Protein 1JZN (pdb70)

CATH classification: 3.10.100.10

Radius of gyration: 30.42 Å; Cα contacts (8 Å, |Δi|>4): 1544; chains: 5; bounding box: 52×93×79 Å

Secondary structure (DSSP, 8-state):
--S-TTSEEETTEEEEEEEEEE-HHHHHHHHHHHSSSEEE----SHHHHHHHHHHHHHH--SS--EEEEEE-TTSSS--EETT--------BPTT----GGG---EEEE-GGGTT-SEEEE-TTS-EEEEEEE--/--S-TTSEEETTEEEEEEEEEE-HHHHHHHHHTTSTTEEE-----HHHHHHHHHHHHHH--SS--EEEEEE-TTSSS--EETT--------BPTT----GGG---EEEE-GGGTT-SEEEE-TTS-EEEEEEE--/--S-TTSEEETTEEEEEEEEEE-HHHHHHHHHHHSTT-EE----SHHHHHHHHHHHHHH-SSS--EEEEEEESSSSS-EEETT--------B-TT----GGG---EEEE-GGGTT-SEEEE-TTS-EEEEEEE--/--S-TTSEEETTEEEEEEEEEE-HHHHHHHHHHHSSSEEE----SHHHHHHHHHHHHHH--SS--EEEEEE-SSSSS--EETT--------B-TT----GGG-EEEEEE-GGGTT-SEEEEETTS-EEEEEEE--/--S-TTSEEETTEEEEEEEEEE-HHHHHHHHHHHSTTEEE-----HHHHHHHHHHHHHH--SS--EEEEEE-SSSSS--EETT--------BPTT----GGG-EEEEEE-GGGTS-SEEEEETTS-EEEEEEE--

Organism: Crotalus atrox (NCBI:txid8730)

Sequence (675 aa):
NNCPLDWLPMNGLCYKIFNQLKTWEDAEMFCRKYKPGCHLASFHRYGESLEIAEYISDYHKGQENVWIGLRDKKKDFSWEWTDRSCTDYLTWDKNQPDHYQNKEFCVELVSLTGYRLWNDQVCESKDAFLCQCKFNNCPLDWLPMNGLCYKIFNQLKTWEDAEMFCRKYKPGCHLASFHRYGESLEIAEYISDYHKGQENVWIGLRDKKKDFSWEWTDRSCTDYLTWDKNQPDHYQNKEFCVELVSLTGYRLWNDQVCESKDAFLCQCKFNNCPLDWLPMNGLCYKIFNQLKTWEDAEMFCRKYKPGCHLASFHRYGESLEIAEYISDYHKGQENVWIGLRDKKKDFSWEWTDRSCTDYLTWDKNQPDHYQNKEFCVELVSLTGYRLWNDQVCESKDAFLCQCKFNNCPLDWLPMNGLCYKIFNQLKTWEDAEMFCRKYKPGCHLASFHRYGESLEIAEYISDYHKGQENVWIGLRDKKKDFSWEWTDRSCTDYLTWDKNQPDHYQNKEFCVELVSLTGYRLWNDQVCESKDAFLCQCKFNNCPLDWLPMNGLCYKIFNQLKTWEDAEMFCRKYKPGCHLASFHRYGESLEIAEYISDYHKGQENVWIGLRDKKKDFSWEWTDRSCTDYLTWDKNQPDHYQNKEFCVELVSLTGYRLWNDQVCESKDAFLCQCKF

B-factor: mean 34.92, std 12.38, range [12.74, 77.59]

Foldseek 3Di:
DFDDPQWDDDPQKTKHWFFFWFFLVVQQVCQCVVDHFKGFADDADLVCLVVVLVVCVVVPDDQFWEFGFWWDPVLPPPIAGPSRDDPNDAFADPPPDDCVVVQFTTKIQGSVVSSRHIYGGRRGGIGTTMMMGGD/DQDDVQWPDDDQKTKHWFAFWFFLVVQQVCQCVVDHAKGFADDADLVVLVVVLVVCVVPPDDQFWAFGQWWDVVLPPDIDGPSRDDPNDAFADPPPDDCVVVQFTTKTQGSVVSSRHIYTGRRGGIGITMMMGRD/DFDDPQWDQDPQKTKHWFFDKFFLVVLQVVLCVVDPLKGFADDADLVCLVVVLVSCLVDYDDQWWAFGQWWADVLPPDIAGPSRDDCNDAFADPPPDDCVVVQFTTKTQHSVVSRRHIYTGHRRGITITMMMGGD/DFDDPQWDDDPQKTKHWFQFWFFLVVQQVCQCVVDPFKGFADDADLVCLVVVLQVCLVPPDDQFWAFGQWWDPVLDPPIAGPNRDDPNDFFADPPPDDCVVVQFTTWIQGSVVSSRHIYGGHRRGIGITMMMGGD/DQDDVQWDDDPQKTKHWFQDWFFLVVQQVVQCVPDPFKGFADDADLVCLVVVLVVCPVVPDDFFWAFGQWWDPVLPPPIAGPSRDDPNDAFADPPDDDCVVVQFTTKTQGSVVSSNHIYTGRRGGIGTTMMMGRD

Solvent-accessible surface area: 30776 Å² total; per-residue (Å²): 89,104,6,39,115,80,4,2,8,5,98,78,51,3,8,43,7,25,81,115,86,44,14,24,87,71,0,5,96,67,0,50,90,92,11,4,16,3,16,1,0,3,2,58,136,125,39,13,3,46,34,1,6,36,13,0,46,10,59,8,138,56,160,75,38,0,0,0,0,0,42,1,148,144,126,86,107,37,26,66,5,6,26,99,39,90,53,95,35,92,18,47,32,172,119,48,36,64,18,117,120,123,85,12,30,3,0,3,1,22,21,170,20,33,11,97,41,0,22,0,38,41,22,95,32,115,6,0,0,0,0,10,0,57,11,59,92,5,46,106,73,1,1,5,10,107,77,42,3,5,42,11,21,42,111,81,54,19,12,93,85,0,10,97,74,0,41,99,96,10,6,15,1,11,0,0,3,2,40,145,154,43,13,7,48,28,0,6,40,10,0,64,30,53,11,139,47,131,80,34,0,0,0,0,0,36,1,145,157,132,78,112,42,25,78,4,12,26,90,41,97,56,94,37,93,26,46,32,169,119,49,36,65,18,118,127,99,97,15,28,1,0,2,1,16,11,172,18,34,8,102,41,0,22,0,42,41,22,114,34,117,8,0,1,0,0,11,0,57,17,72,92,8,48,127,78,0,2,9,10,107,77,47,2,7,41,10,15,40,96,72,55,22,17,105,78,0,4,87,65,0,42,109,82,3,6,9,1,5,0,0,5,2,59,150,149,36,17,5,46,21,1,6,44,12,0,55,22,62,41,163,44,137,72,44,2,0,0,0,0,39,1,138,142,127,86,106,34,29,64,6,12,28,87,38,103,52,101,38,84,28,50,36,171,120,46,31,67,14,118,108,127,99,14,26,1,0,3,1,21,18,176,20,34,8,124,55,0,22,0,45,39,36,128,48,115,8,7,0,0,0,10,0,53,33,76,77,9,40,116,74,5,0,11,28,90,68,46,1,9,39,11,19,44,106,94,60,13,17,118,79,0,6,104,71,0,51,96,97,9,5,18,3,18,0,0,3,3,57,131,124,40,9,1,40,16,3,2,41,7,0,60,25,55,12,125,44,148,64,43,0,0,0,0,0,52,0,161,155,128,87,110,40,21,74,6,18,27,102,39,98,59,97,37,80,21,40,34,169,116,49,31,64,17,132,122,120,130,14,26,2,0,4,1,18,13,174,20,32,11,88,40,0,22,0,40,55,33,109,30,127,7,0,1,0,0,9,0,58,19,61,97,4,47,108,73,4,1,7,7,114,77,42,2,6,44,8,20,72,93,98,50,12,13,116,84,0,6,94,61,0,45,81,111,4,6,14,2,14,1,0,5,4,39,150,151,39,14,6,52,32,1,6,54,14,0,58,26,52,10,147,54,153,79,39,0,0,0,0,0,50,0,149,154,118,74,106,39,25,94,4,10,31,87,40,96,49,92,37,94,25,48,31,172,114,49,34,63,19,130,140,126,99,14,24,2,0,2,1,20,16,167,20,30,11,111,41,0,20,0,39,47,28,105,33,114,5,1,0,0,0,9,0,55,17

Nearest PDB structures (foldseek):
  1jzn-assembly2_A  TM=1.005E+00  e=1.976E-29  Crotalus atrox
  5f2q-assembly1_B  TM=9.933E-01  e=1.642E-26  Bothrops jararacussu
  4uxm-assembly1_A  TM=9.302E-01  e=4.800E-15  Struthio camelus
  1wmy-assembly1_A  TM=9.337E-01  e=5.204E-14  Pseudocnus echinatus
  4wqq-assembly2_D  TM=9.409E-01  e=9.588E-14  Pseudocnus echinatus

GO terms:
  GO:0005576 extracellular region (C, EXP)

InterPro domains:
  IPR001304 C-type lectin-like [PF00059] (21-132)
  IPR001304 C-type lectin-like [PS50041] (10-132)
  IPR001304 C-type lectin-like [SM00034] (3-132)
  IPR016186 C-type lectin-like/link domain superfamily [G3DSA:3.10.100.10] (1-135)
  IPR016187 C-type lectin fold [SSF56436] (2-133)
  IPR018378 C-type lectin, conserved site [PS00615] (106-131)
  IPR050111 C-type lectin and snaclec domain-containing protein [PTHR22803] (3-134)

Structure (mmCIF, N/CA/C/O backbone):
data_1JZN
#
_entry.id   1JZN
#
_cell.length_a   63.309
_cell.length_b   178.486
_cell.length_c   137.832
_cell.angle_alpha   90.00
_cell.angle_beta   90.00
_cell.angle_gamma   90.00
#
_symmetry.space_group_name_H-M   'C 2 2 21'
#
loop_
_entity.id
_entity.type
_entity.pdbx_description
1 polymer 'Galactose-specific lectin'
2 branched beta-D-galactopyranose-(1-4)-beta-D-glucopyranose
3 non-polymer 'CALCIUM ION'
4 non-polymer 'SODIUM ION'
5 non-polymer 'CHLORIDE ION'
6 water water
#
loop_
_atom_site.group_PDB
_atom_site.id
_atom_site.type_symbol
_atom_site.label_atom_id
_atom_site.label_alt_id
_atom_site.label_comp_id
_atom_site.label_asym_id
_atom_site.label_entity_id
_atom_site.label_seq_id
_atom_site.pdbx_PDB_ins_code
_atom_site.Cartn_x
_atom_site.Cartn_y
_atom_site.Cartn_z
_atom_site.occupancy
_atom_site.B_iso_or_equiv
_atom_site.auth_seq_id
_atom_site.auth_comp_id
_atom_site.auth_asym_id
_atom_site.auth_atom_id
_atom_site.pdbx_PDB_model_num
ATOM 1 N N . ASN A 1 1 ? 49.934 19.841 109.741 1.00 51.87 1 ASN A N 1
ATOM 2 C CA . ASN A 1 1 ? 49.856 18.350 109.709 1.00 52.56 1 ASN A CA 1
ATOM 3 C C . ASN A 1 1 ? 48.750 17.862 110.638 1.00 50.92 1 ASN A C 1
ATOM 4 O O . ASN A 1 1 ? 48.372 18.553 111.587 1.00 51.24 1 ASN A O 1
ATOM 9 N N . ASN A 1 2 ? 48.236 16.668 110.366 1.00 47.84 2 ASN A N 1
ATOM 10 C CA . ASN A 1 2 ? 47.154 16.114 111.163 1.00 45.19 2 ASN A CA 1
ATOM 11 C C . ASN A 1 2 ? 47.611 15.173 112.277 1.00 41.42 2 ASN A C 1
ATOM 12 O O . ASN A 1 2 ? 46.991 15.114 113.334 1.00 39.78 2 ASN A O 1
ATOM 17 N N . CYS A 1 3 ? 48.699 14.449 112.036 1.00 36.14 3 CYS A N 1
ATOM 18 C CA . CYS A 1 3 ? 49.221 13.478 112.999 1.00 31.38 3 CYS A CA 1
ATOM 19 C C . CYS A 1 3 ? 50.741 13.606 113.120 1.00 30.09 3 CYS A C 1
ATOM 20 O O . CYS A 1 3 ? 51.373 14.290 112.302 1.00 27.67 3 CYS A O 1
ATOM 23 N N . PRO A 1 4 ? 51.345 12.976 114.153 1.00 26.75 4 PRO A N 1
ATOM 24 C CA . PRO A 1 4 ? 52.809 13.057 114.281 1.00 25.40 4 PRO A CA 1
ATOM 25 C C . PRO A 1 4 ? 53.329 12.199 113.127 1.00 20.71 4 PRO A C 1
ATOM 26 O O . PRO A 1 4 ? 52.581 11.403 112.562 1.00 17.83 4 PRO A O 1
ATOM 30 N N . LEU A 1 5 ? 54.601 12.347 112.803 1.00 18.10 5 LEU A N 1
ATOM 31 C CA . LEU A 1 5 ? 55.239 11.610 111.718 1.00 19.99 5 LEU A CA 1
ATOM 32 C C . LEU A 1 5 ? 55.178 10.084 111.902 1.00 20.63 5 LEU A C 1
ATOM 33 O O . LEU A 1 5 ? 55.099 9.332 110.933 1.00 21.27 5 LEU A O 1
ATOM 38 N N . ASP A 1 6 ? 55.194 9.646 113.160 1.00 17.49 6 ASP A N 1
ATOM 39 C CA . ASP A 1 6 ? 55.193 8.221 113.510 1.00 19.39 6 ASP A CA 1
ATOM 40 C C . ASP A 1 6 ? 53.805 7.550 113.447 1.00 21.62 6 ASP A C 1
ATOM 41 O O . ASP A 1 6 ? 53.667 6.344 113.692 1.00 21.85 6 ASP A O 1
ATOM 46 N N . TRP A 1 7 ? 52.789 8.335 113.098 1.00 20.11 7 TRP A N 1
ATOM 47 C CA . TRP A 1 7 ? 51.418 7.834 113.027 1.00 21.18 7 TRP A CA 1
ATOM 48 C C . TRP A 1 7 ? 50.810 7.885 111.630 1.00 21.34 7 TRP A C 1
ATOM 49 O O . TRP A 1 7 ? 51.199 8.687 110.802 1.00 23.75 7 TRP A O 1
ATOM 60 N N . LEU A 1 8 ? 49.829 7.025 111.396 1.00 21.39 8 LEU A N 1
ATOM 61 C CA . LEU A 1 8 ? 49.137 6.956 110.114 1.00 21.13 8 LEU A CA 1
ATOM 62 C C . LEU A 1 8 ? 47.829 7.764 110.151 1.00 22.36 8 LEU A C 1
ATOM 63 O O . LEU A 1 8 ? 46.934 7.435 110.912 1.00 19.46 8 LEU A O 1
ATOM 68 N N . PRO A 1 9 ? 47.725 8.847 109.352 1.00 22.56 9 PRO A N 1
ATOM 69 C CA . PRO A 1 9 ? 46.494 9.651 109.325 1.00 22.68 9 PRO A CA 1
ATOM 70 C C . PRO A 1 9 ? 45.471 8.947 108.413 1.00 24.19 9 PRO A C 1
ATOM 71 O O . PRO A 1 9 ? 45.806 8.538 107.306 1.00 23.92 9 PRO A O 1
ATOM 75 N N . MET A 1 10 ? 44.238 8.790 108.888 1.00 24.20 10 MET A N 1
ATOM 76 C CA . MET A 1 10 ? 43.197 8.164 108.085 1.00 27.46 10 MET A CA 1
ATOM 77 C C . MET A 1 10 ? 41.838 8.719 108.515 1.00 30.25 10 MET A C 1
ATOM 78 O O . MET A 1 10 ? 41.487 8.688 109.696 1.00 29.24 10 MET A O 1
ATOM 83 N N . ASN A 1 11 ? 41.107 9.257 107.538 1.00 31.75 11 ASN A N 1
ATOM 84 C CA . ASN A 1 11 ? 39.774 9.817 107.736 1.00 35.79 11 ASN A CA 1
ATOM 85 C C . ASN A 1 11 ? 39.615 10.624 109.026 1.00 35.98 11 ASN A C 1
ATOM 86 O O . ASN A 1 11 ? 38.667 10.416 109.787 1.00 38.96 11 ASN A O 1
ATOM 91 N N . GLY A 1 12 ? 40.549 11.537 109.285 1.00 36.21 12 GLY A N 1
ATOM 92 C CA . GLY A 1 12 ? 40.451 12.373 110.480 1.00 34.85 12 GLY A CA 1
ATOM 93 C C . GLY A 1 12 ? 41.078 11.907 111.794 1.00 32.79 12 GLY A C 1
ATOM 94 O O . GLY A 1 12 ? 41.193 12.696 112.737 1.00 33.56 12 GLY A O 1
ATOM 95 N N . LEU A 1 13 ? 41.472 10.639 111.886 1.00 30.60 13 LEU A N 1
ATOM 96 C CA . LEU A 1 13 ? 42.095 10.155 113.109 1.00 25.27 13 LEU A CA 1
ATOM 97 C C . LEU A 1 13 ? 43.529 9.669 112.835 1.00 24.45 13 LEU A C 1
ATOM 98 O O . LEU A 1 13 ? 43.985 9.642 111.686 1.00 22.46 13 LEU A O 1
ATOM 103 N N . CYS A 1 14 ? 44.246 9.306 113.892 1.00 22.17 14 CYS A N 1
ATOM 104 C CA . CYS A 1 14 ? 45.631 8.852 113.741 1.00 21.10 14 CYS A CA 1
ATOM 105 C C . CYS A 1 14 ? 45.752 7.460 114.314 1.00 21.38 14 CYS A C 1
ATOM 106 O O . CYS A 1 14 ? 45.207 7.184 115.385 1.00 21.24 14 CYS A O 1
ATOM 109 N N . TYR A 1 15 ? 46.438 6.582 113.583 1.00 19.08 15 TYR A N 1
ATOM 110 C CA . TYR A 1 15 ? 46.630 5.193 113.987 1.00 17.42 15 TYR A CA 1
ATOM 111 C C . TYR A 1 15 ? 48.109 4.792 114.108 1.00 19.81 15 TYR A C 1
ATOM 112 O O . TYR A 1 15 ? 48.960 5.250 113.336 1.00 18.68 15 TYR A O 1
ATOM 121 N N . LYS A 1 16 ? 48.407 3.924 115.073 1.00 18.28 16 LYS A N 1
ATOM 122 C CA . LYS A 1 16 ? 49.766 3.435 115.270 1.00 19.96 16 LYS A CA 1
ATOM 123 C C . LYS A 1 16 ? 49.728 1.999 115.792 1.00 22.11 16 LYS A C 1
ATOM 124 O O . LYS A 1 16 ? 48.988 1.675 116.737 1.00 20.97 16 LYS A O 1
ATOM 130 N N . ILE A 1 17 ? 50.508 1.133 115.153 1.00 21.32 17 ILE A N 1
ATOM 131 C CA . ILE A 1 17 ? 50.588 -0.252 115.587 1.00 21.91 17 ILE A CA 1
ATOM 132 C C . ILE A 1 17 ? 51.674 -0.332 116.664 1.00 25.05 17 ILE A C 1
ATOM 133 O O . ILE A 1 17 ? 52.778 0.201 116.499 1.00 24.65 17 ILE A O 1
ATOM 138 N N . PHE A 1 18 ? 51.344 -0.959 117.787 1.00 24.99 18 PHE A N 1
ATOM 139 C CA . PHE A 1 18 ? 52.305 -1.134 118.858 1.00 26.91 18 PHE A CA 1
ATOM 140 C C . PHE A 1 18 ? 52.627 -2.614 118.851 1.00 28.55 18 PHE A C 1
ATOM 141 O O . PHE A 1 18 ? 51.733 -3.469 118.829 1.00 25.88 18 PHE A O 1
ATOM 149 N N . ASN A 1 19 ? 53.917 -2.908 118.841 1.00 30.82 19 ASN A N 1
ATOM 150 C CA . ASN A 1 19 ? 54.387 -4.271 118.780 1.00 32.17 19 ASN A CA 1
ATOM 151 C C . ASN A 1 19 ? 54.521 -4.972 120.131 1.00 32.59 19 ASN A C 1
ATOM 152 O O . ASN A 1 19 ? 54.715 -6.188 120.188 1.00 35.72 19 ASN A O 1
ATOM 157 N N . GLN A 1 20 ? 54.398 -4.235 121.225 1.00 33.25 20 GLN A N 1
ATOM 158 C CA . GLN A 1 20 ? 54.440 -4.870 122.556 1.00 34.96 20 GLN A CA 1
ATOM 159 C C . GLN A 1 20 ? 53.224 -5.818 122.690 1.00 33.28 20 GLN A C 1
ATOM 160 O O . GLN A 1 20 ? 52.122 -5.488 122.246 1.00 33.59 20 GLN A O 1
ATOM 166 N N . LEU A 1 21 ? 53.423 -6.981 123.311 1.00 31.55 21 LEU A N 1
ATOM 167 C CA . LEU A 1 21 ? 52.358 -7.968 123.479 1.00 28.27 21 LEU A CA 1
ATOM 168 C C . LEU A 1 21 ? 51.558 -7.731 124.746 1.00 26.82 21 LEU A C 1
ATOM 169 O O . LEU A 1 21 ? 52.117 -7.586 125.833 1.00 23.16 21 LEU A O 1
ATOM 174 N N . LYS A 1 22 ? 50.240 -7.684 124.610 1.00 21.45 22 LYS A N 1
ATOM 175 C CA . LYS A 1 22 ? 49.400 -7.439 125.779 1.00 22.64 22 LYS A CA 1
ATOM 176 C C . LYS A 1 22 ? 48.055 -8.102 125.625 1.00 21.19 22 LYS A C 1
ATOM 177 O O . LYS A 1 22 ? 47.665 -8.450 124.506 1.00 20.43 22 LYS A O 1
ATOM 183 N N . THR A 1 23 ? 47.353 -8.270 126.748 1.00 21.19 23 THR A N 1
ATOM 184 C CA . THR A 1 23 ? 45.997 -8.823 126.724 1.00 20.18 23 THR A CA 1
ATOM 185 C C . THR A 1 23 ? 45.151 -7.699 126.114 1.00 17.63 23 THR A C 1
ATOM 186 O O . THR A 1 23 ? 45.595 -6.545 126.036 1.00 17.33 23 THR A O 1
ATOM 190 N N . TRP A 1 24 ? 43.930 -8.012 125.707 1.00 18.47 24 TRP A N 1
ATOM 191 C CA . TRP A 1 24 ? 43.072 -6.999 125.130 1.00 17.62 24 TRP A CA 1
ATOM 192 C C . TRP A 1 24 ? 42.783 -5.829 126.096 1.00 18.27 24 TRP A C 1
ATOM 193 O O . TRP A 1 24 ? 42.799 -4.659 125.698 1.00 16.90 24 TRP A O 1
ATOM 204 N N . GLU A 1 25 ? 42.503 -6.149 127.352 1.00 19.49 25 GLU A N 1
ATOM 205 C CA . GLU A 1 25 ? 42.204 -5.138 128.372 1.00 23.48 25 GLU A CA 1
ATOM 206 C C . GLU A 1 25 ? 43.410 -4.206 128.575 1.00 21.01 25 GLU A C 1
ATOM 207 O O . GLU A 1 25 ? 43.258 -2.996 128.607 1.00 18.60 25 GLU A O 1
ATOM 213 N N . ASP A 1 26 ? 44.604 -4.783 128.716 1.00 20.83 26 ASP A N 1
ATOM 214 C CA . ASP A 1 26 ? 45.813 -3.981 128.898 1.00 23.06 26 ASP A CA 1
ATOM 215 C C . ASP A 1 26 ? 46.117 -3.157 127.663 1.00 23.08 26 ASP A C 1
ATOM 216 O O . ASP A 1 26 ? 46.665 -2.069 127.772 1.00 24.17 26 ASP A O 1
ATOM 221 N N . ALA A 1 27 ? 45.748 -3.671 126.492 1.00 21.65 27 ALA A N 1
ATOM 222 C CA . ALA A 1 27 ? 46.000 -2.929 125.266 1.00 21.96 27 ALA A CA 1
ATOM 223 C C . ALA A 1 27 ? 45.069 -1.724 125.238 1.00 18.38 27 ALA A C 1
ATOM 224 O O . ALA A 1 27 ? 45.524 -0.620 124.993 1.00 19.52 27 ALA A O 1
ATOM 226 N N . GLU A 1 28 ? 43.773 -1.924 125.510 1.00 20.27 28 GLU A N 1
ATOM 227 C CA . GLU A 1 28 ? 42.828 -0.792 125.541 1.00 20.73 28 GLU A CA 1
ATOM 228 C C . GLU A 1 28 ? 43.249 0.276 126.556 1.00 20.14 28 GLU A C 1
ATOM 229 O O . GLU A 1 28 ? 43.239 1.456 126.241 1.00 23.26 28 GLU A O 1
ATOM 235 N N . MET A 1 29 ? 43.596 -0.129 127.777 1.00 23.38 29 MET A N 1
ATOM 236 C CA . MET A 1 29 ? 44.019 0.843 128.801 1.00 24.35 29 MET A CA 1
ATOM 237 C C . MET A 1 29 ? 45.346 1.520 128.410 1.00 22.27 29 MET A C 1
ATOM 238 O O . MET A 1 29 ? 45.555 2.698 128.712 1.00 24.49 29 MET A O 1
ATOM 243 N N . PHE A 1 30 ? 46.254 0.796 127.753 1.00 21.95 30 PHE A N 1
ATOM 244 C CA . PHE A 1 30 ? 47.498 1.444 127.308 1.00 22.83 30 PHE A CA 1
ATOM 245 C C . PHE A 1 30 ? 47.125 2.579 126.332 1.00 21.94 30 PHE A C 1
ATOM 246 O O . PHE A 1 30 ? 47.597 3.711 126.480 1.00 20.64 30 PHE A O 1
ATOM 254 N N . CYS A 1 31 ? 46.272 2.293 125.342 1.00 22.06 31 CYS A N 1
ATOM 255 C CA . CYS A 1 31 ? 45.887 3.350 124.393 1.00 22.40 31 CYS A CA 1
ATOM 256 C C . CYS A 1 31 ? 45.252 4.558 125.115 1.00 21.73 31 CYS A C 1
ATOM 257 O O . CYS A 1 31 ? 45.598 5.709 124.842 1.00 21.18 31 CYS A O 1
ATOM 260 N N . ARG A 1 32 ? 44.347 4.294 126.053 1.00 21.81 32 ARG A N 1
ATOM 261 C CA . ARG A 1 32 ? 43.690 5.377 126.779 1.00 21.62 32 ARG A CA 1
ATOM 262 C C . ARG A 1 32 ? 44.666 6.226 127.560 1.00 21.99 32 ARG A C 1
ATOM 263 O O . ARG A 1 32 ? 44.539 7.442 127.595 1.00 20.85 32 ARG A O 1
ATOM 271 N N . LYS A 1 33 ? 45.640 5.588 128.199 1.00 20.72 33 LYS A N 1
ATOM 272 C CA . LYS A 1 33 ? 46.612 6.346 128.969 1.00 24.54 33 LYS A CA 1
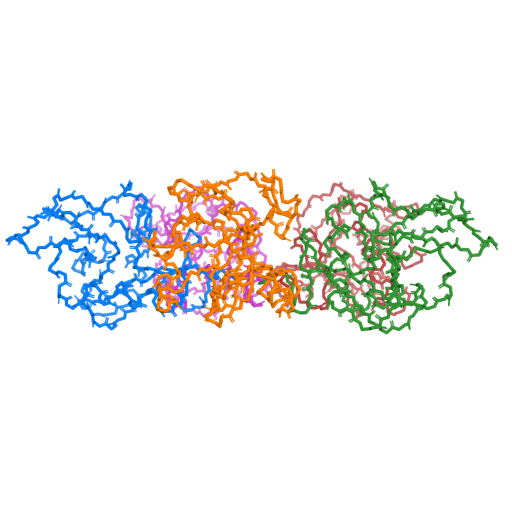ATOM 273 C C . LYS A 1 33 ? 47.786 6.840 128.143 1.00 24.28 33 LYS A C 1
ATOM 274 O O . LYS A 1 33 ? 48.643 7.520 128.676 1.00 23.75 33 LYS A O 1
ATOM 280 N N . TYR A 1 34 ? 47.826 6.525 126.849 1.00 22.01 34 TYR A N 1
ATOM 281 C CA . TYR A 1 34 ? 48.948 6.988 126.008 1.00 22.00 34 TYR A CA 1
ATOM 282 C C . TYR A 1 34 ? 48.894 8.507 125.923 1.00 22.20 34 TYR A C 1
ATOM 283 O O . TYR A 1 34 ? 49.905 9.181 126.065 1.00 20.80 34 TYR A O 1
ATOM 292 N N . LYS A 1 35 ? 47.695 9.030 125.691 1.00 21.50 35 LYS A N 1
ATOM 293 C CA . LYS A 1 35 ? 47.443 10.463 125.632 1.00 23.45 35 LYS A CA 1
ATOM 294 C C . LYS A 1 35 ? 45.916 10.587 125.601 1.00 23.37 35 LYS A C 1
ATOM 295 O O . LYS A 1 35 ? 45.242 9.637 125.229 1.00 23.83 35 LYS A O 1
ATOM 301 N N . PRO A 1 36 ? 45.356 11.741 126.011 1.00 23.70 36 PRO A N 1
ATOM 302 C CA . PRO A 1 36 ? 43.887 11.899 126.003 1.00 24.04 36 PRO A CA 1
ATOM 303 C C . PRO A 1 36 ? 43.289 11.776 124.610 1.00 24.61 36 PRO A C 1
ATOM 304 O O . PRO A 1 36 ? 43.819 12.338 123.663 1.00 28.11 36 PRO A O 1
ATOM 308 N N . GLY A 1 37 ? 42.188 11.043 124.484 1.00 25.72 37 GLY A N 1
ATOM 309 C CA . GLY A 1 37 ? 41.548 10.909 123.189 1.00 26.63 37 GLY A CA 1
ATOM 310 C C . GLY A 1 37 ? 41.988 9.714 122.355 1.00 27.02 37 GLY A C 1
ATOM 311 O O . GLY A 1 37 ? 41.995 9.786 121.126 1.00 28.23 37 GLY A O 1
ATOM 312 N N . CYS A 1 38 ? 42.358 8.619 123.007 1.00 24.59 38 CYS A N 1
ATOM 313 C CA . CYS A 1 38 ? 42.772 7.426 122.278 1.00 24.94 38 CYS A CA 1
ATOM 314 C C . CYS A 1 38 ? 42.077 6.166 122.776 1.00 22.29 38 CYS A C 1
ATOM 315 O O . CYS A 1 38 ? 41.683 6.070 123.949 1.00 23.82 38 CYS A O 1
ATOM 318 N N . HIS A 1 39 ? 42.006 5.184 121.883 1.00 21.38 39 HIS A N 1
ATOM 319 C CA . HIS A 1 39 ? 41.419 3.879 122.152 1.00 18.95 39 HIS A CA 1
ATOM 320 C C . HIS A 1 39 ? 42.032 2.889 121.173 1.00 18.44 39 HIS A C 1
ATOM 321 O O . HIS A 1 39 ? 42.763 3.277 120.269 1.00 22.29 39 HIS A O 1
ATOM 328 N N . LEU A 1 40 ? 41.716 1.611 121.357 1.00 20.19 40 LEU A N 1
ATOM 329 C CA . LEU A 1 40 ? 42.089 0.616 120.383 1.00 19.25 40 LEU A CA 1
ATOM 330 C C . LEU A 1 40 ? 41.221 1.055 119.182 1.00 19.38 40 LEU A C 1
ATOM 331 O O . LEU A 1 40 ? 40.141 1.678 119.346 1.00 16.52 40 LEU A O 1
ATOM 336 N N . ALA A 1 41 ? 41.672 0.700 117.990 1.00 18.35 41 ALA A N 1
ATOM 337 C CA . ALA A 1 41 ? 41.026 1.113 116.753 1.00 18.91 41 ALA A CA 1
ATOM 338 C C . ALA A 1 41 ? 39.676 0.515 116.386 1.00 19.17 41 ALA A C 1
ATOM 339 O O . ALA A 1 41 ? 39.408 -0.665 116.650 1.00 17.08 41 ALA A O 1
ATOM 341 N N . SER A 1 42 ? 38.838 1.356 115.778 1.00 19.36 42 SER A N 1
ATOM 342 C CA . SER A 1 42 ? 37.523 0.939 115.271 1.00 22.26 42 SER A CA 1
ATOM 343 C C . SER A 1 42 ? 37.614 1.068 113.731 1.00 24.97 42 SER A C 1
ATOM 344 O O . SER A 1 42 ? 38.406 1.874 113.218 1.00 22.43 42 SER A O 1
ATOM 347 N N . PHE A 1 43 ? 36.820 0.263 113.017 1.00 23.69 43 PHE A N 1
ATOM 348 C CA . PHE A 1 43 ? 36.789 0.229 111.546 1.00 22.18 43 PHE A CA 1
ATOM 349 C C . PHE A 1 43 ? 35.355 0.464 111.067 1.00 23.59 43 PHE A C 1
ATOM 350 O O . PHE A 1 43 ? 34.399 -0.041 111.671 1.00 21.59 43 PHE A O 1
ATOM 358 N N . HIS A 1 44 ? 35.208 1.211 109.978 1.00 23.80 44 HIS A N 1
ATOM 359 C CA . HIS A 1 44 ? 33.876 1.519 109.453 1.00 27.98 44 HIS A CA 1
ATOM 360 C C . HIS A 1 44 ? 33.692 1.350 107.930 1.00 28.75 44 HIS A C 1
ATOM 361 O O . HIS A 1 44 ? 32.595 1.521 107.416 1.00 27.71 44 HIS A O 1
ATOM 368 N N . ARG A 1 45 ? 34.755 1.006 107.215 1.00 29.46 45 ARG A N 1
ATOM 369 C CA . ARG A 1 45 ? 34.643 0.827 105.771 1.00 33.04 45 ARG A CA 1
ATOM 370 C C . ARG A 1 45 ? 35.753 -0.091 105.278 1.00 30.38 45 ARG A C 1
ATOM 371 O O . ARG A 1 45 ? 36.809 -0.186 105.907 1.00 30.07 45 ARG A O 1
ATOM 379 N N . TYR A 1 46 ? 35.512 -0.769 104.155 1.00 28.58 46 TYR A N 1
ATOM 380 C CA . TYR A 1 46 ? 36.488 -1.702 103.597 1.00 27.79 46 TYR A CA 1
ATOM 381 C C . TYR A 1 46 ? 37.832 -1.057 103.293 1.00 26.41 46 TYR A C 1
ATOM 382 O O . TYR A 1 46 ? 38.882 -1.681 103.471 1.00 27.37 46 TYR A O 1
ATOM 391 N N . GLY A 1 47 ? 37.811 0.188 102.832 1.00 27.38 47 GLY A N 1
ATOM 392 C CA . GLY A 1 47 ? 39.066 0.874 102.530 1.00 28.10 47 GLY A CA 1
ATOM 393 C C . GLY A 1 47 ? 39.964 0.926 103.757 1.00 27.04 47 GLY A C 1
ATOM 394 O O . GLY A 1 47 ? 41.178 0.704 103.680 1.00 27.85 47 GLY A O 1
ATOM 395 N N . GLU A 1 48 ? 39.362 1.213 104.906 1.00 26.58 48 GLU A N 1
ATOM 396 C CA . GLU A 1 48 ? 40.118 1.285 106.159 1.00 27.26 48 GLU A CA 1
ATOM 397 C C . GLU A 1 48 ? 40.775 -0.062 106.488 1.00 25.27 48 GLU A C 1
ATOM 398 O O . GLU A 1 48 ? 41.939 -0.101 106.895 1.00 26.99 48 GLU A O 1
ATOM 404 N N . SER A 1 49 ? 40.046 -1.166 106.299 1.00 22.67 49 SER A N 1
ATOM 405 C CA . SER A 1 49 ? 40.610 -2.492 106.569 1.00 20.83 49 SER A CA 1
ATOM 406 C C . SER A 1 49 ? 41.828 -2.744 105.682 1.00 22.99 49 SER A C 1
ATOM 407 O O . SER A 1 49 ? 42.861 -3.265 106.134 1.00 22.77 49 SER A O 1
ATOM 410 N N . LEU A 1 50 ? 41.677 -2.422 104.402 1.00 21.92 50 LEU A N 1
ATOM 411 C CA . LEU A 1 50 ? 42.752 -2.614 103.444 1.00 24.02 50 LEU A CA 1
ATOM 412 C C . LEU A 1 50 ? 43.953 -1.689 103.749 1.00 21.69 50 LEU A C 1
ATOM 413 O O . LEU A 1 50 ? 45.082 -2.137 103.749 1.00 21.49 50 LEU A O 1
ATOM 418 N N . GLU A 1 51 ? 43.704 -0.417 104.039 1.00 23.76 51 GLU A N 1
ATOM 419 C CA . GLU A 1 51 ? 44.797 0.508 104.354 1.00 26.72 51 GLU A CA 1
ATOM 420 C C . GLU A 1 51 ? 45.501 0.083 105.669 1.00 24.08 51 GLU A C 1
ATOM 421 O O . GLU A 1 51 ? 46.732 0.056 105.749 1.00 23.58 51 GLU A O 1
ATOM 427 N N . ILE A 1 52 ? 44.725 -0.254 106.692 1.00 23.60 52 ILE A N 1
ATOM 428 C CA . ILE A 1 52 ? 45.308 -0.682 107.958 1.00 22.29 52 ILE A CA 1
ATOM 429 C C . ILE A 1 52 ? 46.093 -1.965 107.814 1.00 21.33 52 ILE A C 1
ATOM 430 O O . ILE A 1 52 ? 47.180 -2.122 108.392 1.00 20.38 52 ILE A O 1
ATOM 435 N N . ALA A 1 53 ? 45.528 -2.902 107.065 1.00 20.01 53 ALA A N 1
ATOM 436 C CA . ALA A 1 53 ? 46.165 -4.195 106.860 1.00 22.68 53 ALA A CA 1
ATOM 437 C C . ALA A 1 53 ? 47.570 -4.048 106.270 1.00 22.97 53 ALA A C 1
ATOM 438 O O . ALA A 1 53 ? 48.498 -4.701 106.705 1.00 23.65 53 ALA A O 1
ATOM 440 N N . GLU A 1 54 ? 47.694 -3.196 105.258 1.00 25.09 54 GLU A N 1
ATOM 441 C CA . GLU A 1 54 ? 48.968 -2.956 104.585 1.00 26.69 54 GLU A CA 1
ATOM 442 C C . GLU A 1 54 ? 49.917 -2.185 105.506 1.00 24.76 54 GLU A C 1
ATOM 443 O O . GLU A 1 54 ? 51.106 -2.467 105.572 1.00 23.43 54 GLU A O 1
ATOM 449 N N . TYR A 1 55 ? 49.381 -1.211 106.227 1.00 25.49 55 TYR A N 1
ATOM 450 C CA . TYR A 1 55 ? 50.193 -0.455 107.168 1.00 24.44 55 TYR A CA 1
ATOM 451 C C . TYR A 1 55 ? 50.832 -1.396 108.204 1.00 25.48 55 TYR A C 1
ATOM 452 O O . TYR A 1 55 ? 52.037 -1.316 108.463 1.00 23.67 55 TYR A O 1
ATOM 461 N N . ILE A 1 56 ? 50.036 -2.296 108.791 1.00 24.71 56 ILE A N 1
ATOM 462 C CA . ILE A 1 56 ? 50.579 -3.208 109.794 1.00 23.96 56 ILE A CA 1
ATOM 463 C C . ILE A 1 56 ? 51.638 -4.152 109.208 1.00 26.09 56 ILE A C 1
ATOM 464 O O . ILE A 1 56 ? 52.666 -4.419 109.831 1.00 24.96 56 ILE A O 1
ATOM 469 N N . SER A 1 57 ? 51.364 -4.669 108.016 1.00 26.80 57 SER A N 1
ATOM 470 C CA . SER A 1 57 ? 52.296 -5.556 107.332 1.00 30.40 57 SER A CA 1
ATOM 471 C C . SER A 1 57 ? 53.638 -4.850 107.147 1.00 29.29 57 SER A C 1
ATOM 472 O O . SER A 1 57 ? 54.693 -5.449 107.309 1.00 29.22 57 SER A O 1
ATOM 475 N N . ASP A 1 58 ? 53.591 -3.566 106.818 1.00 30.06 58 ASP A N 1
ATOM 476 C CA . ASP A 1 58 ? 54.814 -2.810 106.617 1.00 27.79 58 ASP A CA 1
ATOM 477 C C . ASP A 1 58 ? 55.538 -2.429 107.892 1.00 30.24 58 ASP A C 1
ATOM 478 O O . ASP A 1 58 ? 56.766 -2.443 107.928 1.00 25.75 58 ASP A O 1
ATOM 483 N N . TYR A 1 59 ? 54.789 -2.078 108.938 1.00 27.36 59 TYR A N 1
ATOM 484 C CA . TYR A 1 59 ? 55.423 -1.644 110.174 1.00 27.82 59 TYR A CA 1
ATOM 485 C C . TYR A 1 59 ? 55.384 -2.610 111.367 1.00 30.29 59 TYR A C 1
ATOM 486 O O . TYR A 1 59 ? 55.829 -2.260 112.452 1.00 26.25 59 TYR A O 1
ATOM 495 N N . HIS A 1 60 ? 54.852 -3.813 111.154 1.00 33.87 60 HIS A N 1
ATOM 496 C CA . HIS A 1 60 ? 54.771 -4.854 112.191 1.00 37.22 60 HIS A CA 1
ATOM 497 C C . HIS A 1 60 ? 55.195 -6.181 111.569 1.00 39.63 60 HIS A C 1
ATOM 498 O O . HIS A 1 60 ? 54.424 -6.813 110.847 1.00 40.03 60 HIS A O 1
ATOM 505 N N . LYS A 1 61 ? 56.423 -6.599 111.839 1.00 40.43 61 LYS A N 1
ATOM 506 C CA . LYS A 1 61 ? 56.904 -7.861 111.292 1.00 44.01 61 LYS A CA 1
ATOM 507 C C . LYS A 1 61 ? 56.601 -8.982 112.291 1.00 45.10 61 LYS A C 1
ATOM 508 O O . LYS A 1 61 ? 56.371 -8.735 113.479 1.00 46.48 61 LYS A O 1
ATOM 514 N N . GLY A 1 62 ? 56.586 -10.216 111.814 1.00 45.41 62 GLY A N 1
ATOM 515 C CA . GLY A 1 62 ? 56.290 -11.316 112.711 1.00 45.70 62 GLY A CA 1
ATOM 516 C C . GLY A 1 62 ? 54.901 -11.871 112.459 1.00 45.12 62 GLY A C 1
ATOM 517 O O . GLY A 1 62 ? 54.130 -11.334 111.659 1.00 44.83 62 GLY A O 1
ATOM 518 N N . GLN A 1 63 ? 54.581 -12.954 113.153 1.00 44.78 63 GLN A N 1
ATOM 519 C CA . GLN A 1 63 ? 53.288 -13.604 113.001 1.00 44.65 63 GLN A CA 1
ATOM 520 C C . GLN A 1 63 ? 52.270 -13.287 114.101 1.00 38.97 63 GLN A C 1
ATOM 521 O O . GLN A 1 63 ? 51.232 -13.933 114.147 1.00 39.98 63 GLN A O 1
ATOM 527 N N . GLU A 1 64 ? 52.544 -12.333 114.990 1.00 35.38 64 GLU A N 1
ATOM 528 C CA . GLU A 1 64 ? 51.573 -12.045 116.069 1.00 32.34 64 GLU A CA 1
ATOM 529 C C . GLU A 1 64 ? 50.311 -11.375 115.555 1.00 27.78 64 GLU A C 1
ATOM 530 O O . GLU A 1 64 ? 50.355 -10.571 114.627 1.00 23.30 64 GLU A O 1
ATOM 536 N N . ASN A 1 65 ? 49.174 -11.726 116.146 1.00 27.20 65 ASN A N 1
ATOM 537 C CA . ASN A 1 65 ? 47.902 -11.116 115.739 1.00 24.17 65 ASN A CA 1
ATOM 538 C C . ASN A 1 65 ? 47.829 -9.774 116.433 1.00 21.86 65 ASN A C 1
ATOM 539 O O . ASN A 1 65 ? 48.629 -9.512 117.319 1.00 23.64 65 ASN A O 1
ATOM 544 N N . VAL A 1 66 ? 46.864 -8.944 116.049 1.00 21.56 66 VAL A N 1
ATOM 545 C CA . VAL A 1 66 ? 46.737 -7.577 116.570 1.00 19.32 66 VAL A CA 1
ATOM 546 C C . VAL A 1 66 ? 45.359 -7.231 117.147 1.00 20.60 66 VAL A C 1
ATOM 547 O O . VAL A 1 66 ? 44.358 -7.355 116.456 1.00 17.39 66 VAL A O 1
ATOM 551 N N . TRP A 1 67 ? 45.331 -6.743 118.387 1.00 19.72 67 TRP A N 1
ATOM 552 C CA . TRP A 1 67 ? 44.075 -6.370 119.034 1.00 20.91 67 TRP A CA 1
ATOM 553 C C . TRP A 1 67 ? 43.483 -5.099 118.442 1.00 19.54 67 TRP A C 1
ATOM 554 O O . TRP A 1 67 ? 44.207 -4.185 118.087 1.00 16.78 67 TRP A O 1
ATOM 565 N N . ILE A 1 68 ? 42.164 -5.066 118.310 1.00 16.73 68 ILE A N 1
ATOM 566 C CA . ILE A 1 68 ? 41.477 -3.865 117.853 1.00 16.69 68 ILE A CA 1
ATOM 567 C C . ILE A 1 68 ? 40.363 -3.643 118.887 1.00 16.70 68 ILE A C 1
ATOM 568 O O . ILE A 1 68 ? 40.153 -4.488 119.768 1.00 16.85 68 ILE A O 1
ATOM 573 N N . GLY A 1 69 ? 39.652 -2.530 118.777 1.00 14.53 69 GLY A N 1
ATOM 574 C CA . GLY A 1 69 ? 38.660 -2.186 119.777 1.00 17.80 69 GLY A CA 1
ATOM 575 C C . GLY A 1 69 ? 37.286 -2.799 119.870 1.00 17.75 69 GLY A C 1
ATOM 576 O O . GLY A 1 69 ? 36.458 -2.268 120.603 1.00 18.57 69 GLY A O 1
ATOM 577 N N . LEU A 1 70 ? 37.046 -3.909 119.171 1.00 19.80 70 LEU A N 1
ATOM 578 C CA . LEU A 1 70 ? 35.731 -4.557 119.183 1.00 18.79 70 LEU A CA 1
ATOM 579 C C . LEU A 1 70 ? 35.693 -5.638 120.248 1.00 19.69 70 LEU A C 1
ATOM 580 O O . LEU A 1 70 ? 36.638 -6.396 120.381 1.00 17.22 70 LEU A O 1
ATOM 585 N N . ARG A 1 71 ? 34.609 -5.697 121.015 1.00 17.75 71 ARG A N 1
ATOM 586 C CA . ARG A 1 71 ? 34.490 -6.716 122.052 1.00 20.93 71 ARG A CA 1
ATOM 587 C C . ARG A 1 71 ? 33.012 -6.957 122.373 1.00 21.22 71 ARG A C 1
ATOM 588 O O . ARG A 1 71 ? 32.148 -6.108 122.115 1.00 21.97 71 ARG A O 1
ATOM 596 N N . ASP A 1 72 ? 32.742 -8.133 122.919 1.00 18.39 72 ASP A N 1
ATOM 597 C CA . ASP A 1 72 ? 31.396 -8.566 123.257 1.00 19.84 72 ASP A CA 1
ATOM 598 C C . ASP A 1 72 ? 31.246 -8.491 124.778 1.00 20.27 72 ASP A C 1
ATOM 599 O O . ASP A 1 72 ? 31.371 -9.478 125.468 1.00 19.84 72 ASP A O 1
ATOM 604 N N . LYS A 1 73 ? 30.997 -7.297 125.278 1.00 24.66 73 LYS A N 1
ATOM 605 C CA . LYS A 1 73 ? 30.845 -7.035 126.711 1.00 29.41 73 LYS A CA 1
ATOM 606 C C . LYS A 1 73 ? 29.649 -7.778 127.339 1.00 31.11 73 LYS A C 1
ATOM 607 O O . LYS A 1 73 ? 29.757 -8.291 128.453 1.00 31.35 73 LYS A O 1
ATOM 613 N N . LYS A 1 74 ? 28.523 -7.864 126.625 1.00 30.19 74 LYS A N 1
ATOM 614 C CA . LYS A 1 74 ? 27.346 -8.575 127.161 1.00 31.26 74 LYS A CA 1
ATOM 615 C C . LYS A 1 74 ? 27.462 -10.086 126.940 1.00 31.46 74 LYS A C 1
ATOM 616 O O . LYS A 1 74 ? 26.631 -10.856 127.423 1.00 32.26 74 LYS A O 1
ATOM 622 N N . LYS A 1 75 ? 28.490 -10.497 126.201 1.00 29.73 75 LYS A N 1
ATOM 623 C CA . LYS A 1 75 ? 28.749 -11.910 125.890 1.00 30.51 75 LYS A CA 1
ATOM 624 C C . LYS A 1 75 ? 27.669 -12.631 125.066 1.00 31.00 75 LYS A C 1
ATOM 625 O O . LYS A 1 75 ? 27.558 -13.862 125.116 1.00 31.90 75 LYS A O 1
ATOM 631 N N . ASP A 1 76 ? 26.890 -11.892 124.288 1.00 29.94 76 ASP A N 1
ATOM 632 C CA . ASP A 1 76 ? 25.844 -12.531 123.495 1.00 27.72 76 ASP A CA 1
ATOM 633 C C . ASP A 1 76 ? 25.894 -12.095 122.036 1.00 26.58 76 ASP A C 1
ATOM 634 O O . ASP A 1 76 ? 24.853 -11.940 121.378 1.00 24.04 76 ASP A O 1
ATOM 639 N N . PHE A 1 77 ? 27.111 -11.909 121.535 1.00 25.69 77 PHE A N 1
ATOM 640 C CA . PHE A 1 77 ? 27.335 -11.451 120.170 1.00 25.91 77 PHE A CA 1
ATOM 641 C C . PHE A 1 77 ? 26.865 -10.009 119.960 1.00 26.40 77 PHE A C 1
ATOM 642 O O . PHE A 1 77 ? 26.327 -9.675 118.911 1.00 26.83 77 PHE A O 1
ATOM 650 N N . SER A 1 78 ? 27.022 -9.172 120.984 1.00 26.23 78 SER A N 1
ATOM 651 C CA . SER A 1 78 ? 26.706 -7.749 120.851 1.00 26.64 78 SER A CA 1
ATOM 652 C C . SER A 1 78 ? 28.079 -7.066 120.839 1.00 27.00 78 SER A C 1
ATOM 653 O O . SER A 1 78 ? 28.614 -6.681 121.882 1.00 27.23 78 SER A O 1
ATOM 656 N N . TRP A 1 79 ? 28.649 -6.942 119.643 1.00 25.11 79 TRP A N 1
ATOM 657 C CA . TRP A 1 79 ? 29.973 -6.354 119.474 1.00 23.45 79 TRP A CA 1
ATOM 658 C C . TRP A 1 79 ? 29.928 -4.823 119.454 1.00 23.07 79 TRP A C 1
ATOM 659 O O . TRP A 1 79 ? 29.232 -4.235 118.634 1.00 24.08 79 TRP A O 1
ATOM 670 N N . GLU A 1 80 ? 30.667 -4.191 120.364 1.00 21.00 80 GLU A N 1
ATOM 671 C CA . GLU A 1 80 ? 30.719 -2.731 120.468 1.00 23.18 80 GLU A CA 1
ATOM 672 C C . GLU A 1 80 ? 32.180 -2.275 120.415 1.00 22.90 80 GLU A C 1
ATOM 673 O O . GLU A 1 80 ? 33.072 -3.002 120.853 1.00 22.32 80 GLU A O 1
ATOM 679 N N . TRP A 1 81 ? 32.408 -1.061 119.921 1.00 22.33 81 TRP A N 1
ATOM 680 C CA . TRP A 1 81 ? 33.757 -0.490 119.856 1.00 20.15 81 TRP A CA 1
ATOM 681 C C . TRP A 1 81 ? 34.003 0.308 121.132 1.00 20.30 81 TRP A C 1
ATOM 682 O O . TRP A 1 81 ? 33.099 0.995 121.615 1.00 20.38 81 TRP A O 1
ATOM 693 N N . THR A 1 82 ? 35.223 0.235 121.661 1.00 20.02 82 THR A N 1
ATOM 694 C CA . THR A 1 82 ? 35.578 0.977 122.863 1.00 18.68 82 THR A CA 1
ATOM 695 C C . THR A 1 82 ? 35.494 2.499 122.640 1.00 21.05 82 THR A C 1
ATOM 696 O O . THR A 1 82 ? 35.329 3.240 123.592 1.00 17.70 82 THR A O 1
ATOM 700 N N . ASP A 1 83 ? 35.610 2.969 121.394 1.00 23.10 83 ASP A N 1
ATOM 701 C CA . ASP A 1 83 ? 35.539 4.418 121.140 1.00 22.70 83 ASP A CA 1
ATOM 702 C C . ASP A 1 83 ? 34.102 4.908 120.969 1.00 24.13 83 ASP A C 1
ATOM 703 O O . ASP A 1 83 ? 33.865 6.057 120.590 1.00 24.12 83 ASP A O 1
ATOM 708 N N . ARG A 1 84 ? 33.157 4.017 121.257 1.00 25.20 84 ARG A N 1
ATOM 709 C CA . ARG A 1 84 ? 31.725 4.291 121.178 1.00 27.15 84 ARG A CA 1
ATOM 710 C C . ARG A 1 84 ? 31.178 4.566 119.787 1.00 28.84 84 ARG A C 1
ATOM 711 O O . ARG A 1 84 ? 30.043 5.018 119.661 1.00 28.43 84 ARG A O 1
ATOM 719 N N . SER A 1 85 ? 31.961 4.295 118.746 1.00 26.09 85 SER A N 1
ATOM 720 C CA . SER A 1 85 ? 31.490 4.525 117.381 1.00 27.45 85 SER A CA 1
ATOM 721 C C . SER A 1 85 ? 30.505 3.407 117.021 1.00 29.66 85 SER A C 1
ATOM 722 O O . SER A 1 85 ? 30.383 2.422 117.744 1.00 28.77 85 SER A O 1
ATOM 725 N N . CYS A 1 86 ? 29.806 3.572 115.907 1.00 31.93 86 CYS A N 1
ATOM 726 C CA . CYS A 1 86 ? 28.835 2.594 115.446 1.00 34.34 86 CYS A CA 1
ATOM 727 C C . CYS A 1 86 ? 29.464 1.336 114.913 1.00 33.12 86 CYS A C 1
ATOM 728 O O . CYS A 1 86 ? 30.505 1.394 114.271 1.00 31.98 86 CYS A O 1
ATOM 731 N N . THR A 1 87 ? 28.806 0.211 115.163 1.00 29.75 87 THR A N 1
ATOM 732 C CA . THR A 1 87 ? 29.253 -1.056 114.611 1.00 30.67 87 THR A CA 1
ATOM 733 C C . THR A 1 87 ? 28.437 -1.141 113.309 1.00 31.52 87 THR A C 1
ATOM 734 O O . THR A 1 87 ? 27.440 -1.848 113.223 1.00 31.41 87 THR A O 1
ATOM 738 N N . ASP A 1 88 ? 28.866 -0.394 112.305 1.00 30.52 88 ASP A N 1
ATOM 739 C CA . ASP A 1 88 ? 28.172 -0.343 111.019 1.00 31.41 88 ASP A CA 1
ATOM 740 C C . ASP A 1 88 ? 28.929 -1.135 109.950 1.00 31.21 88 ASP A C 1
ATOM 741 O O . ASP A 1 88 ? 28.533 -1.164 108.787 1.00 30.71 88 ASP A O 1
ATOM 746 N N . TYR A 1 89 ? 30.002 -1.798 110.364 1.00 26.98 89 TYR A N 1
ATOM 747 C CA . TYR A 1 89 ? 30.871 -2.516 109.450 1.00 25.52 89 TYR A CA 1
ATOM 748 C C . TYR A 1 89 ? 31.598 -3.677 110.134 1.00 24.43 89 TYR A C 1
ATOM 749 O O . TYR A 1 89 ? 32.158 -3.510 111.218 1.00 26.12 89 TYR A O 1
ATOM 758 N N . LEU A 1 90 ? 31.593 -4.836 109.488 1.00 25.53 90 LEU A N 1
ATOM 759 C CA . LEU A 1 90 ? 32.234 -6.030 110.018 1.00 29.00 90 LEU A CA 1
ATOM 760 C C . LEU A 1 90 ? 32.972 -6.764 108.916 1.00 29.97 90 LEU A C 1
ATOM 761 O O . LEU A 1 90 ? 32.540 -6.758 107.763 1.00 30.71 90 LEU A O 1
ATOM 766 N N . THR A 1 91 ? 34.089 -7.395 109.266 1.00 28.75 91 THR A N 1
ATOM 767 C CA . THR A 1 91 ? 34.818 -8.168 108.292 1.00 27.77 91 THR A CA 1
ATOM 768 C C . THR A 1 91 ? 35.488 -9.366 108.963 1.00 28.41 91 THR A C 1
ATOM 769 O O . THR A 1 91 ? 36.715 -9.466 109.075 1.00 26.12 91 THR A O 1
ATOM 773 N N . TRP A 1 92 ? 34.631 -10.286 109.386 1.00 27.18 92 TRP A N 1
ATOM 774 C CA . TRP A 1 92 ? 35.018 -11.516 110.067 1.00 26.29 92 TRP A CA 1
ATOM 775 C C . TRP A 1 92 ? 35.732 -12.513 109.167 1.00 27.26 92 TRP A C 1
ATOM 776 O O . TRP A 1 92 ? 35.439 -12.607 107.980 1.00 25.34 92 TRP A O 1
ATOM 787 N N . ASP A 1 93 ? 36.660 -13.272 109.747 1.00 27.95 93 ASP A N 1
ATOM 788 C CA . ASP A 1 93 ? 37.380 -14.286 109.001 1.00 29.40 93 ASP A CA 1
ATOM 789 C C . ASP A 1 93 ? 36.414 -15.468 108.815 1.00 31.36 93 ASP A C 1
ATOM 790 O O . ASP A 1 93 ? 35.323 -15.496 109.392 1.00 31.32 93 ASP A O 1
ATOM 795 N N . LYS A 1 94 ? 36.805 -16.429 107.991 1.00 31.35 94 LYS A N 1
ATOM 796 C CA . LYS A 1 94 ? 35.984 -17.599 107.732 1.00 32.94 94 LYS A CA 1
ATOM 797 C C . LYS A 1 94 ? 35.500 -18.282 109.026 1.00 31.26 94 LYS A C 1
ATOM 798 O O . LYS A 1 94 ? 36.302 -18.610 109.906 1.00 32.77 94 LYS A O 1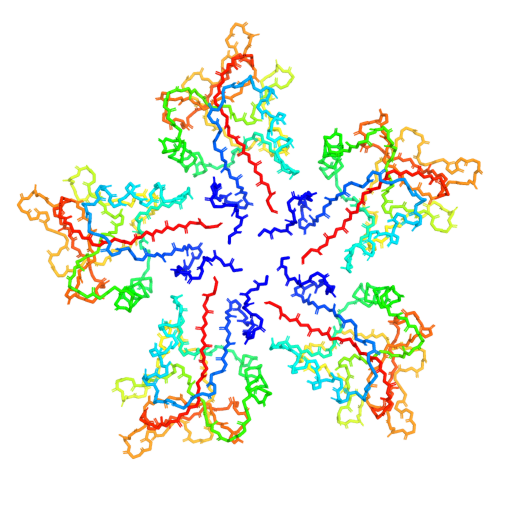
ATOM 804 N N . ASN A 1 95 ? 34.188 -18.481 109.123 1.00 29.51 95 ASN A N 1
ATOM 805 C CA . ASN A 1 95 ? 33.547 -19.125 110.269 1.00 29.80 95 ASN A CA 1
ATOM 806 C C . ASN A 1 95 ? 33.709 -18.415 111.607 1.00 29.22 95 ASN A C 1
ATOM 807 O O . ASN A 1 95 ? 33.674 -19.035 112.665 1.00 28.53 95 ASN A O 1
ATOM 812 N N . GLN A 1 96 ? 33.863 -17.098 111.545 1.00 28.26 96 GLN A N 1
ATOM 813 C CA . GLN A 1 96 ? 33.976 -16.284 112.746 1.00 26.71 96 GLN A CA 1
ATOM 814 C C . GLN A 1 96 ? 32.819 -15.278 112.664 1.00 27.14 96 GLN A C 1
ATOM 815 O O . GLN A 1 96 ? 32.328 -14.972 111.569 1.00 28.37 96 GLN A O 1
ATOM 821 N N . PRO A 1 97 ? 32.350 -14.775 113.814 1.00 25.94 97 PRO A N 1
ATOM 822 C CA . PRO A 1 97 ? 32.830 -15.100 115.161 1.00 26.03 97 PRO A CA 1
ATOM 823 C C . PRO A 1 97 ? 32.162 -16.395 115.619 1.00 27.15 97 PRO A C 1
ATOM 824 O O . PRO A 1 97 ? 31.032 -16.680 115.233 1.00 27.00 97 PRO A O 1
ATOM 828 N N . ASP A 1 98 ? 32.829 -17.182 116.451 1.00 27.24 98 ASP A N 1
ATOM 829 C CA . ASP A 1 98 ? 32.218 -18.446 116.863 1.00 26.75 98 ASP A CA 1
ATOM 830 C C . ASP A 1 98 ? 32.128 -18.674 118.370 1.00 27.64 98 ASP A C 1
ATOM 831 O O . ASP A 1 98 ? 31.627 -19.721 118.802 1.00 28.30 98 ASP A O 1
ATOM 836 N N . HIS A 1 99 ? 32.594 -17.716 119.173 1.00 26.83 99 HIS A N 1
ATOM 837 C CA . HIS A 1 99 ? 32.592 -17.887 120.634 1.00 26.06 99 HIS A CA 1
ATOM 838 C C . HIS A 1 99 ? 33.111 -19.293 120.980 1.00 28.07 99 HIS A C 1
ATOM 839 O O . HIS A 1 99 ? 32.514 -20.018 121.794 1.00 26.57 99 HIS A O 1
ATOM 846 N N . TYR A 1 100 ? 34.219 -19.676 120.351 1.00 26.11 100 TYR A N 1
ATOM 847 C CA . TYR A 1 100 ? 34.814 -20.988 120.576 1.00 25.48 100 TYR A CA 1
ATOM 848 C C . TYR A 1 100 ? 34.913 -21.303 122.074 1.00 27.00 100 TYR A C 1
ATOM 849 O O . TYR A 1 100 ? 35.488 -20.527 122.835 1.00 24.63 100 TYR A O 1
ATOM 858 N N . GLN A 1 101 ? 34.330 -22.439 122.479 1.00 27.25 101 GLN A N 1
ATOM 859 C CA . GLN A 1 101 ? 34.309 -22.906 123.871 1.00 26.87 101 GLN A CA 1
ATOM 860 C C . GLN A 1 101 ? 33.850 -21.850 124.889 1.00 27.99 101 GLN A C 1
ATOM 861 O O . GLN A 1 101 ? 34.192 -21.935 126.065 1.00 27.34 101 GLN A O 1
ATOM 867 N N . ASN A 1 102 ? 33.038 -20.888 124.448 1.00 28.86 102 ASN A N 1
ATOM 868 C CA . ASN A 1 102 ? 32.557 -19.808 125.320 1.00 30.52 102 ASN A CA 1
ATOM 869 C C . ASN A 1 102 ? 33.665 -19.099 126.115 1.00 29.12 102 ASN A C 1
ATOM 870 O O . ASN A 1 102 ? 33.486 -18.804 127.294 1.00 26.93 102 ASN A O 1
ATOM 875 N N . LYS A 1 103 ? 34.793 -18.811 125.461 1.00 27.43 103 LYS A N 1
ATOM 876 C CA . LYS A 1 103 ? 35.925 -18.141 126.113 1.00 25.56 103 LYS A CA 1
ATOM 877 C C . LYS A 1 103 ? 36.472 -16.996 125.256 1.00 25.69 103 LYS A C 1
ATOM 878 O O . LYS A 1 103 ? 37.472 -16.362 125.624 1.00 25.19 103 LYS A O 1
ATOM 884 N N . GLU A 1 104 ? 35.818 -16.733 124.123 1.00 24.49 104 GLU A N 1
ATOM 885 C CA . GLU A 1 104 ? 36.262 -15.699 123.190 1.00 24.96 104 GLU A CA 1
ATOM 886 C C . GLU A 1 104 ? 35.350 -14.484 123.082 1.00 25.42 104 GLU A C 1
ATOM 887 O O . GLU A 1 104 ? 34.274 -14.557 122.476 1.00 28.45 104 GLU A O 1
ATOM 893 N N . PHE A 1 105 ? 35.806 -13.351 123.606 1.00 21.21 105 PHE A N 1
ATOM 894 C CA . PHE A 1 105 ? 34.996 -12.149 123.595 1.00 22.37 105 PHE A CA 1
ATOM 895 C C . PHE A 1 105 ? 35.635 -10.879 123.050 1.00 22.53 105 PHE A C 1
ATOM 896 O O . PHE A 1 105 ? 34.964 -9.865 122.972 1.00 22.12 105 PHE A O 1
ATOM 904 N N . CYS A 1 106 ? 36.916 -10.948 122.673 1.00 21.11 106 CYS A N 1
ATOM 905 C CA . CYS A 1 106 ? 37.667 -9.796 122.162 1.00 19.33 106 CYS A CA 1
ATOM 906 C C . CYS A 1 106 ? 38.097 -10.067 120.705 1.00 19.18 106 CYS A C 1
ATOM 907 O O . CYS A 1 106 ? 38.333 -11.210 120.308 1.00 18.68 106 CYS A O 1
ATOM 910 N N . VAL A 1 107 ? 38.190 -9.014 119.906 1.00 18.00 107 VAL A N 1
ATOM 911 C CA . VAL A 1 107 ? 38.503 -9.188 118.502 1.00 18.56 107 VAL A CA 1
ATOM 912 C C . VAL A 1 107 ? 39.940 -8.802 118.113 1.00 18.52 107 VAL A C 1
ATOM 913 O O . VAL A 1 107 ? 40.433 -7.742 118.514 1.00 18.31 107 VAL A O 1
ATOM 917 N N . GLU A 1 108 ? 40.587 -9.676 117.334 1.00 19.21 108 GLU A N 1
ATOM 918 C CA . GLU A 1 108 ? 41.961 -9.451 116.830 1.00 21.26 108 GLU A CA 1
ATOM 919 C C . GLU A 1 108 ? 41.989 -9.521 115.285 1.00 22.01 108 GLU A C 1
ATOM 920 O O . GLU A 1 108 ? 41.127 -10.165 114.652 1.00 20.19 108 GLU A O 1
ATOM 926 N N . LEU A 1 109 ? 42.961 -8.836 114.691 1.00 21.42 109 LEU A N 1
ATOM 927 C CA . LEU A 1 109 ? 43.166 -8.868 113.241 1.00 22.12 109 LEU A CA 1
ATOM 928 C C . LEU A 1 109 ? 44.041 -10.108 113.089 1.00 24.07 109 LEU A C 1
ATOM 929 O O . LEU A 1 109 ? 45.037 -10.250 113.820 1.00 24.66 109 LEU A O 1
ATOM 934 N N . VAL A 1 110 ? 43.679 -10.999 112.161 1.00 25.09 110 VAL A N 1
ATOM 935 C CA . VAL A 1 110 ? 44.415 -12.257 111.976 1.00 24.95 110 VAL A CA 1
ATOM 936 C C . VAL A 1 110 ? 45.646 -12.175 111.078 1.00 25.88 110 VAL A C 1
ATOM 937 O O . VAL A 1 110 ? 45.533 -11.895 109.887 1.00 26.02 110 VAL A O 1
ATOM 941 N N . SER A 1 111 ? 46.819 -12.419 111.668 1.00 27.13 111 SER A N 1
ATOM 942 C CA . SER A 1 111 ? 48.087 -12.370 110.938 1.00 30.34 111 SER A CA 1
ATOM 943 C C . SER A 1 111 ? 48.104 -13.227 109.667 1.00 31.14 111 SER A C 1
ATOM 944 O O . SER A 1 111 ? 48.589 -12.783 108.631 1.00 30.47 111 SER A O 1
ATOM 947 N N . LEU A 1 112 ? 47.577 -14.448 109.741 1.00 33.84 112 LEU A N 1
ATOM 948 C CA . LEU A 1 112 ? 47.555 -15.328 108.563 1.00 35.75 112 LEU A CA 1
ATOM 949 C C . LEU A 1 112 ? 46.741 -14.801 107.391 1.00 34.72 112 LEU A C 1
ATOM 950 O O . LEU A 1 112 ? 46.894 -15.287 106.269 1.00 35.44 112 LEU A O 1
ATOM 955 N N . THR A 1 113 ? 45.873 -13.825 107.636 1.00 33.95 113 THR A N 1
ATOM 956 C CA . THR A 1 113 ? 45.080 -13.246 106.549 1.00 31.31 113 THR A CA 1
ATOM 957 C C . THR A 1 113 ? 45.691 -11.916 106.113 1.00 30.53 113 THR A C 1
ATOM 958 O O . THR A 1 113 ? 45.064 -11.162 105.389 1.00 31.24 113 THR A O 1
ATOM 962 N N . GLY A 1 114 ? 46.917 -11.636 106.552 1.00 31.19 114 GLY A N 1
ATOM 963 C CA . GLY A 1 114 ? 47.542 -10.363 106.208 1.00 29.98 114 GLY A CA 1
ATOM 964 C C . GLY A 1 114 ? 46.907 -9.202 106.985 1.00 27.80 114 GLY A C 1
ATOM 965 O O . GLY A 1 114 ? 46.949 -8.060 106.529 1.00 26.06 114 GLY A O 1
ATOM 966 N N . TYR A 1 115 ? 46.321 -9.493 108.153 1.00 25.26 115 TYR A N 1
ATOM 967 C CA . TYR A 1 115 ? 45.670 -8.477 109.001 1.00 24.92 115 TYR A CA 1
ATOM 968 C C . TYR A 1 115 ? 44.406 -7.860 108.375 1.00 26.52 115 TYR A C 1
ATOM 969 O O . TYR A 1 115 ? 44.004 -6.739 108.716 1.00 25.74 115 TYR A O 1
ATOM 978 N N . ARG A 1 116 ? 43.771 -8.602 107.471 1.00 23.79 116 ARG A N 1
ATOM 979 C CA . ARG A 1 116 ? 42.557 -8.121 106.798 1.00 24.50 116 ARG A CA 1
ATOM 980 C C . ARG A 1 116 ? 41.265 -8.528 107.501 1.00 22.68 116 ARG A C 1
ATOM 981 O O . ARG A 1 116 ? 40.325 -7.755 107.592 1.00 21.90 116 ARG A O 1
ATOM 989 N N . LEU A 1 117 ? 41.238 -9.753 107.997 1.00 22.98 117 LEU A N 1
ATOM 990 C CA . LEU A 1 117 ? 40.042 -10.289 108.609 1.00 24.72 117 LEU A CA 1
ATOM 991 C C . LEU A 1 117 ? 40.108 -10.445 110.136 1.00 23.16 117 LEU A C 1
ATOM 992 O O . LEU A 1 117 ? 41.188 -10.532 110.732 1.00 21.17 117 LEU A O 1
ATOM 997 N N . TRP A 1 118 ? 38.935 -10.492 110.758 1.00 22.37 118 TRP A N 1
ATOM 998 C CA . TRP A 1 118 ? 38.850 -10.570 112.202 1.00 22.02 118 TRP A CA 1
ATOM 999 C C . TRP A 1 118 ? 38.505 -11.930 112.798 1.00 22.65 118 TRP A C 1
ATOM 1000 O O . TRP A 1 118 ? 37.868 -12.789 112.160 1.00 22.85 118 TRP A O 1
ATOM 1011 N N . ASN A 1 119 ? 38.924 -12.095 114.048 1.00 18.81 119 ASN A N 1
ATOM 1012 C CA . ASN A 1 119 ? 38.667 -13.298 114.810 1.00 19.80 119 ASN A CA 1
ATOM 1013 C C . ASN A 1 119 ? 38.355 -12.935 116.254 1.00 20.44 119 ASN A C 1
ATOM 1014 O O . ASN A 1 119 ? 39.022 -12.081 116.832 1.00 17.37 119 ASN A O 1
ATOM 1019 N N . ASP A 1 120 ? 37.338 -13.582 116.825 1.00 20.86 120 ASP A N 1
ATOM 1020 C CA . ASP A 1 120 ? 37.036 -13.369 118.224 1.00 21.36 120 ASP A CA 1
ATOM 1021 C C . ASP A 1 120 ? 38.006 -14.310 118.959 1.00 21.91 120 ASP A C 1
ATOM 1022 O O . ASP A 1 120 ? 38.157 -15.472 118.596 1.00 20.97 120 ASP A O 1
ATOM 1027 N N . GLN A 1 121 ? 38.676 -13.788 119.980 1.00 21.90 121 GLN A N 1
ATOM 1028 C CA . GLN A 1 121 ? 39.715 -14.530 120.682 1.00 23.55 121 GLN A CA 1
ATOM 1029 C C . GLN A 1 121 ? 39.685 -14.406 122.216 1.00 23.36 121 GLN A C 1
ATOM 1030 O O . GLN A 1 121 ? 38.996 -13.553 122.766 1.00 22.61 121 GLN A O 1
ATOM 1036 N N . VAL A 1 122 ? 40.422 -15.279 122.899 1.00 24.10 122 VAL A N 1
ATOM 1037 C CA . VAL A 1 122 ? 40.524 -15.206 124.350 1.00 23.73 122 VAL A CA 1
ATOM 1038 C C . VAL A 1 122 ? 41.156 -13.843 124.669 1.00 24.93 122 VAL A C 1
ATOM 1039 O O . VAL A 1 122 ? 42.279 -13.546 124.234 1.00 25.46 122 VAL A O 1
ATOM 1043 N N . CYS A 1 123 ? 40.441 -13.023 125.424 1.00 25.15 123 CYS A N 1
ATOM 1044 C CA . CYS A 1 123 ? 40.916 -11.692 125.767 1.00 26.32 123 CYS A CA 1
ATOM 1045 C C . CYS A 1 123 ? 42.279 -11.655 126.436 1.00 26.65 123 CYS A C 1
ATOM 1046 O O . CYS A 1 123 ? 43.004 -10.670 126.291 1.00 25.22 123 CYS A O 1
ATOM 1049 N N . GLU A 1 124 ? 42.629 -12.727 127.142 1.00 27.19 124 GLU A N 1
ATOM 1050 C CA . GLU A 1 124 ? 43.901 -12.819 127.849 1.00 30.44 124 GLU A CA 1
ATOM 1051 C C . GLU A 1 124 ? 45.085 -13.210 126.964 1.00 30.59 124 GLU A C 1
ATOM 1052 O O . GLU A 1 124 ? 46.195 -13.317 127.470 1.00 30.12 124 GLU A O 1
ATOM 1058 N N . SER A 1 125 ? 44.844 -13.454 125.669 1.00 30.25 125 SER A N 1
ATOM 1059 C CA . SER A 1 125 ? 45.920 -13.792 124.727 1.00 30.51 125 SER A CA 1
ATOM 1060 C C . SER A 1 125 ? 46.798 -12.559 124.568 1.00 29.67 125 SER A C 1
ATOM 1061 O O . SER A 1 125 ? 46.299 -11.442 124.631 1.00 29.42 125 SER A O 1
ATOM 1064 N N . LYS A 1 126 ? 48.094 -12.752 124.357 1.00 27.93 126 LYS A N 1
ATOM 1065 C CA . LYS A 1 126 ? 48.980 -11.617 124.169 1.00 27.89 126 LYS A CA 1
ATOM 1066 C C . LYS A 1 126 ? 49.092 -11.363 122.662 1.00 26.94 126 LYS A C 1
ATOM 1067 O O . LYS A 1 126 ? 49.567 -12.216 121.918 1.00 27.18 126 LYS A O 1
ATOM 1073 N N . ASP A 1 127 ? 48.631 -10.199 122.217 1.00 25.01 127 ASP A N 1
ATOM 1074 C CA . ASP A 1 127 ? 48.701 -9.821 120.809 1.00 24.79 127 ASP A CA 1
ATOM 1075 C C . ASP A 1 127 ? 49.376 -8.455 120.754 1.00 22.78 127 ASP A C 1
ATOM 1076 O O . ASP A 1 127 ? 49.524 -7.797 121.775 1.00 22.53 127 ASP A O 1
ATOM 1081 N N . ALA A 1 128 ? 49.747 -8.026 119.551 1.00 21.99 128 ALA A N 1
ATOM 1082 C CA . ALA A 1 128 ? 50.289 -6.687 119.371 1.00 20.92 128 ALA A CA 1
ATOM 1083 C C . ALA A 1 128 ? 48.964 -5.899 119.320 1.00 21.35 128 ALA A C 1
ATOM 1084 O O . ALA A 1 128 ? 47.891 -6.513 119.392 1.00 20.99 128 ALA A O 1
ATOM 1086 N N . PHE A 1 129 ? 48.997 -4.571 119.230 1.00 19.17 129 PHE A N 1
ATOM 1087 C CA . PHE A 1 129 ? 47.732 -3.824 119.208 1.00 19.66 129 PHE A CA 1
ATOM 1088 C C . PHE A 1 129 ? 47.777 -2.503 118.466 1.00 18.04 129 PHE A C 1
ATOM 1089 O O . PHE A 1 129 ? 48.804 -1.833 118.400 1.00 19.78 129 PHE A O 1
ATOM 1097 N N . LEU A 1 130 ? 46.624 -2.139 117.916 1.00 18.83 130 LEU A N 1
ATOM 1098 C CA . LEU A 1 130 ? 46.476 -0.923 117.143 1.00 18.43 130 LEU A CA 1
ATOM 1099 C C . LEU A 1 130 ? 45.715 0.199 117.876 1.00 21.40 130 LEU A C 1
ATOM 1100 O O . LEU A 1 130 ? 44.503 0.058 118.159 1.00 21.85 130 LEU A O 1
ATOM 1105 N N . CYS A 1 131 ? 46.402 1.307 118.172 1.00 22.65 131 CYS A N 1
ATOM 1106 C CA . CYS A 1 131 ? 45.754 2.445 118.842 1.00 22.67 131 CYS A CA 1
ATOM 1107 C C . CYS A 1 131 ? 45.256 3.457 117.802 1.00 22.95 131 CYS A C 1
ATOM 1108 O O . CYS A 1 131 ? 45.740 3.512 116.663 1.00 24.12 131 CYS A O 1
ATOM 1111 N N . GLN A 1 132 ? 44.282 4.255 118.226 1.00 22.10 132 GLN A N 1
ATOM 1112 C CA . GLN A 1 132 ? 43.656 5.280 117.405 1.00 22.58 132 GLN A CA 1
ATOM 1113 C C . GLN A 1 132 ? 43.541 6.522 118.296 1.00 23.36 132 GLN A C 1
ATOM 1114 O O . GLN A 1 132 ? 43.011 6.451 119.414 1.00 22.16 132 GLN A O 1
ATOM 1120 N N . CYS A 1 133 ? 44.049 7.649 117.808 1.00 23.47 133 CYS A N 1
ATOM 1121 C CA . CYS A 1 133 ? 44.005 8.891 118.559 1.00 26.14 133 CYS A CA 1
ATOM 1122 C C . CYS A 1 133 ? 43.637 10.099 117.738 1.00 27.52 133 CYS A C 1
ATOM 1123 O O . CYS A 1 133 ? 43.759 10.112 116.512 1.00 29.53 133 CYS A O 1
ATOM 1126 N N . LYS A 1 134 ? 43.230 11.131 118.468 1.00 29.54 134 LYS A N 1
ATOM 1127 C CA . LYS A 1 134 ? 42.932 12.433 117.919 1.00 32.01 134 LYS A CA 1
ATOM 1128 C C . LYS A 1 134 ? 44.152 13.236 118.405 1.00 32.34 134 LYS A C 1
ATOM 1129 O O . LYS A 1 134 ? 44.609 13.041 119.540 1.00 31.68 134 LYS A O 1
ATOM 1135 N N . PHE A 1 135 ? 44.694 14.107 117.561 1.00 32.08 135 PHE A N 1
ATOM 1136 C CA . PHE A 1 135 ? 45.837 14.938 117.962 1.00 33.68 135 PHE A CA 1
ATOM 1137 C C . PHE A 1 135 ? 45.520 16.445 117.829 1.00 37.00 135 PHE A C 1
ATOM 1138 O O . PHE A 1 135 ? 46.114 17.266 118.591 1.00 38.48 135 PHE A O 1
ATOM 1147 N N . ASN B 1 1 ? 47.922 18.273 114.887 1.00 52.14 1 ASN B N 1
ATOM 1148 C CA . ASN B 1 1 ? 48.041 18.491 116.355 1.00 52.21 1 ASN B CA 1
ATOM 1149 C C . ASN B 1 1 ? 47.416 19.825 116.749 1.00 51.01 1 ASN B C 1
ATOM 1150 O O . ASN B 1 1 ? 48.110 20.836 116.899 1.00 52.40 1 ASN B O 1
ATOM 1155 N N . ASN B 1 2 ? 46.099 19.812 116.925 1.00 48.01 2 ASN B N 1
ATOM 1156 C CA . ASN B 1 2 ? 45.347 21.004 117.309 1.00 45.41 2 ASN B CA 1
ATOM 1157 C C . ASN B 1 2 ? 45.640 21.425 118.755 1.00 41.27 2 ASN B C 1
ATOM 1158 O O . ASN B 1 2 ? 45.409 22.571 119.135 1.00 40.93 2 ASN B O 1
ATOM 1163 N N . CYS B 1 3 ? 46.165 20.505 119.556 1.00 37.65 3 CYS B N 1
ATOM 1164 C CA . CYS B 1 3 ? 46.408 20.787 120.967 1.00 35.19 3 CYS B CA 1
ATOM 1165 C C . CYS B 1 3 ? 47.731 20.263 121.492 1.00 33.40 3 CYS B C 1
ATOM 1166 O O . CYS B 1 3 ? 48.412 19.496 120.817 1.00 30.82 3 CYS B O 1
ATOM 1169 N N . PRO B 1 4 ? 48.109 20.673 122.725 1.00 33.37 4 PRO B N 1
ATOM 1170 C CA . PRO B 1 4 ? 49.361 20.169 123.294 1.00 33.06 4 PRO B CA 1
ATOM 1171 C C . PRO B 1 4 ? 49.013 18.685 123.482 1.00 34.10 4 PRO B C 1
ATOM 1172 O O . PRO B 1 4 ? 47.825 18.314 123.452 1.00 32.48 4 PRO B O 1
ATOM 1176 N N . LEU B 1 5 ? 50.021 17.849 123.683 1.00 33.39 5 LEU B N 1
ATOM 1177 C CA . LEU B 1 5 ? 49.797 16.423 123.828 1.00 32.88 5 LEU B CA 1
ATOM 1178 C C . LEU B 1 5 ? 49.068 15.992 125.106 1.00 31.65 5 LEU B C 1
ATOM 1179 O O . LEU B 1 5 ? 48.532 14.889 125.172 1.00 33.29 5 LEU B O 1
ATOM 1184 N N . ASP B 1 6 ? 49.011 16.860 126.110 1.00 30.23 6 ASP B N 1
ATOM 1185 C CA . ASP B 1 6 ? 48.335 16.505 127.342 1.00 28.56 6 ASP B CA 1
ATOM 1186 C C . ASP B 1 6 ? 46.918 17.096 127.450 1.00 27.70 6 ASP B C 1
ATOM 1187 O O . ASP B 1 6 ? 46.331 17.145 128.525 1.00 27.98 6 ASP B O 1
ATOM 1192 N N . TRP B 1 7 ? 46.377 17.529 126.316 1.00 28.94 7 TRP B N 1
ATOM 1193 C CA . TRP B 1 7 ? 45.022 18.075 126.259 1.00 27.82 7 TRP B CA 1
ATOM 1194 C C . TRP B 1 7 ? 44.164 17.197 125.355 1.00 26.93 7 TRP B C 1
ATOM 1195 O O . TRP B 1 7 ? 44.670 16.536 124.448 1.00 25.80 7 TRP B O 1
ATOM 1206 N N . LEU B 1 8 ? 42.862 17.199 125.607 1.00 25.60 8 LEU B N 1
ATOM 1207 C CA . LEU B 1 8 ? 41.915 16.421 124.820 1.00 24.89 8 LEU B CA 1
ATOM 1208 C C . LEU B 1 8 ? 41.336 17.267 123.699 1.00 24.51 8 LEU B C 1
ATOM 1209 O O . LEU B 1 8 ? 40.670 18.265 123.963 1.00 25.51 8 LEU B O 1
ATOM 1214 N N . PRO B 1 9 ? 41.596 16.895 122.432 1.00 23.99 9 PRO B N 1
ATOM 1215 C CA . PRO B 1 9 ? 41.060 17.651 121.290 1.00 27.19 9 PRO B CA 1
ATOM 1216 C C . PRO B 1 9 ? 39.591 17.238 121.157 1.00 27.37 9 PRO B C 1
ATOM 1217 O O . PRO B 1 9 ? 39.283 16.053 121.294 1.00 29.78 9 PRO B O 1
ATOM 1221 N N . MET B 1 10 ? 38.695 18.181 120.887 1.00 27.60 10 MET B N 1
ATOM 1222 C CA . MET B 1 10 ? 37.281 17.845 120.742 1.00 31.52 10 MET B CA 1
ATOM 1223 C C . MET B 1 10 ? 36.498 18.970 120.069 1.00 32.94 10 MET B C 1
ATOM 1224 O O . MET B 1 10 ? 36.375 20.075 120.607 1.00 35.56 10 MET B O 1
ATOM 1229 N N . ASN B 1 11 ? 35.979 18.676 118.879 1.00 34.08 11 ASN B N 1
ATOM 1230 C CA . ASN B 1 11 ? 35.217 19.635 118.088 1.00 35.83 11 ASN B CA 1
ATOM 1231 C C . ASN B 1 11 ? 35.810 21.042 118.001 1.00 36.29 11 ASN B C 1
ATOM 1232 O O . ASN B 1 11 ? 35.124 22.030 118.264 1.00 38.07 11 ASN B O 1
ATOM 1237 N N . GLY B 1 12 ? 37.083 21.131 117.619 1.00 36.40 12 GLY B N 1
ATOM 1238 C CA . GLY B 1 12 ? 37.736 22.428 117.492 1.00 36.62 12 GLY B CA 1
ATOM 1239 C C . GLY B 1 12 ? 38.381 23.046 118.731 1.00 37.58 12 GLY B C 1
ATOM 1240 O O . GLY B 1 12 ? 39.085 24.058 118.625 1.00 39.43 12 GLY B O 1
ATOM 1241 N N . LEU B 1 13 ? 38.162 22.461 119.906 1.00 35.39 13 LEU B N 1
ATOM 1242 C CA . LEU B 1 13 ? 38.730 23.015 121.127 1.00 33.65 13 LEU B CA 1
ATOM 1243 C C . LEU B 1 13 ? 39.587 21.990 121.848 1.00 31.83 13 LEU B C 1
ATOM 1244 O O . LEU B 1 13 ? 39.651 20.833 121.445 1.00 32.11 13 LEU B O 1
ATOM 1249 N N . CYS B 1 14 ? 40.243 22.417 122.915 1.00 29.04 14 CYS B N 1
ATOM 1250 C CA . CYS B 1 14 ? 41.090 21.533 123.688 1.00 28.03 14 CYS B CA 1
ATOM 1251 C C . CYS B 1 14 ? 40.642 21.541 125.154 1.00 26.76 14 CYS B C 1
ATOM 1252 O O . CYS B 1 14 ? 40.366 22.595 125.721 1.00 28.17 14 CYS B O 1
ATOM 1255 N N . TYR B 1 15 ? 40.605 20.363 125.765 1.00 24.56 15 TYR B N 1
ATOM 1256 C CA . TYR B 1 15 ? 40.161 20.212 127.149 1.00 23.45 15 TYR B CA 1
ATOM 1257 C C . TYR B 1 15 ? 41.178 19.524 128.055 1.00 21.60 15 TYR B C 1
ATOM 1258 O O . TYR B 1 15 ? 41.920 18.673 127.606 1.00 20.92 15 TYR B O 1
ATOM 1267 N N . LYS B 1 16 ? 41.177 19.879 129.338 1.00 21.26 16 LYS B N 1
ATOM 1268 C CA . LYS B 1 16 ? 42.090 19.252 130.302 1.00 24.80 16 LYS B CA 1
ATOM 1269 C C . LYS B 1 16 ? 41.553 19.299 131.729 1.00 21.31 16 LYS B C 1
ATOM 1270 O O . LYS B 1 16 ? 41.105 20.353 132.170 1.00 24.08 16 LYS B O 1
ATOM 1276 N N . ILE B 1 17 ? 41.560 18.170 132.440 1.00 21.36 17 ILE B N 1
ATOM 1277 C CA . ILE B 1 17 ? 41.122 18.181 133.836 1.00 24.31 17 ILE B CA 1
ATOM 1278 C C . ILE B 1 17 ? 42.275 18.611 134.709 1.00 25.91 17 ILE B C 1
ATOM 1279 O O . ILE B 1 17 ? 43.430 18.231 134.491 1.00 26.13 17 ILE B O 1
ATOM 1284 N N . PHE B 1 18 ? 41.950 19.382 135.724 1.00 26.99 18 PHE B N 1
ATOM 1285 C CA . PHE B 1 18 ? 42.950 19.811 136.683 1.00 27.33 18 PHE B CA 1
ATOM 1286 C C . PHE B 1 18 ? 42.447 19.255 137.989 1.00 27.73 18 PHE B C 1
ATOM 1287 O O . PHE B 1 18 ? 41.316 19.535 138.389 1.00 23.66 18 PHE B O 1
ATOM 1295 N N . ASN B 1 19 ? 43.284 18.440 138.626 1.00 29.46 19 ASN B N 1
ATOM 1296 C CA . ASN B 1 19 ? 42.948 17.790 139.891 1.00 30.95 19 ASN B CA 1
ATOM 1297 C C . ASN B 1 19 ? 43.079 18.654 141.161 1.00 30.97 19 ASN B C 1
ATOM 1298 O O . ASN B 1 19 ? 42.634 18.242 142.237 1.00 29.50 19 ASN B O 1
ATOM 1303 N N . GLN B 1 20 ? 43.714 19.819 141.055 1.00 31.07 20 GLN B N 1
ATOM 1304 C CA . GLN B 1 20 ? 43.844 20.710 142.213 1.00 30.63 20 GLN B CA 1
ATOM 1305 C C . GLN B 1 20 ? 42.426 21.149 142.614 1.00 29.71 20 GLN B C 1
ATOM 1306 O O . GLN B 1 20 ? 41.593 21.453 141.749 1.00 29.43 20 GLN B O 1
ATOM 1312 N N . LEU B 1 21 ? 42.142 21.209 143.905 1.00 24.30 21 LEU B N 1
ATOM 1313 C CA . LEU B 1 21 ? 40.791 21.589 144.330 1.00 25.36 21 LEU B CA 1
ATOM 1314 C C . LEU B 1 21 ? 40.607 23.102 144.485 1.00 25.25 21 LEU B C 1
ATOM 1315 O O . LEU B 1 21 ? 41.352 23.751 145.214 1.00 26.43 21 LEU B O 1
ATOM 1320 N N . LYS B 1 22 ? 39.619 23.657 143.789 1.00 20.88 22 LYS B N 1
ATOM 1321 C CA . LYS B 1 22 ? 39.341 25.092 143.844 1.00 24.06 22 LYS B CA 1
ATOM 1322 C C . LYS B 1 22 ? 37.847 25.405 143.887 1.00 24.35 22 LYS B C 1
ATOM 1323 O O . LYS B 1 22 ? 37.018 24.589 143.479 1.00 22.95 22 LYS B O 1
ATOM 1329 N N . THR B 1 23 ? 37.511 26.596 144.374 1.00 24.36 23 THR B N 1
ATOM 1330 C CA . THR B 1 23 ? 36.116 27.038 144.390 1.00 24.65 23 THR B CA 1
ATOM 1331 C C . THR B 1 23 ? 35.769 27.245 142.914 1.00 23.60 23 THR B C 1
ATOM 1332 O O . THR B 1 23 ? 36.677 27.337 142.076 1.00 21.04 23 THR B O 1
ATOM 1336 N N . TRP B 1 24 ? 34.479 27.351 142.593 1.00 23.34 24 TRP B N 1
ATOM 1337 C CA . TRP B 1 24 ? 34.062 27.535 141.201 1.00 24.91 24 TRP B CA 1
ATOM 1338 C C . TRP B 1 24 ? 34.720 28.746 140.531 1.00 27.12 24 TRP B C 1
ATOM 1339 O O . TRP B 1 24 ? 35.216 28.648 139.410 1.00 25.87 24 TRP B O 1
ATOM 1350 N N . GLU B 1 25 ? 34.714 29.892 141.204 1.00 28.72 25 GLU B N 1
ATOM 1351 C CA . GLU B 1 25 ? 35.313 31.108 140.635 1.00 30.26 25 GLU B CA 1
ATOM 1352 C C . GLU B 1 25 ? 36.836 31.076 140.543 1.00 28.37 25 GLU B C 1
ATOM 1353 O O . GLU B 1 25 ? 37.413 31.648 139.617 1.00 29.40 25 GLU B O 1
ATOM 1359 N N . ASP B 1 26 ? 37.507 30.435 141.494 1.00 28.29 26 ASP B N 1
ATOM 1360 C CA . ASP B 1 26 ? 38.963 30.350 141.396 1.00 28.27 26 ASP B CA 1
ATOM 1361 C C . ASP B 1 26 ? 39.366 29.475 140.211 1.00 25.91 26 ASP B C 1
ATOM 1362 O O . ASP B 1 26 ? 40.428 29.682 139.616 1.00 27.91 26 ASP B O 1
ATOM 1367 N N . ALA B 1 27 ? 38.534 28.483 139.896 1.00 24.80 27 ALA B N 1
ATOM 1368 C CA . ALA B 1 27 ? 38.773 27.564 138.762 1.00 24.74 27 ALA B CA 1
ATOM 1369 C C . ALA B 1 27 ? 38.631 28.317 137.428 1.00 24.10 27 ALA B C 1
ATOM 1370 O O . ALA B 1 27 ? 39.448 28.163 136.507 1.00 21.77 27 ALA B O 1
ATOM 1372 N N . GLU B 1 28 ? 37.589 29.133 137.334 1.00 25.88 28 GLU B N 1
ATOM 1373 C CA . GLU B 1 28 ? 37.352 29.932 136.129 1.00 28.85 28 GLU B CA 1
ATOM 1374 C C . GLU B 1 28 ? 38.518 30.927 135.913 1.00 29.92 28 GLU B C 1
ATOM 1375 O O . GLU B 1 28 ? 39.003 31.080 134.790 1.00 29.38 28 GLU B O 1
ATOM 1381 N N . MET B 1 29 ? 38.974 31.600 136.971 1.00 29.69 29 MET B N 1
ATOM 1382 C CA . MET B 1 29 ? 40.082 32.546 136.801 1.00 31.83 29 MET B CA 1
ATOM 1383 C C . MET B 1 29 ? 41.391 31.803 136.466 1.00 31.45 29 MET B C 1
ATOM 1384 O O . MET B 1 29 ? 42.238 32.318 135.723 1.00 31.87 29 MET B O 1
ATOM 1389 N N . PHE B 1 30 ? 41.564 30.591 136.989 1.00 29.41 30 PHE B N 1
ATOM 1390 C CA . PHE B 1 30 ? 42.768 29.836 136.655 1.00 26.39 30 PHE B CA 1
ATOM 1391 C C . PHE B 1 30 ? 42.777 29.450 135.169 1.00 27.65 30 PHE B C 1
ATOM 1392 O O . PHE B 1 30 ? 43.824 29.486 134.511 1.00 25.48 30 PHE B O 1
ATOM 1400 N N . CYS B 1 31 ? 41.625 29.056 134.639 1.00 25.81 31 CYS B N 1
ATOM 1401 C CA . CYS B 1 31 ? 41.557 28.688 133.221 1.00 29.44 31 CYS B CA 1
ATOM 1402 C C . CYS B 1 31 ? 41.838 29.929 132.395 1.00 30.14 31 CYS B C 1
ATOM 1403 O O . CYS B 1 31 ? 42.585 29.877 131.415 1.00 30.64 31 CYS B O 1
ATOM 1406 N N . ARG B 1 32 ? 41.238 31.045 132.811 1.00 32.24 32 ARG B N 1
ATOM 1407 C CA . ARG B 1 32 ? 41.395 32.332 132.128 1.00 34.35 32 ARG B CA 1
ATOM 1408 C C . ARG B 1 32 ? 42.838 32.821 132.071 1.00 34.12 32 ARG B C 1
ATOM 1409 O O . ARG B 1 32 ? 43.282 33.350 131.051 1.00 32.94 32 ARG B O 1
ATOM 1417 N N . LYS B 1 33 ? 43.561 32.641 133.169 1.00 34.60 33 LYS B N 1
ATOM 1418 C CA . LYS B 1 33 ? 44.953 33.060 133.242 1.00 34.82 33 LYS B CA 1
ATOM 1419 C C . LYS B 1 33 ? 45.906 31.983 132.739 1.00 36.12 33 LYS B C 1
ATOM 1420 O O . LYS B 1 33 ? 47.119 32.178 132.756 1.00 36.55 33 LYS B O 1
ATOM 1426 N N . TYR B 1 34 ? 45.376 30.844 132.295 1.00 34.35 34 TYR B N 1
ATOM 1427 C CA . TYR B 1 34 ? 46.247 29.782 131.819 1.00 34.06 34 TYR B CA 1
ATOM 1428 C C . TYR B 1 34 ? 46.890 30.178 130.508 1.00 34.52 34 TYR B C 1
ATOM 1429 O O . TYR B 1 34 ? 48.099 30.042 130.325 1.00 33.53 34 TYR B O 1
ATOM 1438 N N . LYS B 1 35 ? 46.060 30.686 129.608 1.00 34.66 35 LYS B N 1
ATOM 1439 C CA . LYS B 1 35 ? 46.473 31.121 128.286 1.00 33.53 35 LYS B CA 1
ATOM 1440 C C . LYS B 1 35 ? 45.259 31.874 127.740 1.00 32.90 35 LYS B C 1
ATOM 1441 O O . LYS B 1 35 ? 44.128 31.549 128.107 1.00 31.10 35 LYS B O 1
ATOM 1447 N N . PRO B 1 36 ? 45.471 32.880 126.862 1.00 32.15 36 PRO B N 1
ATOM 1448 C CA . PRO B 1 36 ? 44.307 33.610 126.331 1.00 31.92 36 PRO B CA 1
ATOM 1449 C C . PRO B 1 36 ? 43.345 32.713 125.549 1.00 30.31 36 PRO B C 1
ATOM 1450 O O . PRO B 1 36 ? 43.766 31.859 124.798 1.00 30.28 36 PRO B O 1
ATOM 1454 N N . GLY B 1 37 ? 42.048 32.908 125.754 1.00 30.09 37 GLY B N 1
ATOM 1455 C CA . GLY B 1 37 ? 41.061 32.090 125.082 1.00 30.72 37 GLY B CA 1
ATOM 1456 C C . GLY B 1 37 ? 40.693 30.817 125.846 1.00 30.78 37 GLY B C 1
ATOM 1457 O O . GLY B 1 37 ? 40.368 29.811 125.221 1.00 32.52 37 GLY B O 1
ATOM 1458 N N . CYS B 1 38 ? 40.763 30.832 127.179 1.00 28.21 38 CYS B N 1
ATOM 1459 C CA . CYS B 1 38 ? 40.416 29.644 127.968 1.00 26.44 38 CYS B CA 1
ATOM 1460 C C . CYS B 1 38 ? 39.383 29.970 129.029 1.00 25.80 38 CYS B C 1
ATOM 1461 O O . CYS B 1 38 ? 39.350 31.083 129.534 1.00 24.79 38 CYS B O 1
ATOM 1464 N N . HIS B 1 39 ? 38.573 28.980 129.389 1.00 25.25 39 HIS B N 1
ATOM 1465 C CA . HIS B 1 39 ? 37.546 29.144 130.420 1.00 24.16 39 HIS B CA 1
ATOM 1466 C C . HIS B 1 39 ? 37.246 27.781 130.985 1.00 22.63 39 HIS B C 1
ATOM 1467 O O . HIS B 1 39 ? 37.817 26.780 130.547 1.00 23.80 39 HIS B O 1
ATOM 1474 N N . LEU B 1 40 ? 36.370 27.737 131.979 1.00 22.63 40 LEU B N 1
ATOM 1475 C CA . LEU B 1 40 ? 35.901 26.454 132.480 1.00 22.35 40 LEU B CA 1
ATOM 1476 C C . LEU B 1 40 ? 35.129 25.945 131.229 1.00 20.55 40 LEU B C 1
ATOM 1477 O O . LEU B 1 40 ? 34.598 26.749 130.461 1.00 21.84 40 LEU B O 1
ATOM 1482 N N . ALA B 1 41 ? 35.094 24.634 131.017 1.00 20.70 41 ALA B N 1
ATOM 1483 C CA . ALA B 1 41 ? 34.439 24.044 129.843 1.00 21.69 41 ALA B CA 1
ATOM 1484 C C . ALA B 1 41 ? 32.926 24.251 129.675 1.00 23.29 41 ALA B C 1
ATOM 1485 O O . ALA B 1 41 ? 32.177 24.267 130.651 1.00 21.85 41 ALA B O 1
ATOM 1487 N N . SER B 1 42 ? 32.500 24.391 128.418 1.00 24.43 42 SER B N 1
ATOM 1488 C CA . SER B 1 42 ? 31.083 24.517 128.062 1.00 24.66 42 SER B CA 1
ATOM 1489 C C . SER B 1 42 ? 30.775 23.215 127.284 1.00 25.86 42 SER B C 1
ATOM 1490 O O . SER B 1 42 ? 31.695 22.627 126.686 1.00 23.97 42 SER B O 1
ATOM 1493 N N . PHE B 1 43 ? 29.518 22.747 127.340 1.00 24.45 43 PHE B N 1
ATOM 1494 C CA . PHE B 1 43 ? 29.094 21.520 126.645 1.00 24.48 43 PHE B CA 1
ATOM 1495 C C . PHE B 1 43 ? 27.937 21.841 125.694 1.00 25.41 43 PHE B C 1
ATOM 1496 O O . PHE B 1 43 ? 27.020 22.585 126.051 1.00 25.10 43 PHE B O 1
ATOM 1504 N N . HIS B 1 44 ? 27.957 21.255 124.504 1.00 24.03 44 HIS B N 1
ATOM 1505 C CA . HIS B 1 44 ? 26.909 21.530 123.537 1.00 26.18 44 HIS B CA 1
ATOM 1506 C C . HIS B 1 44 ? 26.379 20.291 122.824 1.00 26.29 44 HIS B C 1
ATOM 1507 O O . HIS B 1 44 ? 25.476 20.395 122.007 1.00 25.86 44 HIS B O 1
ATOM 1514 N N . ARG B 1 45 ? 26.915 19.124 123.144 1.00 24.96 45 ARG B N 1
ATOM 1515 C CA . ARG B 1 45 ? 26.472 17.909 122.484 1.00 27.45 45 ARG B CA 1
ATOM 1516 C C . ARG B 1 45 ? 26.555 16.711 123.399 1.00 28.37 45 ARG B C 1
ATOM 1517 O O . ARG B 1 45 ? 27.445 16.620 124.268 1.00 27.85 45 ARG B O 1
ATOM 1525 N N . TYR B 1 46 ? 25.622 15.790 123.185 1.00 23.99 46 TYR B N 1
ATOM 1526 C CA . TYR B 1 46 ? 25.556 14.550 123.937 1.00 25.55 46 TYR B CA 1
ATOM 1527 C C . TYR B 1 46 ? 26.908 13.821 123.864 1.00 26.31 46 TYR B C 1
ATOM 1528 O O . TYR B 1 46 ? 27.407 13.300 124.865 1.00 23.91 46 TYR B O 1
ATOM 1537 N N . GLY B 1 47 ? 27.471 13.780 122.657 1.00 26.92 47 GLY B N 1
ATOM 1538 C CA . GLY B 1 47 ? 28.744 13.126 122.415 1.00 27.13 47 GLY B CA 1
ATOM 1539 C C . GLY B 1 47 ? 29.882 13.720 123.229 1.00 26.05 47 GLY B C 1
ATOM 1540 O O . GLY B 1 47 ? 30.757 12.988 123.663 1.00 25.81 47 GLY B O 1
ATOM 1541 N N . GLU B 1 48 ? 29.875 15.036 123.419 1.00 25.28 48 GLU B N 1
ATOM 1542 C CA . GLU B 1 48 ? 30.904 15.693 124.225 1.00 26.69 48 GLU B CA 1
ATOM 1543 C C . GLU B 1 48 ? 30.805 15.190 125.659 1.00 24.66 48 GLU B C 1
ATOM 1544 O O . GLU B 1 48 ? 31.816 14.887 126.265 1.00 24.15 48 GLU B O 1
ATOM 1550 N N . SER B 1 49 ? 29.590 15.085 126.197 1.00 23.25 49 SER B N 1
ATOM 1551 C CA . SER B 1 49 ? 29.400 14.595 127.567 1.00 24.26 49 SER B CA 1
ATOM 1552 C C . SER B 1 49 ? 30.015 13.209 127.794 1.00 25.23 49 SER B C 1
ATOM 1553 O O . SER B 1 49 ? 30.684 12.964 128.799 1.00 26.04 49 SER B O 1
ATOM 1556 N N . LEU B 1 50 ? 29.771 12.288 126.868 1.00 25.15 50 LEU B N 1
ATOM 1557 C CA . LEU B 1 50 ? 30.299 10.935 127.022 1.00 26.89 50 LEU B CA 1
ATOM 1558 C C . LEU B 1 50 ? 31.818 10.871 126.872 1.00 24.10 50 LEU B C 1
ATOM 1559 O O . LEU B 1 50 ? 32.489 10.141 127.598 1.00 26.16 50 LEU B O 1
ATOM 1564 N N . GLU B 1 51 ? 32.343 11.631 125.925 1.00 22.82 51 GLU B N 1
ATOM 1565 C CA . GLU B 1 51 ? 33.771 11.662 125.683 1.00 24.94 51 GLU B CA 1
ATOM 1566 C C . GLU B 1 51 ? 34.465 12.284 126.891 1.00 22.61 51 GLU B C 1
ATOM 1567 O O . GLU B 1 51 ? 35.445 11.744 127.408 1.00 22.34 51 GLU B O 1
ATOM 1573 N N . ILE B 1 52 ? 33.958 13.431 127.344 1.00 21.95 52 ILE B N 1
ATOM 1574 C CA . ILE B 1 52 ? 34.546 14.077 128.510 1.00 20.16 52 ILE B CA 1
ATOM 1575 C C . ILE B 1 52 ? 34.458 13.176 129.743 1.00 20.40 52 ILE B C 1
ATOM 1576 O O . ILE B 1 52 ? 35.401 13.123 130.535 1.00 21.55 52 ILE B O 1
ATOM 1581 N N . ALA B 1 53 ? 33.351 12.453 129.901 1.00 20.88 53 ALA B N 1
ATOM 1582 C CA . ALA B 1 53 ? 33.183 11.566 131.073 1.00 22.86 53 ALA B CA 1
ATOM 1583 C C . ALA B 1 53 ? 34.256 10.488 131.142 1.00 24.24 53 ALA B C 1
ATOM 1584 O O . ALA B 1 53 ? 34.808 10.200 132.210 1.00 26.57 53 ALA B O 1
ATOM 1586 N N . GLU B 1 54 ? 34.530 9.876 129.998 1.00 22.64 54 GLU B N 1
ATOM 1587 C CA . GLU B 1 54 ? 35.545 8.847 129.954 1.00 24.83 54 GLU B CA 1
ATOM 1588 C C . GLU B 1 54 ? 36.934 9.452 130.162 1.00 22.50 54 GLU B C 1
ATOM 1589 O O . GLU B 1 54 ? 37.740 8.906 130.907 1.00 24.48 54 GLU B O 1
ATOM 1595 N N . TYR B 1 55 ? 37.205 10.580 129.511 1.00 22.23 55 TYR B N 1
ATOM 1596 C CA . TYR B 1 55 ? 38.488 11.250 129.662 1.00 22.12 55 TYR B CA 1
ATOM 1597 C C . TYR B 1 55 ? 38.734 11.531 131.154 1.00 22.50 55 TYR B C 1
ATOM 1598 O O . TYR B 1 55 ? 39.792 11.241 131.685 1.00 23.83 55 TYR B O 1
ATOM 1607 N N . ILE B 1 56 ? 37.743 12.089 131.829 1.00 21.64 56 ILE B N 1
ATOM 1608 C CA . ILE B 1 56 ? 37.885 12.384 133.245 1.00 22.61 56 ILE B CA 1
ATOM 1609 C C . ILE B 1 56 ? 38.095 11.107 134.061 1.00 23.54 56 ILE B C 1
ATOM 1610 O O . ILE B 1 56 ? 38.983 11.042 134.941 1.00 25.56 56 ILE B O 1
ATOM 1615 N N . SER B 1 57 ? 37.310 10.081 133.765 1.00 22.77 57 SER B N 1
ATOM 1616 C CA . SER B 1 57 ? 37.435 8.833 134.501 1.00 25.99 57 SER B CA 1
ATOM 1617 C C . SER B 1 57 ? 38.830 8.216 134.356 1.00 26.53 57 SER B C 1
ATOM 1618 O O . SER B 1 57 ? 39.272 7.491 135.240 1.00 27.66 57 SER B O 1
ATOM 1621 N N . ASP B 1 58 ? 39.522 8.516 133.255 1.00 26.89 58 ASP B N 1
ATOM 1622 C CA . ASP B 1 58 ? 40.851 7.965 133.017 1.00 28.30 58 ASP B CA 1
ATOM 1623 C C . ASP B 1 58 ? 42.001 8.815 133.524 1.00 27.25 58 ASP B C 1
ATOM 1624 O O . ASP B 1 58 ? 43.036 8.287 133.907 1.00 27.20 58 ASP B O 1
ATOM 1629 N N . TYR B 1 59 ? 41.828 10.129 133.513 1.00 25.73 59 TYR B N 1
ATOM 1630 C CA . TYR B 1 59 ? 42.900 11.021 133.925 1.00 26.00 59 TYR B CA 1
ATOM 1631 C C . TYR B 1 59 ? 42.673 11.720 135.256 1.00 27.94 59 TYR B C 1
ATOM 1632 O O . TYR B 1 59 ? 43.520 12.474 135.716 1.00 26.47 59 TYR B O 1
ATOM 1641 N N . HIS B 1 60 ? 41.531 11.455 135.873 1.00 30.08 60 HIS B N 1
ATOM 1642 C CA . HIS B 1 60 ? 41.200 12.069 137.146 1.00 35.04 60 HIS B CA 1
ATOM 1643 C C . HIS B 1 60 ? 40.987 11.009 138.232 1.00 37.35 60 HIS B C 1
ATOM 1644 O O . HIS B 1 60 ? 39.984 10.276 138.237 1.00 36.78 60 HIS B O 1
ATOM 1651 N N . LYS B 1 61 ? 41.944 10.926 139.148 1.00 42.03 61 LYS B N 1
ATOM 1652 C CA . LYS B 1 61 ? 41.851 9.975 140.249 1.00 45.19 61 LYS B CA 1
ATOM 1653 C C . LYS B 1 61 ? 40.928 10.500 141.343 1.00 44.17 61 LYS B C 1
ATOM 1654 O O . LYS B 1 61 ? 40.730 11.701 141.460 1.00 44.39 61 LYS B O 1
ATOM 1660 N N . GLY B 1 62 ? 40.360 9.592 142.133 1.00 45.24 62 GLY B N 1
ATOM 1661 C CA . GLY B 1 62 ? 39.480 9.987 143.220 1.00 43.16 62 GLY B CA 1
ATOM 1662 C C . GLY B 1 62 ? 38.063 10.223 142.756 1.00 42.39 62 GLY B C 1
ATOM 1663 O O . GLY B 1 62 ? 37.755 10.034 141.583 1.00 45.39 62 GLY B O 1
ATOM 1664 N N . GLN B 1 63 ? 37.192 10.637 143.668 1.00 40.26 63 GLN B N 1
ATOM 1665 C CA . GLN B 1 63 ? 35.812 10.882 143.310 1.00 38.08 63 GLN B CA 1
ATOM 1666 C C . GLN B 1 63 ? 35.364 12.313 143.534 1.00 34.54 63 GLN B C 1
ATOM 1667 O O . GLN B 1 63 ? 34.184 12.554 143.769 1.00 34.05 63 GLN B O 1
ATOM 1673 N N . GLU B 1 64 ? 36.291 13.268 143.485 1.00 30.64 64 GLU B N 1
ATOM 1674 C CA . GLU B 1 64 ? 35.890 14.661 143.640 1.00 29.38 64 GLU B CA 1
ATOM 1675 C C . GLU B 1 64 ? 35.092 15.049 142.386 1.00 28.46 64 GLU B C 1
ATOM 1676 O O . GLU B 1 64 ? 35.431 14.647 141.272 1.00 24.66 64 GLU B O 1
ATOM 1682 N N . ASN B 1 65 ? 34.037 15.828 142.566 1.00 26.21 65 ASN B N 1
ATOM 1683 C CA . ASN B 1 65 ? 33.254 16.262 141.426 1.00 25.60 65 ASN B CA 1
ATOM 1684 C C . ASN B 1 65 ? 34.090 17.279 140.641 1.00 23.16 65 ASN B C 1
ATOM 1685 O O . ASN B 1 65 ? 35.143 17.705 141.112 1.00 23.66 65 ASN B O 1
ATOM 1690 N N . VAL B 1 66 ? 33.636 17.665 139.455 1.00 20.15 66 VAL B N 1
ATOM 1691 C CA . VAL B 1 66 ? 34.428 18.560 138.614 1.00 19.53 66 VAL B CA 1
ATOM 1692 C C . VAL B 1 66 ? 33.660 19.796 138.139 1.00 21.19 66 VAL B C 1
ATOM 1693 O O . VAL B 1 66 ? 32.614 19.677 137.521 1.00 18.73 66 VAL B O 1
ATOM 1697 N N . TRP B 1 67 ? 34.175 20.978 138.439 1.00 20.35 67 TRP B N 1
ATOM 1698 C CA . TRP B 1 67 ? 33.531 22.212 138.000 1.00 20.97 67 TRP B CA 1
ATOM 1699 C C . TRP B 1 67 ? 33.582 22.364 136.463 1.00 19.58 67 TRP B C 1
ATOM 1700 O O . TRP B 1 67 ? 34.601 22.057 135.834 1.00 16.25 67 TRP B O 1
ATOM 1711 N N . ILE B 1 68 ? 32.472 22.804 135.872 1.00 18.89 68 ILE B N 1
ATOM 1712 C CA . ILE B 1 68 ? 32.420 23.112 134.447 1.00 17.46 68 ILE B CA 1
ATOM 1713 C C . ILE B 1 68 ? 31.997 24.601 134.407 1.00 17.26 68 ILE B C 1
ATOM 1714 O O . ILE B 1 68 ? 31.740 25.195 135.461 1.00 16.28 68 ILE B O 1
ATOM 1719 N N . GLY B 1 69 ? 31.915 25.212 133.227 1.00 18.46 69 GLY B N 1
ATOM 1720 C CA . GLY B 1 69 ? 31.600 26.642 133.155 1.00 19.82 69 GLY B CA 1
ATOM 1721 C C . GLY B 1 69 ? 30.166 27.169 133.204 1.00 20.68 69 GLY B C 1
ATOM 1722 O O . GLY B 1 69 ? 29.912 28.309 132.803 1.00 22.77 69 GLY B O 1
ATOM 1723 N N . LEU B 1 70 ? 29.229 26.375 133.695 1.00 21.55 70 LEU B N 1
ATOM 1724 C CA . LEU B 1 70 ? 27.840 26.833 133.752 1.00 23.69 70 LEU B CA 1
ATOM 1725 C C . LEU B 1 70 ? 27.535 27.395 135.142 1.00 23.20 70 LEU B C 1
ATOM 1726 O O . LEU B 1 70 ? 27.964 26.846 136.161 1.00 24.46 70 LEU B O 1
ATOM 1731 N N . ARG B 1 71 ? 26.803 28.499 135.185 1.00 26.61 71 ARG B N 1
ATOM 1732 C CA . ARG B 1 71 ? 26.466 29.103 136.456 1.00 27.73 71 ARG B CA 1
ATOM 1733 C C . ARG B 1 71 ? 25.255 29.993 136.263 1.00 29.54 71 ARG B C 1
ATOM 1734 O O . ARG B 1 71 ? 24.986 30.452 135.159 1.00 30.10 71 ARG B O 1
ATOM 1742 N N . ASP B 1 72 ? 24.537 30.222 137.356 1.00 28.24 72 ASP B N 1
ATOM 1743 C CA . ASP B 1 72 ? 23.329 31.024 137.373 1.00 28.84 72 ASP B CA 1
ATOM 1744 C C . ASP B 1 72 ? 23.671 32.389 137.975 1.00 29.05 72 ASP B C 1
ATOM 1745 O O . ASP B 1 72 ? 23.409 32.658 139.147 1.00 27.72 72 ASP B O 1
ATOM 1750 N N . LYS B 1 73 ? 24.263 33.259 137.163 1.00 32.17 73 LYS B N 1
ATOM 1751 C CA . LYS B 1 73 ? 24.678 34.579 137.647 1.00 35.29 73 LYS B CA 1
ATOM 1752 C C . LYS B 1 73 ? 23.567 35.434 138.250 1.00 35.88 73 LYS B C 1
ATOM 1753 O O . LYS B 1 73 ? 23.774 36.079 139.279 1.00 34.74 73 LYS B O 1
ATOM 1759 N N . LYS B 1 74 ? 22.393 35.443 137.625 1.00 35.24 74 LYS B N 1
ATOM 1760 C CA . LYS B 1 74 ? 21.286 36.235 138.143 1.00 38.16 74 LYS B CA 1
ATOM 1761 C C . LYS B 1 74 ? 20.524 35.506 139.240 1.00 38.59 74 LYS B C 1
ATOM 1762 O O . LYS B 1 74 ? 19.508 36.004 139.732 1.00 39.89 74 LYS B O 1
ATOM 1768 N N . LYS B 1 75 ? 21.002 34.323 139.614 1.00 38.15 75 LYS B N 1
ATOM 1769 C CA . LYS B 1 75 ? 20.343 33.532 140.647 1.00 38.66 75 LYS B CA 1
ATOM 1770 C C . LYS B 1 75 ? 18.846 33.361 140.349 1.00 39.36 75 LYS B C 1
ATOM 1771 O O . LYS B 1 75 ? 18.036 33.324 141.262 1.00 40.12 75 LYS B O 1
ATOM 1777 N N . ASP B 1 76 ? 18.485 33.219 139.077 1.00 41.37 76 ASP B N 1
ATOM 1778 C CA . ASP B 1 76 ? 17.083 33.092 138.691 1.00 42.90 76 ASP B CA 1
ATOM 1779 C C . ASP B 1 76 ? 16.799 31.872 137.819 1.00 43.14 76 ASP B C 1
ATOM 1780 O O . ASP B 1 76 ? 15.762 31.809 137.159 1.00 41.80 76 ASP B O 1
ATOM 1785 N N . PHE B 1 77 ? 17.718 30.910 137.813 1.00 42.74 77 PHE B N 1
ATOM 1786 C CA . PHE B 1 77 ? 17.592 29.706 136.992 1.00 41.75 77 PHE B CA 1
ATOM 1787 C C . PHE B 1 77 ? 17.916 29.992 135.536 1.00 41.39 77 PHE B C 1
ATOM 1788 O O . PHE B 1 77 ? 17.399 29.333 134.649 1.00 42.74 77 PHE B O 1
ATOM 1796 N N . SER B 1 78 ? 18.740 30.994 135.269 1.00 41.62 78 SER B N 1
ATOM 1797 C CA . SER B 1 78 ? 19.106 31.260 133.882 1.00 41.84 78 SER B CA 1
ATOM 1798 C C . SER B 1 78 ? 20.601 30.939 133.788 1.00 39.47 78 SER B C 1
ATOM 1799 O O . SER B 1 78 ? 21.464 31.768 134.085 1.00 40.00 78 SER B O 1
ATOM 1802 N N . TRP B 1 79 ? 20.876 29.709 133.367 1.00 37.00 79 TRP B N 1
ATOM 1803 C CA . TRP B 1 79 ? 22.226 29.175 133.256 1.00 34.20 79 TRP B CA 1
ATOM 1804 C C . TRP B 1 79 ? 23.015 29.659 132.055 1.00 34.17 79 TRP B C 1
ATOM 1805 O O . TRP B 1 79 ? 22.569 29.535 130.914 1.00 34.77 79 TRP B O 1
ATOM 1816 N N . GLU B 1 80 ? 24.204 30.195 132.317 1.00 31.57 80 GLU B N 1
ATOM 1817 C CA . GLU B 1 80 ? 25.059 30.699 131.252 1.00 30.87 80 GLU B CA 1
ATOM 1818 C C . GLU B 1 80 ? 26.486 30.169 131.334 1.00 28.25 80 GLU B C 1
ATOM 1819 O O . GLU B 1 80 ? 27.009 29.917 132.419 1.00 27.12 80 GLU B O 1
ATOM 1825 N N . TRP B 1 81 ? 27.116 30.024 130.175 1.00 25.99 81 TRP B N 1
ATOM 1826 C CA . TRP B 1 81 ? 28.489 29.545 130.097 1.00 25.42 81 TRP B CA 1
ATOM 1827 C C . TRP B 1 81 ? 29.466 30.727 130.197 1.00 24.88 81 TRP B C 1
ATOM 1828 O O . TRP B 1 81 ? 29.225 31.809 129.642 1.00 25.34 81 TRP B O 1
ATOM 1839 N N . THR B 1 82 ? 30.563 30.523 130.911 1.00 24.04 82 THR B N 1
ATOM 1840 C CA . THR B 1 82 ? 31.554 31.564 131.044 1.00 26.82 82 THR B CA 1
ATOM 1841 C C . THR B 1 82 ? 32.228 31.882 129.698 1.00 27.39 82 THR B C 1
ATOM 1842 O O . THR B 1 82 ? 32.819 32.944 129.544 1.00 30.05 82 THR B O 1
ATOM 1846 N N . ASP B 1 83 ? 32.145 30.982 128.721 1.00 28.03 83 ASP B N 1
ATOM 1847 C CA . ASP B 1 83 ? 32.756 31.268 127.429 1.00 28.57 83 ASP B CA 1
ATOM 1848 C C . ASP B 1 83 ? 31.796 32.024 126.499 1.00 30.20 83 ASP B C 1
ATOM 1849 O O . ASP B 1 83 ? 32.112 32.320 125.348 1.00 30.13 83 ASP B O 1
ATOM 1854 N N . ARG B 1 84 ? 30.618 32.347 127.023 1.00 32.61 84 ARG B N 1
ATOM 1855 C CA . ARG B 1 84 ? 29.611 33.085 126.265 1.00 36.44 84 ARG B CA 1
ATOM 1856 C C . ARG B 1 84 ? 29.015 32.331 125.082 1.00 36.43 84 ARG B C 1
ATOM 1857 O O . ARG B 1 84 ? 28.428 32.941 124.197 1.00 39.19 84 ARG B O 1
ATOM 1865 N N . SER B 1 85 ? 29.183 31.016 125.047 1.00 34.33 85 SER B N 1
ATOM 1866 C CA . SER B 1 85 ? 28.586 30.217 123.982 1.00 33.69 85 SER B CA 1
ATOM 1867 C C . SER B 1 85 ? 27.116 30.059 124.400 1.00 34.22 85 SER B C 1
ATOM 1868 O O . SER B 1 85 ? 26.754 30.384 125.542 1.00 32.32 85 SER B O 1
ATOM 1871 N N . CYS B 1 86 ? 26.282 29.561 123.492 1.00 34.46 86 CYS B N 1
ATOM 1872 C CA . CYS B 1 86 ? 24.853 29.385 123.748 1.00 36.00 86 CYS B CA 1
ATOM 1873 C C . CYS B 1 86 ? 24.501 28.231 124.669 1.00 35.43 86 CYS B C 1
ATOM 1874 O O . CYS B 1 86 ? 25.101 27.168 124.590 1.00 35.61 86 CYS B O 1
ATOM 1877 N N . THR B 1 87 ? 23.519 28.439 125.537 1.00 33.59 87 THR B N 1
ATOM 1878 C CA . THR B 1 87 ? 23.071 27.371 126.413 1.00 33.46 87 THR B CA 1
ATOM 1879 C C . THR B 1 87 ? 21.985 26.656 125.601 1.00 33.16 87 THR B C 1
ATOM 1880 O O . THR B 1 87 ? 20.799 26.932 125.744 1.00 33.92 87 THR B O 1
ATOM 1884 N N . ASP B 1 88 ? 22.431 25.755 124.731 1.00 32.43 88 ASP B N 1
ATOM 1885 C CA . ASP B 1 88 ? 21.585 24.984 123.829 1.00 30.08 88 ASP B CA 1
ATOM 1886 C C . ASP B 1 88 ? 21.698 23.486 124.086 1.00 30.73 88 ASP B C 1
ATOM 1887 O O . ASP B 1 88 ? 21.407 22.691 123.193 1.00 27.11 88 ASP B O 1
ATOM 1892 N N . TYR B 1 89 ? 22.124 23.116 125.296 1.00 28.92 89 TYR B N 1
ATOM 1893 C CA . TYR B 1 89 ? 22.319 21.720 125.669 1.00 28.44 89 TYR B CA 1
ATOM 1894 C C . TYR B 1 89 ? 22.357 21.598 127.186 1.00 28.73 89 TYR B C 1
ATOM 1895 O O . TYR B 1 89 ? 23.050 22.378 127.854 1.00 29.21 89 TYR B O 1
ATOM 1904 N N . LEU B 1 90 ? 21.631 20.620 127.729 1.00 28.03 90 LEU B N 1
ATOM 1905 C CA . LEU B 1 90 ? 21.597 20.403 129.179 1.00 29.29 90 LEU B CA 1
ATOM 1906 C C . LEU B 1 90 ? 21.523 18.924 129.518 1.00 28.55 90 LEU B C 1
ATOM 1907 O O . LEU B 1 90 ? 20.817 18.167 128.854 1.00 29.30 90 LEU B O 1
ATOM 1912 N N . THR B 1 91 ? 22.247 18.498 130.549 1.00 26.52 91 THR B N 1
ATOM 1913 C CA . THR B 1 91 ? 22.171 17.099 130.953 1.00 26.56 91 THR B CA 1
ATOM 1914 C C . THR B 1 91 ? 22.267 17.012 132.479 1.00 27.93 91 THR B C 1
ATOM 1915 O O . THR B 1 91 ? 23.271 16.571 133.050 1.00 26.89 91 THR B O 1
ATOM 1919 N N . TRP B 1 92 ? 21.203 17.476 133.131 1.00 27.23 92 TRP B N 1
ATOM 1920 C CA . TRP B 1 92 ? 21.123 17.491 134.589 1.00 26.19 92 TRP B CA 1
ATOM 1921 C C . TRP B 1 92 ? 20.948 16.101 135.163 1.00 27.96 92 TRP B C 1
ATOM 1922 O O . TRP B 1 92 ? 20.319 15.246 134.544 1.00 27.12 92 TRP B O 1
ATOM 1933 N N . ASP B 1 93 ? 21.478 15.899 136.363 1.00 24.71 93 ASP B N 1
ATOM 1934 C CA . ASP B 1 93 ? 21.318 14.640 137.065 1.00 28.26 93 ASP B CA 1
ATOM 1935 C C . ASP B 1 93 ? 19.858 14.598 137.594 1.00 29.09 93 ASP B C 1
ATOM 1936 O O . ASP B 1 93 ? 19.120 15.580 137.504 1.00 26.69 93 ASP B O 1
ATOM 1941 N N . LYS B 1 94 ? 19.471 13.458 138.149 1.00 31.28 94 LYS B N 1
ATOM 1942 C CA . LYS B 1 94 ? 18.141 13.250 138.715 1.00 34.81 94 LYS B CA 1
ATOM 1943 C C . LYS B 1 94 ? 17.756 14.367 139.694 1.00 34.08 94 LYS B C 1
ATOM 1944 O O . LYS B 1 94 ? 18.487 14.640 140.648 1.00 34.40 94 LYS B O 1
ATOM 1950 N N . ASN B 1 95 ? 16.614 15.006 139.445 1.00 34.43 95 ASN B N 1
ATOM 1951 C CA . ASN B 1 95 ? 16.091 16.059 140.311 1.00 32.94 95 ASN B CA 1
ATOM 1952 C C . ASN B 1 95 ? 16.972 17.295 140.412 1.00 32.57 95 ASN B C 1
ATOM 1953 O O . ASN B 1 95 ? 17.000 17.965 141.443 1.00 34.19 95 ASN B O 1
ATOM 1958 N N . GLN B 1 96 ? 17.712 17.589 139.355 1.00 30.50 96 GLN B N 1
ATOM 1959 C CA . GLN B 1 96 ? 18.541 18.767 139.360 1.00 28.51 96 GLN B CA 1
ATOM 1960 C C . GLN B 1 96 ? 18.117 19.566 138.128 1.00 27.19 96 GLN B C 1
ATOM 1961 O O . GLN B 1 96 ? 17.596 19.002 137.164 1.00 27.55 96 GLN B O 1
ATOM 1967 N N . PRO B 1 97 ? 18.320 20.890 138.151 1.00 26.16 97 PRO B N 1
ATOM 1968 C CA . PRO B 1 97 ? 18.927 21.634 139.266 1.00 26.61 97 PRO B CA 1
ATOM 1969 C C . PRO B 1 97 ? 17.860 21.928 140.299 1.00 30.33 97 PRO B C 1
ATOM 1970 O O . PRO B 1 97 ? 16.681 22.054 139.954 1.00 32.22 97 PRO B O 1
ATOM 1974 N N . ASP B 1 98 ? 18.243 22.034 141.564 1.00 31.43 98 ASP B N 1
ATOM 1975 C CA . ASP B 1 98 ? 17.240 22.285 142.580 1.00 32.28 98 ASP B CA 1
ATOM 1976 C C . ASP B 1 98 ? 17.468 23.537 143.432 1.00 33.13 98 ASP B C 1
ATOM 1977 O O . ASP B 1 98 ? 16.636 23.856 144.273 1.00 36.15 98 ASP B O 1
ATOM 1982 N N . HIS B 1 99 ? 18.574 24.248 143.223 1.00 34.24 99 HIS B N 1
ATOM 1983 C CA . HIS B 1 99 ? 18.851 25.451 144.021 1.00 34.79 99 HIS B CA 1
ATOM 1984 C C . HIS B 1 99 ? 18.674 25.103 145.494 1.00 34.09 99 HIS B C 1
ATOM 1985 O O . HIS B 1 99 ? 17.973 25.800 146.213 1.00 33.38 99 HIS B O 1
ATOM 1992 N N . TYR B 1 100 ? 19.309 24.030 145.948 1.00 33.61 100 TYR B N 1
ATOM 1993 C CA . TYR B 1 100 ? 19.148 23.608 147.338 1.00 33.06 100 TYR B CA 1
ATOM 1994 C C . TYR B 1 100 ? 19.338 24.712 148.385 1.00 32.36 100 TYR B C 1
ATOM 1995 O O . TYR B 1 100 ? 20.417 25.300 148.506 1.00 29.24 100 TYR B O 1
ATOM 2004 N N . GLN B 1 101 ? 18.269 24.971 149.146 1.00 33.20 101 GLN B N 1
ATOM 2005 C CA . GLN B 1 101 ? 18.239 26.013 150.181 1.00 34.96 101 GLN B CA 1
ATOM 2006 C C . GLN B 1 101 ? 18.635 27.371 149.606 1.00 34.61 101 GLN B C 1
ATOM 2007 O O . GLN B 1 101 ? 19.072 28.268 150.322 1.00 35.36 101 GLN B O 1
ATOM 2013 N N . ASN B 1 102 ? 18.460 27.502 148.296 1.00 35.49 102 ASN B N 1
ATOM 2014 C CA . ASN B 1 102 ? 18.793 28.716 147.561 1.00 35.68 102 ASN B CA 1
ATOM 2015 C C . ASN B 1 102 ? 20.241 29.154 147.797 1.00 34.50 102 ASN B C 1
ATOM 2016 O O . ASN B 1 102 ? 20.523 30.342 147.974 1.00 35.03 102 ASN B O 1
ATOM 2021 N N . LYS B 1 103 ? 21.167 28.201 147.810 1.00 32.74 103 LYS B N 1
ATOM 2022 C CA . LYS B 1 103 ? 22.569 28.556 147.996 1.00 32.92 103 LYS B CA 1
ATOM 2023 C C . LYS B 1 103 ? 23.504 27.978 146.932 1.00 31.73 103 LYS B C 1
ATOM 2024 O O . LYS B 1 103 ? 24.712 28.224 146.972 1.00 32.50 103 LYS B O 1
ATOM 2030 N N . GLU B 1 104 ? 22.935 27.253 145.968 1.00 29.04 104 GLU B N 1
ATOM 2031 C CA . GLU B 1 104 ? 23.695 26.600 144.890 1.00 28.61 104 GLU B CA 1
ATOM 2032 C C . GLU B 1 104 ? 23.504 27.271 143.528 1.00 28.07 104 GLU B C 1
ATOM 2033 O O . GLU B 1 104 ? 22.403 27.230 142.965 1.00 28.74 104 GLU B O 1
ATOM 2039 N N . PHE B 1 105 ? 24.575 27.851 142.984 1.00 25.76 105 PHE B N 1
ATOM 2040 C CA . PHE B 1 105 ? 24.481 28.553 141.707 1.00 26.84 105 PHE B CA 1
ATOM 2041 C C . PHE B 1 105 ? 25.584 28.244 140.695 1.00 27.14 105 PHE B C 1
ATOM 2042 O O . PHE B 1 105 ? 25.662 28.909 139.662 1.00 28.39 105 PHE B O 1
ATOM 2050 N N . CYS B 1 106 ? 26.403 27.232 140.984 1.00 24.44 106 CYS B N 1
ATOM 2051 C CA . CYS B 1 106 ? 27.510 26.823 140.120 1.00 24.84 106 CYS B CA 1
ATOM 2052 C C . CYS B 1 106 ? 27.335 25.350 139.754 1.00 24.15 106 CYS B C 1
ATOM 2053 O O . CYS B 1 106 ? 26.849 24.576 140.569 1.00 25.49 106 CYS B O 1
ATOM 2056 N N . VAL B 1 107 ? 27.735 24.959 138.543 1.00 23.63 107 VAL B N 1
ATOM 2057 C CA . VAL B 1 107 ? 27.541 23.570 138.088 1.00 22.16 107 VAL B CA 1
ATOM 2058 C C . VAL B 1 107 ? 28.803 22.672 138.040 1.00 20.21 107 VAL B C 1
ATOM 2059 O O . VAL B 1 107 ? 29.893 23.080 137.574 1.00 19.75 107 VAL B O 1
ATOM 2063 N N . GLU B 1 108 ? 28.623 21.444 138.519 1.00 19.09 108 GLU B N 1
ATOM 2064 C CA . GLU B 1 108 ? 29.695 20.446 138.557 1.00 22.32 108 GLU B CA 1
ATOM 2065 C C . GLU B 1 108 ? 29.249 19.110 137.934 1.00 22.71 108 GLU B C 1
ATOM 2066 O O . GLU B 1 108 ? 28.050 18.777 137.916 1.00 20.56 108 GLU B O 1
ATOM 2072 N N . LEU B 1 109 ? 30.225 18.363 137.424 1.00 21.17 109 LEU B N 1
ATOM 2073 C CA . LEU B 1 109 ? 29.973 17.029 136.902 1.00 20.05 109 LEU B CA 1
ATOM 2074 C C . LEU B 1 109 ? 29.965 16.167 138.166 1.00 20.75 109 LEU B C 1
ATOM 2075 O O . LEU B 1 109 ? 30.820 16.327 139.047 1.00 20.70 109 LEU B O 1
ATOM 2080 N N . VAL B 1 110 ? 29.007 15.257 138.229 1.00 19.96 110 VAL B N 1
ATOM 2081 C CA . VAL B 1 110 ? 28.796 14.379 139.360 1.00 21.58 110 VAL B CA 1
ATOM 2082 C C . VAL B 1 110 ? 29.545 13.054 139.241 1.00 22.53 110 VAL B C 1
ATOM 2083 O O . VAL B 1 110 ? 29.288 12.224 138.360 1.00 19.15 110 VAL B O 1
ATOM 2087 N N . SER B 1 111 ? 30.483 12.882 140.158 1.00 22.03 111 SER B N 1
ATOM 2088 C CA . SER B 1 111 ? 31.320 11.703 140.224 1.00 26.33 111 SER B CA 1
ATOM 2089 C C . SER B 1 111 ? 30.486 10.430 140.231 1.00 25.70 111 SER B C 1
ATOM 2090 O O . SER B 1 111 ? 30.824 9.450 139.576 1.00 24.99 111 SER B O 1
ATOM 2093 N N . LEU B 1 112 ? 29.402 10.444 141.002 1.00 25.41 112 LEU B N 1
ATOM 2094 C CA . LEU B 1 112 ? 28.525 9.280 141.094 1.00 28.75 112 LEU B CA 1
ATOM 2095 C C . LEU B 1 112 ? 27.857 8.877 139.776 1.00 26.45 112 LEU B C 1
ATOM 2096 O O . LEU B 1 112 ? 27.422 7.735 139.634 1.00 31.03 112 LEU B O 1
ATOM 2101 N N . THR B 1 113 ? 27.762 9.803 138.827 1.00 23.35 113 THR B N 1
ATOM 2102 C CA . THR B 1 113 ? 27.168 9.507 137.519 1.00 24.82 113 THR B CA 1
ATOM 2103 C C . THR B 1 113 ? 28.279 9.229 136.487 1.00 25.61 113 THR B C 1
ATOM 2104 O O . THR B 1 113 ? 28.050 9.300 135.289 1.00 25.58 113 THR B O 1
ATOM 2108 N N . GLY B 1 114 ? 29.479 8.898 136.959 1.00 22.64 114 GLY B N 1
ATOM 2109 C CA . GLY B 1 114 ? 30.592 8.667 136.048 1.00 24.88 114 GLY B CA 1
ATOM 2110 C C . GLY B 1 114 ? 30.970 9.962 135.325 1.00 25.76 114 GLY B C 1
ATOM 2111 O O . GLY B 1 114 ? 31.497 9.921 134.213 1.00 24.79 114 GLY B O 1
ATOM 2112 N N . TYR B 1 115 ? 30.697 11.106 135.961 1.00 23.69 115 TYR B N 1
ATOM 2113 C CA . TYR B 1 115 ? 30.954 12.446 135.391 1.00 21.97 115 TYR B CA 1
ATOM 2114 C C . TYR B 1 115 ? 30.106 12.720 134.133 1.00 24.02 115 TYR B C 1
ATOM 2115 O O . TYR B 1 115 ? 30.518 13.460 133.231 1.00 22.87 115 TYR B O 1
ATOM 2124 N N . ARG B 1 116 ? 28.916 12.122 134.072 1.00 23.35 116 ARG B N 1
ATOM 2125 C CA . ARG B 1 116 ? 28.054 12.329 132.915 1.00 25.87 116 ARG B CA 1
ATOM 2126 C C . ARG B 1 116 ? 26.993 13.390 133.129 1.00 24.39 116 ARG B C 1
ATOM 2127 O O . ARG B 1 116 ? 26.695 14.156 132.211 1.00 23.50 116 ARG B O 1
ATOM 2135 N N . LEU B 1 117 ? 26.440 13.452 134.343 1.00 24.73 117 LEU B N 1
ATOM 2136 C CA . LEU B 1 117 ? 25.353 14.379 134.643 1.00 24.13 117 LEU B CA 1
ATOM 2137 C C . LEU B 1 117 ? 25.746 15.547 135.534 1.00 25.15 117 LEU B C 1
ATOM 2138 O O . LEU B 1 117 ? 26.726 15.477 136.290 1.00 23.18 117 LEU B O 1
ATOM 2143 N N . TRP B 1 118 ? 24.953 16.619 135.456 1.00 23.54 118 TRP B N 1
ATOM 2144 C CA . TRP B 1 118 ? 25.258 17.843 136.181 1.00 21.12 118 TRP B CA 1
ATOM 2145 C C . TRP B 1 118 ? 24.455 18.113 137.442 1.00 23.08 118 TRP B C 1
ATOM 2146 O O . TRP B 1 118 ? 23.339 17.629 137.614 1.00 21.33 118 TRP B O 1
ATOM 2157 N N . ASN B 1 119 ? 25.047 18.908 138.324 1.00 22.07 119 ASN B N 1
ATOM 2158 C CA . ASN B 1 119 ? 24.400 19.276 139.565 1.00 23.06 119 ASN B CA 1
ATOM 2159 C C . ASN B 1 119 ? 24.750 20.703 139.911 1.00 22.92 119 ASN B C 1
ATOM 2160 O O . ASN B 1 119 ? 25.911 21.109 139.742 1.00 20.77 119 ASN B O 1
ATOM 2165 N N . ASP B 1 120 ? 23.762 21.475 140.368 1.00 20.92 120 ASP B N 1
ATOM 2166 C CA . ASP B 1 120 ? 24.066 22.838 140.791 1.00 21.66 120 ASP B CA 1
ATOM 2167 C C . ASP B 1 120 ? 24.544 22.696 142.234 1.00 22.63 120 ASP B C 1
ATOM 2168 O O . ASP B 1 120 ? 23.950 21.980 143.054 1.00 22.51 120 ASP B O 1
ATOM 2173 N N . GLN B 1 121 ? 25.645 23.376 142.522 1.00 23.65 121 GLN B N 1
ATOM 2174 C CA . GLN B 1 121 ? 26.315 23.262 143.799 1.00 23.19 121 GLN B CA 1
ATOM 2175 C C . GLN B 1 121 ? 26.728 24.608 144.406 1.00 22.57 121 GLN B C 1
ATOM 2176 O O . GLN B 1 121 ? 26.839 25.617 143.697 1.00 20.45 121 GLN B O 1
ATOM 2182 N N . VAL B 1 122 ? 26.961 24.617 145.717 1.00 25.13 122 VAL B N 1
ATOM 2183 C CA . VAL B 1 122 ? 27.426 25.828 146.415 1.00 26.52 122 VAL B CA 1
ATOM 2184 C C . VAL B 1 122 ? 28.743 26.248 145.731 1.00 27.09 122 VAL B C 1
ATOM 2185 O O . VAL B 1 122 ? 29.716 25.485 145.701 1.00 24.21 122 VAL B O 1
ATOM 2189 N N . CYS B 1 123 ? 28.785 27.457 145.198 1.00 26.22 123 CYS B N 1
ATOM 2190 C CA . CYS B 1 123 ? 29.979 27.929 144.491 1.00 29.65 123 CYS B CA 1
ATOM 2191 C C . CYS B 1 123 ? 31.305 27.894 145.254 1.00 30.28 123 CYS B C 1
ATOM 2192 O O . CYS B 1 123 ? 32.374 27.829 144.631 1.00 29.33 123 CYS B O 1
ATOM 2195 N N . GLU B 1 124 ? 31.240 27.935 146.583 1.00 29.51 124 GLU B N 1
ATOM 2196 C CA . GLU B 1 124 ? 32.455 27.927 147.396 1.00 32.29 124 GLU B CA 1
ATOM 2197 C C . GLU B 1 124 ? 33.034 26.547 147.712 1.00 31.27 124 GLU B C 1
ATOM 2198 O O . GLU B 1 124 ? 34.080 26.429 148.362 1.00 31.13 124 GLU B O 1
ATOM 2204 N N . SER B 1 125 ? 32.358 25.511 147.237 1.00 29.12 125 SER B N 1
ATOM 2205 C CA . SER B 1 125 ? 32.823 24.140 147.397 1.00 27.92 125 SER B CA 1
ATOM 2206 C C . SER B 1 125 ? 34.131 23.992 146.618 1.00 26.62 125 SER B C 1
ATOM 2207 O O . SER B 1 125 ? 34.367 24.717 145.655 1.00 26.19 125 SER B O 1
ATOM 2210 N N . LYS B 1 126 ? 34.971 23.053 147.036 1.00 25.08 126 LYS B N 1
ATOM 2211 C CA . LYS B 1 126 ? 36.234 22.786 146.350 1.00 27.87 126 LYS B CA 1
ATOM 2212 C C . LYS B 1 126 ? 36.036 21.525 145.494 1.00 27.28 126 LYS B C 1
ATOM 2213 O O . LYS B 1 126 ? 35.653 20.467 145.997 1.00 29.39 126 LYS B O 1
ATOM 2219 N N . ASP B 1 127 ? 36.287 21.650 144.197 1.00 25.90 127 ASP B N 1
ATOM 2220 C CA . ASP B 1 127 ? 36.113 20.547 143.251 1.00 22.59 127 ASP B CA 1
ATOM 2221 C C . ASP B 1 127 ? 37.346 20.588 142.363 1.00 21.20 127 ASP B C 1
ATOM 2222 O O . ASP B 1 127 ? 38.081 21.570 142.364 1.00 21.00 127 ASP B O 1
ATOM 2227 N N . ALA B 1 128 ? 37.557 19.524 141.598 1.00 20.26 128 ALA B N 1
ATOM 2228 C CA . ALA B 1 128 ? 38.618 19.545 140.616 1.00 20.84 128 ALA B CA 1
ATOM 2229 C C . ALA B 1 128 ? 37.888 20.352 139.515 1.00 22.17 128 ALA B C 1
ATOM 2230 O O . ALA B 1 128 ? 36.729 20.747 139.699 1.00 19.04 128 ALA B O 1
ATOM 2232 N N . PHE B 1 129 ? 38.524 20.611 138.381 1.00 21.21 129 PHE B N 1
ATOM 2233 C CA . PHE B 1 129 ? 37.858 21.398 137.352 1.00 21.84 129 PHE B CA 1
ATOM 2234 C C . PHE B 1 129 ? 38.342 21.109 135.935 1.00 21.82 129 PHE B C 1
ATOM 2235 O O . PHE B 1 129 ? 39.458 20.625 135.728 1.00 22.56 129 PHE B O 1
ATOM 2243 N N . LEU B 1 130 ? 37.490 21.425 134.963 1.00 22.15 130 LEU B N 1
ATOM 2244 C CA . LEU B 1 130 ? 37.774 21.179 133.550 1.00 21.09 130 LEU B CA 1
ATOM 2245 C C . LEU B 1 130 ? 37.954 22.474 132.776 1.00 22.95 130 LEU B C 1
ATOM 2246 O O . LEU B 1 130 ? 37.002 23.236 132.623 1.00 20.66 130 LEU B O 1
ATOM 2251 N N . CYS B 1 131 ? 39.165 22.719 132.279 1.00 22.98 131 CYS B N 1
ATOM 2252 C CA . CYS B 1 131 ? 39.403 23.905 131.475 1.00 22.20 131 CYS B CA 1
ATOM 2253 C C . CYS B 1 131 ? 39.208 23.562 130.002 1.00 23.68 131 CYS B C 1
ATOM 2254 O O . CYS B 1 131 ? 39.310 22.404 129.592 1.00 23.53 131 CYS B O 1
ATOM 2257 N N . GLN B 1 132 ? 38.940 24.601 129.224 1.00 23.86 132 GLN B N 1
ATOM 2258 C CA . GLN B 1 132 ? 38.722 24.519 127.794 1.00 25.12 132 GLN B CA 1
ATOM 2259 C C . GLN B 1 132 ? 39.536 25.660 127.163 1.00 26.28 132 GLN B C 1
ATOM 2260 O O . GLN B 1 132 ? 39.514 26.789 127.653 1.00 25.93 132 GLN B O 1
ATOM 2266 N N . CYS B 1 133 ? 40.258 25.369 126.086 1.00 28.34 133 CYS B N 1
ATOM 2267 C CA . CYS B 1 133 ? 41.064 26.398 125.437 1.00 29.44 133 CYS B CA 1
ATOM 2268 C C . CYS B 1 133 ? 41.088 26.325 123.921 1.00 30.89 133 CYS B C 1
ATOM 2269 O O . CYS B 1 133 ? 40.860 25.285 123.321 1.00 31.70 133 CYS B O 1
ATOM 2272 N N . LYS B 1 134 ? 41.387 27.467 123.323 1.00 34.54 134 LYS B N 1
ATOM 2273 C CA . LYS B 1 134 ? 41.532 27.608 121.891 1.00 37.56 134 LYS B CA 1
ATOM 2274 C C . LYS B 1 134 ? 43.051 27.770 121.747 1.00 38.11 134 LYS B C 1
ATOM 2275 O O . LYS B 1 134 ? 43.637 28.650 122.379 1.00 38.74 134 LYS B O 1
ATOM 228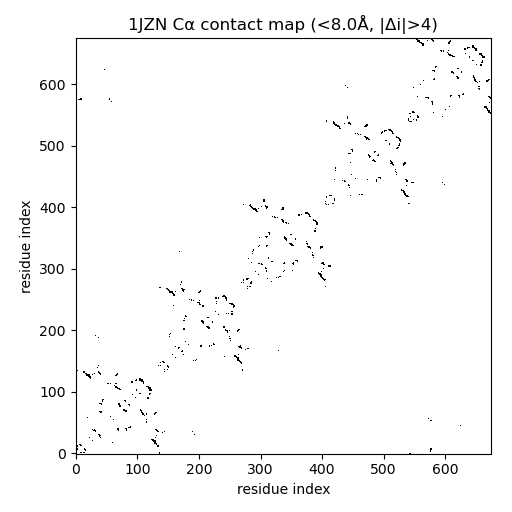1 N N . PHE B 1 135 ? 43.691 26.914 120.959 1.00 40.40 135 PHE B N 1
ATOM 2282 C CA . PHE B 1 135 ? 45.135 27.018 120.756 1.00 43.01 135 PHE B CA 1
ATOM 2283 C C . PHE B 1 135 ? 45.468 27.565 119.364 1.00 47.02 135 PHE B C 1
ATOM 2284 O O . PHE B 1 135 ? 46.352 28.452 119.271 1.00 49.25 135 PHE B O 1
ATOM 2293 N N . ASN C 1 1 ? 48.123 24.309 115.735 1.00 60.87 1 ASN C N 1
ATOM 2294 C CA . ASN C 1 1 ? 47.493 25.459 116.457 1.00 59.70 1 ASN C CA 1
ATOM 2295 C C . ASN C 1 1 ? 47.257 26.631 115.501 1.00 58.86 1 ASN C C 1
ATOM 2296 O O . ASN C 1 1 ? 47.902 26.731 114.455 1.00 59.39 1 ASN C O 1
ATOM 2301 N N . ASN C 1 2 ? 46.339 27.520 115.860 1.00 56.16 2 ASN C N 1
ATOM 2302 C CA . ASN C 1 2 ? 46.051 28.664 115.007 1.00 54.33 2 ASN C CA 1
ATOM 2303 C C . ASN C 1 2 ? 46.877 29.905 115.325 1.00 50.59 2 ASN C C 1
ATOM 2304 O O . ASN C 1 2 ? 47.176 30.689 114.430 1.00 49.84 2 ASN C O 1
ATOM 2309 N N . CYS C 1 3 ? 47.256 30.071 116.592 1.00 47.63 3 CYS C N 1
ATOM 2310 C CA . CYS C 1 3 ? 48.035 31.233 117.041 1.00 44.14 3 CYS C CA 1
ATOM 2311 C C . CYS C 1 3 ? 49.126 30.827 118.013 1.00 42.79 3 CYS C C 1
ATOM 2312 O O . CYS C 1 3 ? 49.076 29.742 118.584 1.00 43.44 3 CYS C O 1
ATOM 2315 N N . PRO C 1 4 ? 50.130 31.704 118.215 1.00 42.42 4 PRO C N 1
ATOM 2316 C CA . PRO C 1 4 ? 51.227 31.430 119.148 1.00 40.86 4 PRO C CA 1
ATOM 2317 C C . PRO C 1 4 ? 50.600 31.377 120.544 1.00 40.72 4 PRO C C 1
ATOM 2318 O O . PRO C 1 4 ? 49.502 31.883 120.750 1.00 39.65 4 PRO C O 1
ATOM 2322 N N . LEU C 1 5 ? 51.293 30.785 121.503 1.00 39.46 5 LEU C N 1
ATOM 2323 C CA . LEU C 1 5 ? 50.742 30.660 122.850 1.00 40.10 5 LEU C CA 1
ATOM 2324 C C . LEU C 1 5 ? 50.214 31.903 123.551 1.00 38.56 5 LEU C C 1
ATOM 2325 O O . LEU C 1 5 ? 49.241 31.824 124.295 1.00 37.36 5 LEU C O 1
ATOM 2330 N N . ASP C 1 6 ? 50.857 33.043 123.336 1.00 37.70 6 ASP C N 1
ATOM 2331 C CA . ASP C 1 6 ? 50.446 34.257 124.018 1.00 36.95 6 ASP C CA 1
ATOM 2332 C C . ASP C 1 6 ? 49.517 35.148 123.201 1.00 35.35 6 ASP C C 1
ATOM 2333 O O . ASP C 1 6 ? 49.439 36.351 123.444 1.00 34.97 6 ASP C O 1
ATOM 2338 N N . TRP C 1 7 ? 48.826 34.555 122.230 1.00 32.96 7 TRP C N 1
ATOM 2339 C CA . TRP C 1 7 ? 47.869 35.291 121.416 1.00 31.35 7 TRP C CA 1
ATOM 2340 C C . TRP C 1 7 ? 46.479 34.699 121.638 1.00 30.80 7 TRP C C 1
ATOM 2341 O O . TRP C 1 7 ? 46.336 33.536 121.993 1.00 31.82 7 TRP C O 1
ATOM 2352 N N . LEU C 1 8 ? 45.468 35.535 121.463 1.00 30.18 8 LEU C N 1
ATOM 2353 C CA . LEU C 1 8 ? 44.089 35.140 121.606 1.00 30.41 8 LEU C CA 1
ATOM 2354 C C . LEU C 1 8 ? 43.507 34.794 120.238 1.00 31.66 8 LEU C C 1
ATOM 2355 O O . LEU C 1 8 ? 43.364 35.663 119.374 1.00 31.80 8 LEU C O 1
ATOM 2360 N N . PRO C 1 9 ? 43.192 33.512 120.011 1.00 32.43 9 PRO C N 1
ATOM 2361 C CA . PRO C 1 9 ? 42.613 33.122 118.719 1.00 32.98 9 PRO C CA 1
ATOM 2362 C C . PRO C 1 9 ? 41.141 33.527 118.782 1.00 33.47 9 PRO C C 1
ATOM 2363 O O . PRO C 1 9 ? 40.496 33.296 119.792 1.00 34.48 9 PRO C O 1
ATOM 2367 N N . MET C 1 10 ? 40.607 34.144 117.736 1.00 35.62 10 MET C N 1
ATOM 2368 C CA . MET C 1 10 ? 39.194 34.535 117.758 1.00 39.03 10 MET C CA 1
ATOM 2369 C C . MET C 1 10 ? 38.649 34.675 116.348 1.00 41.18 10 MET C C 1
ATOM 2370 O O . MET C 1 10 ? 39.107 35.519 115.568 1.00 41.07 10 MET C O 1
ATOM 2375 N N . ASN C 1 11 ? 37.659 33.840 116.038 1.00 43.54 11 ASN C N 1
ATOM 2376 C CA . ASN C 1 11 ? 37.021 33.810 114.729 1.00 44.54 11 ASN C CA 1
ATOM 2377 C C . ASN C 1 11 ? 38.021 33.816 113.570 1.00 43.57 11 ASN C C 1
ATOM 2378 O O . ASN C 1 11 ? 37.864 34.564 112.600 1.00 43.75 11 ASN C O 1
ATOM 2383 N N . GLY C 1 12 ? 39.057 32.987 113.682 1.00 43.46 12 GLY C N 1
ATOM 2384 C CA . GLY C 1 12 ? 40.043 32.879 112.618 1.00 40.97 12 GLY C CA 1
ATOM 2385 C C . GLY C 1 12 ? 41.269 33.773 112.655 1.00 40.47 12 GLY C C 1
ATOM 2386 O O . GLY C 1 12 ? 42.211 33.561 111.882 1.00 40.52 12 GLY C O 1
ATOM 2387 N N . LEU C 1 13 ? 41.263 34.780 113.527 1.00 38.71 13 LEU C N 1
ATOM 2388 C CA . LEU C 1 13 ? 42.401 35.688 113.646 1.00 35.92 13 LEU C CA 1
ATOM 2389 C C . LEU C 1 13 ? 43.040 35.595 115.043 1.00 35.86 13 LEU C C 1
ATOM 2390 O O . LEU C 1 13 ? 42.510 34.940 115.947 1.00 35.01 13 LEU C O 1
ATOM 2395 N N . CYS C 1 14 ? 44.180 36.253 115.210 1.00 33.87 14 CYS C N 1
ATOM 2396 C CA . CYS C 1 14 ? 44.899 36.240 116.472 1.00 33.26 14 CYS C CA 1
ATOM 2397 C C . CYS C 1 14 ? 45.074 37.665 116.971 1.00 32.29 14 CYS C C 1
ATOM 2398 O O . CYS C 1 14 ? 45.487 38.566 116.217 1.00 30.81 14 CYS C O 1
ATOM 2401 N N . TYR C 1 15 ? 44.777 37.853 118.254 1.00 30.16 15 TYR C N 1
ATOM 2402 C CA . TYR C 1 15 ? 44.869 39.153 118.875 1.00 30.30 15 TYR C CA 1
ATOM 2403 C C . TYR C 1 15 ? 45.821 39.170 120.064 1.00 29.79 15 TYR C C 1
ATOM 2404 O O . TYR C 1 15 ? 45.974 38.172 120.763 1.00 28.40 15 TYR C O 1
ATOM 2413 N N . LYS C 1 16 ? 46.455 40.318 120.283 1.00 29.60 16 LYS C N 1
ATOM 2414 C CA . LYS C 1 16 ? 47.351 40.490 121.419 1.00 31.86 16 LYS C CA 1
ATOM 2415 C C . LYS C 1 16 ? 47.412 41.947 121.845 1.00 31.14 16 LYS C C 1
ATOM 2416 O O . LYS C 1 16 ? 47.486 42.856 121.012 1.00 32.07 16 LYS C O 1
ATOM 2422 N N . ILE C 1 17 ? 47.362 42.161 123.152 1.00 31.94 17 ILE C N 1
ATOM 2423 C CA . ILE C 1 17 ? 47.446 43.500 123.710 1.00 34.28 17 ILE C CA 1
ATOM 2424 C C . ILE C 1 17 ? 48.903 43.779 124.046 1.00 33.25 17 ILE C C 1
ATOM 2425 O O . ILE C 1 17 ? 49.569 42.953 124.676 1.00 32.89 17 ILE C O 1
ATOM 2430 N N . PHE C 1 18 ? 49.404 44.920 123.589 1.00 33.52 18 PHE C N 1
ATOM 2431 C CA . PHE C 1 18 ? 50.783 45.311 123.876 1.00 34.56 18 PHE C CA 1
ATOM 2432 C C . PHE C 1 18 ? 50.713 46.481 124.823 1.00 35.04 18 PHE C C 1
ATOM 2433 O O . PHE C 1 18 ? 49.974 47.433 124.574 1.00 33.89 18 PHE C O 1
ATOM 2441 N N . ASN C 1 19 ? 51.475 46.406 125.908 1.00 36.82 19 ASN C N 1
ATOM 2442 C CA . ASN C 1 19 ? 51.457 47.444 126.935 1.00 38.92 19 ASN C CA 1
ATOM 2443 C C . ASN C 1 19 ? 52.352 48.647 126.676 1.00 40.47 19 ASN C C 1
ATOM 2444 O O . ASN C 1 19 ? 52.181 49.690 127.322 1.00 42.33 19 ASN C O 1
ATOM 2449 N N . GLN C 1 20 ? 53.309 48.515 125.759 1.00 39.76 20 GLN C N 1
ATOM 2450 C CA . GLN C 1 20 ? 54.180 49.641 125.452 1.00 40.36 20 GLN C CA 1
ATOM 2451 C C . GLN C 1 20 ? 53.292 50.775 124.928 1.00 39.24 20 GLN C C 1
ATOM 2452 O O . GLN C 1 20 ? 52.406 50.543 124.096 1.00 39.82 20 GLN C O 1
ATOM 2458 N N . LEU C 1 21 ? 53.521 51.988 125.427 1.00 35.83 21 LEU C N 1
ATOM 2459 C CA . LEU C 1 21 ? 52.743 53.155 125.028 1.00 33.30 21 LEU C CA 1
ATOM 2460 C C . LEU C 1 21 ? 53.225 53.741 123.713 1.00 30.70 21 LEU C C 1
ATOM 2461 O O . LEU C 1 21 ? 54.418 53.965 123.529 1.00 29.54 21 LEU C O 1
ATOM 2466 N N . LYS C 1 22 ? 52.298 53.987 122.793 1.00 29.82 22 LYS C N 1
ATOM 2467 C CA . LYS C 1 22 ? 52.664 54.562 121.501 1.00 31.06 22 LYS C CA 1
ATOM 2468 C C . LYS C 1 22 ? 51.530 55.426 120.969 1.00 32.09 22 LYS C C 1
ATOM 2469 O O . LYS C 1 22 ? 50.396 55.321 121.437 1.00 32.20 22 LYS C O 1
ATOM 2475 N N . THR C 1 23 ? 51.844 56.280 119.991 1.00 31.78 23 THR C N 1
ATOM 2476 C CA . THR C 1 23 ? 50.828 57.126 119.360 1.00 32.35 23 THR C CA 1
ATOM 2477 C C . THR C 1 23 ? 50.002 56.175 118.495 1.00 31.05 23 THR C C 1
ATOM 2478 O O . THR C 1 23 ? 50.444 55.055 118.214 1.00 31.04 23 THR C O 1
ATOM 2482 N N . TRP C 1 24 ? 48.817 56.598 118.068 1.00 31.76 24 TRP C N 1
ATOM 2483 C CA . TRP C 1 24 ? 47.973 55.726 117.262 1.00 32.36 24 TRP C CA 1
ATOM 2484 C C . TRP C 1 24 ? 48.726 55.248 116.027 1.00 33.84 24 TRP C C 1
ATOM 2485 O O . TRP C 1 24 ? 48.728 54.055 115.713 1.00 31.41 24 TRP C O 1
ATOM 2496 N N . GLU C 1 25 ? 49.380 56.182 115.342 1.00 35.70 25 GLU C N 1
ATOM 2497 C CA . GLU C 1 25 ? 50.142 55.876 114.130 1.00 37.73 25 GLU C CA 1
ATOM 2498 C C . GLU C 1 25 ? 51.308 54.898 114.352 1.00 36.30 25 GLU C C 1
ATOM 2499 O O . GLU C 1 25 ? 51.545 54.011 113.530 1.00 33.94 25 GLU C O 1
ATOM 2505 N N . ASP C 1 26 ? 52.043 55.048 115.450 1.00 35.03 26 ASP C N 1
ATOM 2506 C CA . ASP C 1 26 ? 53.157 54.135 115.701 1.00 33.33 26 ASP C CA 1
ATOM 2507 C C . ASP C 1 26 ? 52.660 52.780 116.178 1.00 32.55 26 ASP C C 1
ATOM 2508 O O . ASP C 1 26 ? 53.355 51.780 116.032 1.00 29.34 26 ASP C O 1
ATOM 2513 N N . ALA C 1 27 ? 51.474 52.760 116.778 1.00 31.55 27 ALA C N 1
ATOM 2514 C CA . ALA C 1 27 ? 50.885 51.508 117.241 1.00 33.92 27 ALA C CA 1
ATOM 2515 C C . ALA C 1 27 ? 50.523 50.696 115.987 1.00 33.63 27 ALA C C 1
ATOM 2516 O O . ALA C 1 27 ? 50.766 49.496 115.934 1.00 32.88 27 ALA C O 1
ATOM 2518 N N . GLU C 1 28 ? 49.969 51.378 114.980 1.00 34.35 28 GLU C N 1
ATOM 2519 C CA . GLU C 1 28 ? 49.592 50.760 113.700 1.00 35.85 28 GLU C CA 1
ATOM 2520 C C . GLU C 1 28 ? 50.832 50.186 113.020 1.00 35.07 28 GLU C C 1
ATOM 2521 O O . GLU C 1 28 ? 50.905 48.989 112.765 1.00 35.22 28 GLU C O 1
ATOM 2527 N N . MET C 1 29 ? 51.812 51.034 112.717 1.00 33.64 29 MET C N 1
ATOM 2528 C CA . MET C 1 29 ? 52.993 50.524 112.037 1.00 35.19 29 MET C CA 1
ATOM 2529 C C . MET C 1 29 ? 53.731 49.491 112.891 1.00 36.08 29 MET C C 1
ATOM 2530 O O . MET C 1 29 ? 54.392 48.612 112.345 1.00 39.82 29 MET C O 1
ATOM 2535 N N . PHE C 1 30 ? 53.606 49.547 114.217 1.00 34.52 30 PHE C N 1
ATOM 2536 C CA . PHE C 1 30 ? 54.255 48.517 115.013 1.00 33.95 30 PHE C CA 1
ATOM 2537 C C . PHE C 1 30 ? 53.587 47.180 114.664 1.00 33.78 30 PHE C C 1
ATOM 2538 O O . PHE C 1 30 ? 54.280 46.210 114.360 1.00 31.45 30 PHE C O 1
ATOM 2546 N N . CYS C 1 31 ? 52.251 47.132 114.723 1.00 33.96 31 CYS C N 1
ATOM 2547 C CA . CYS C 1 31 ? 51.510 45.902 114.391 1.00 34.61 31 CYS C CA 1
ATOM 2548 C C . CYS C 1 31 ? 51.903 45.368 113.012 1.00 33.35 31 CYS C C 1
ATOM 2549 O O . CYS C 1 31 ? 52.165 44.179 112.848 1.00 35.08 31 CYS C O 1
ATOM 2552 N N . ARG C 1 32 ? 51.930 46.248 112.022 1.00 34.30 32 ARG C N 1
ATOM 2553 C CA . ARG C 1 32 ? 52.286 45.844 110.669 1.00 36.06 32 ARG C CA 1
ATOM 2554 C C . ARG C 1 32 ? 53.701 45.271 110.601 1.00 37.62 32 ARG C C 1
ATOM 2555 O O . ARG C 1 32 ? 53.986 44.445 109.740 1.00 36.12 32 ARG C O 1
ATOM 2563 N N . LYS C 1 33 ? 54.577 45.694 111.517 1.00 38.72 33 LYS C N 1
ATOM 2564 C CA . LYS C 1 33 ? 55.954 45.198 111.550 1.00 39.40 33 LYS C CA 1
ATOM 2565 C C . LYS C 1 33 ? 56.165 44.008 112.479 1.00 40.53 33 LYS C C 1
ATOM 2566 O O . LYS C 1 33 ? 57.284 43.506 112.606 1.00 42.13 33 LYS C O 1
ATOM 2572 N N . TYR C 1 34 ? 55.114 43.559 113.149 1.00 38.97 34 TYR C N 1
ATOM 2573 C CA . TYR C 1 34 ? 55.266 42.398 114.005 1.00 39.49 34 TYR C CA 1
ATOM 2574 C C . TYR C 1 34 ? 55.277 41.169 113.093 1.00 39.18 34 TYR C C 1
ATOM 2575 O O . TYR C 1 34 ? 55.925 40.156 113.379 1.00 38.98 34 TYR C O 1
ATOM 2584 N N . LYS C 1 35 ? 54.547 41.279 111.987 1.00 37.10 35 LYS C N 1
ATOM 2585 C CA . LYS C 1 35 ? 54.436 40.214 110.997 1.00 36.58 35 LYS C CA 1
ATOM 2586 C C . LYS C 1 35 ? 53.614 40.749 109.829 1.00 35.28 35 LYS C C 1
ATOM 2587 O O . LYS C 1 35 ? 52.654 41.486 110.038 1.00 33.96 35 LYS C O 1
ATOM 2593 N N . PRO C 1 36 ? 53.974 40.387 108.588 1.00 36.25 36 PRO C N 1
ATOM 2594 C CA . PRO C 1 36 ? 53.211 40.883 107.433 1.00 35.63 36 PRO C CA 1
ATOM 2595 C C . PRO C 1 36 ? 51.722 40.506 107.505 1.00 34.96 36 PRO C C 1
ATOM 2596 O O . PRO C 1 36 ? 51.375 39.350 107.756 1.00 33.69 36 PRO C O 1
ATOM 2600 N N . GLY C 1 37 ? 50.857 41.491 107.297 1.00 35.07 37 GLY C N 1
ATOM 2601 C CA . GLY C 1 37 ? 49.425 41.245 107.336 1.00 34.27 37 GLY C CA 1
ATOM 2602 C C . GLY C 1 37 ? 48.710 41.686 108.602 1.00 35.68 37 GLY C C 1
ATOM 2603 O O . GLY C 1 37 ? 47.480 41.674 108.651 1.00 36.31 37 GLY C O 1
ATOM 2604 N N . CYS C 1 38 ? 49.452 42.066 109.637 1.00 32.36 38 CYS C N 1
ATOM 2605 C CA . CYS C 1 38 ? 48.815 42.495 110.878 1.00 33.18 38 CYS C CA 1
ATOM 2606 C C . CYS C 1 38 ? 48.413 43.963 110.834 1.00 31.00 38 CYS C C 1
ATOM 2607 O O . CYS C 1 38 ? 48.945 44.744 110.053 1.00 31.54 38 CYS C O 1
ATOM 2610 N N . HIS C 1 39 ? 47.501 44.333 111.723 1.00 31.23 39 HIS C N 1
ATOM 2611 C CA . HIS C 1 39 ? 47.004 45.702 111.816 1.00 31.44 39 HIS C CA 1
ATOM 2612 C C . HIS C 1 39 ? 46.458 45.871 113.223 1.00 30.61 39 HIS C C 1
ATOM 2613 O O . HIS C 1 39 ? 46.340 44.908 113.984 1.00 30.25 39 HIS C O 1
ATOM 2620 N N . LEU C 1 40 ? 46.114 47.100 113.572 1.00 28.72 40 LEU C N 1
ATOM 2621 C CA . LEU C 1 40 ? 45.460 47.312 114.841 1.00 28.89 40 LEU C CA 1
ATOM 2622 C C . LEU C 1 40 ? 44.099 46.616 114.606 1.00 30.76 40 LEU C C 1
ATOM 2623 O O . LEU C 1 40 ? 43.578 46.620 113.483 1.00 28.78 40 LEU C O 1
ATOM 2628 N N . ALA C 1 41 ? 43.550 46.015 115.653 1.00 29.43 41 ALA C N 1
ATOM 2629 C CA . ALA C 1 41 ? 42.289 45.287 115.591 1.00 31.48 41 ALA C CA 1
ATOM 2630 C C . ALA C 1 41 ? 41.040 46.010 115.066 1.00 32.96 41 ALA C C 1
ATOM 2631 O O . ALA C 1 41 ? 40.861 47.210 115.248 1.00 30.79 41 ALA C O 1
ATOM 2633 N N . SER C 1 42 ? 40.168 45.237 114.430 1.00 35.81 42 SER C N 1
ATOM 2634 C CA . SER C 1 42 ? 38.899 45.744 113.923 1.00 35.82 42 SER C CA 1
ATOM 2635 C C . SER C 1 42 ? 37.820 44.898 114.587 1.00 37.52 42 SER C C 1
ATOM 2636 O O . SER C 1 42 ? 38.045 43.728 114.902 1.00 36.23 42 SER C O 1
ATOM 2639 N N . PHE C 1 43 ? 36.659 45.497 114.827 1.00 39.65 43 PHE C N 1
ATOM 2640 C CA . PHE C 1 43 ? 35.559 44.788 115.470 1.00 39.97 43 PHE C CA 1
ATOM 2641 C C . PHE C 1 43 ? 34.377 44.738 114.515 1.00 42.64 43 PHE C C 1
ATOM 2642 O O . PHE C 1 43 ? 34.151 45.677 113.739 1.00 43.15 43 PHE C O 1
ATOM 2650 N N . HIS C 1 44 ? 33.632 43.638 114.560 1.00 43.15 44 HIS C N 1
ATOM 2651 C CA . HIS C 1 44 ? 32.491 43.473 113.676 1.00 44.31 44 HIS C CA 1
ATOM 2652 C C . HIS C 1 44 ? 31.276 42.848 114.338 1.00 44.47 44 HIS C C 1
ATOM 2653 O O . HIS C 1 44 ? 30.285 42.589 113.672 1.00 43.97 44 HIS C O 1
ATOM 2660 N N . ARG C 1 45 ? 31.353 42.609 115.644 1.00 46.33 45 ARG C N 1
ATOM 2661 C CA . ARG C 1 45 ? 30.223 42.049 116.367 1.00 48.31 45 ARG C CA 1
ATOM 2662 C C . ARG C 1 45 ? 30.355 42.110 117.889 1.00 47.02 45 ARG C C 1
ATOM 2663 O O . ARG C 1 45 ? 31.456 42.065 118.455 1.00 46.22 45 ARG C O 1
ATOM 2671 N N . TYR C 1 46 ? 29.202 42.216 118.540 1.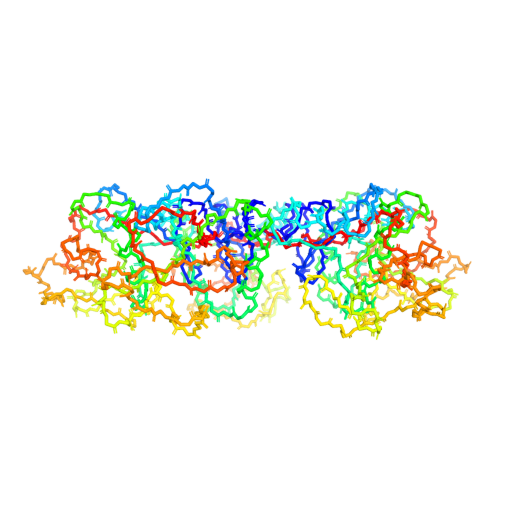00 45.85 46 TYR C N 1
ATOM 2672 C CA . TYR C 1 46 ? 29.097 42.315 119.989 1.00 44.09 46 TYR C CA 1
ATOM 2673 C C . TYR C 1 46 ? 29.910 41.278 120.774 1.00 42.58 46 TYR C C 1
ATOM 2674 O O . TYR C 1 46 ? 30.500 41.587 121.815 1.00 41.31 46 TYR C O 1
ATOM 2683 N N . GLY C 1 47 ? 29.936 40.045 120.276 1.00 41.14 47 GLY C N 1
ATOM 2684 C CA . GLY C 1 47 ? 30.685 38.996 120.943 1.00 38.35 47 GLY C CA 1
ATOM 2685 C C . GLY C 1 47 ? 32.180 39.286 120.974 1.00 36.28 47 GLY C C 1
ATOM 2686 O O . GLY C 1 47 ? 32.832 39.006 121.972 1.00 34.49 47 GLY C O 1
ATOM 2687 N N . GLU C 1 48 ? 32.721 39.843 119.890 1.00 36.21 48 GLU C N 1
ATOM 2688 C CA . GLU C 1 48 ? 34.147 40.163 119.836 1.00 36.25 48 GLU C CA 1
ATOM 2689 C C . GLU C 1 48 ? 34.486 41.225 120.882 1.00 36.27 48 GLU C C 1
ATOM 2690 O O . GLU C 1 48 ? 35.477 41.092 121.589 1.00 36.91 48 GLU C O 1
ATOM 2696 N N . SER C 1 49 ? 33.657 42.267 120.992 1.00 36.30 49 SER C N 1
ATOM 2697 C CA . SER C 1 49 ? 33.866 43.330 121.985 1.00 33.18 49 SER C CA 1
ATOM 2698 C C . SER C 1 49 ? 33.993 42.715 123.387 1.00 32.28 49 SER C C 1
ATOM 2699 O O . SER C 1 49 ? 34.900 43.043 124.165 1.00 31.75 49 SER C O 1
ATOM 2702 N N . LEU C 1 50 ? 33.076 41.812 123.702 1.00 33.90 50 LEU C N 1
ATOM 2703 C CA . LEU C 1 50 ? 33.063 41.167 125.009 1.00 32.90 50 LEU C CA 1
ATOM 2704 C C . LEU C 1 50 ? 34.253 40.248 125.234 1.00 33.92 50 LEU C C 1
ATOM 2705 O O . LEU C 1 50 ? 34.841 40.217 126.319 1.00 34.55 50 LEU C O 1
ATOM 2710 N N . GLU C 1 51 ? 34.596 39.482 124.210 1.00 33.61 51 GLU C N 1
ATOM 2711 C CA . GLU C 1 51 ? 35.714 38.564 124.311 1.00 36.04 51 GLU C CA 1
ATOM 2712 C C . GLU C 1 51 ? 36.995 39.377 124.495 1.00 32.94 51 GLU C C 1
ATOM 2713 O O . GLU C 1 51 ? 37.768 39.134 125.417 1.00 32.97 51 GLU C O 1
ATOM 2719 N N . ILE C 1 52 ? 37.202 40.345 123.608 1.00 32.65 52 ILE C N 1
ATOM 2720 C CA . ILE C 1 52 ? 38.371 41.202 123.662 1.00 33.75 52 ILE C CA 1
ATOM 2721 C C . ILE C 1 52 ? 38.451 41.945 124.994 1.00 33.13 52 ILE C C 1
ATOM 2722 O O . ILE C 1 52 ? 39.508 41.974 125.635 1.00 35.34 52 ILE C O 1
ATOM 2727 N N . ALA C 1 53 ? 37.339 42.528 125.420 1.00 34.30 53 ALA C N 1
ATOM 2728 C CA . ALA C 1 53 ? 37.312 43.265 126.684 1.00 34.36 53 ALA C CA 1
ATOM 2729 C C . ALA C 1 53 ? 37.814 42.419 127.847 1.00 35.63 53 ALA C C 1
ATOM 2730 O O . ALA C 1 53 ? 38.592 42.887 128.686 1.00 35.82 53 ALA C O 1
ATOM 2732 N N . GLU C 1 54 ? 37.367 41.168 127.893 1.00 36.03 54 GLU C N 1
ATOM 2733 C CA . GLU C 1 54 ? 37.756 40.255 128.965 1.00 35.89 54 GLU C CA 1
ATOM 2734 C C . GLU C 1 54 ? 39.235 39.857 128.876 1.00 34.17 54 GLU C C 1
ATOM 2735 O O . GLU C 1 54 ? 39.940 39.778 129.886 1.00 33.27 54 GLU C O 1
ATOM 2741 N N . TYR C 1 55 ? 39.693 39.601 127.657 1.00 32.76 55 TYR C N 1
ATOM 2742 C CA . TYR C 1 55 ? 41.068 39.212 127.437 1.00 31.39 55 TYR C CA 1
ATOM 2743 C C . TYR C 1 55 ? 42.001 40.306 127.946 1.00 33.54 55 TYR C C 1
ATOM 2744 O O . TYR C 1 55 ? 42.925 40.044 128.726 1.00 32.87 55 TYR C O 1
ATOM 2753 N N . ILE C 1 56 ? 41.747 41.536 127.513 1.00 33.92 56 ILE C N 1
ATOM 2754 C CA . ILE C 1 56 ? 42.569 42.663 127.932 1.00 35.54 56 ILE C CA 1
ATOM 2755 C C . ILE C 1 56 ? 42.585 42.851 129.446 1.00 36.28 56 ILE C C 1
ATOM 2756 O O . ILE C 1 56 ? 43.645 43.034 130.038 1.00 37.18 56 ILE C O 1
ATOM 2761 N N . SER C 1 57 ? 41.413 42.799 130.069 1.00 38.42 57 SER C N 1
ATOM 2762 C CA . SER C 1 57 ? 41.306 42.974 131.518 1.00 39.18 57 SER C CA 1
ATOM 2763 C C . SER C 1 57 ? 42.088 41.901 132.269 1.00 40.23 57 SER C C 1
ATOM 2764 O O . SER C 1 57 ? 42.489 42.099 133.417 1.00 41.80 57 SER C O 1
ATOM 2767 N N . ASP C 1 58 ? 42.297 40.760 131.618 1.00 39.35 58 ASP C N 1
ATOM 2768 C CA . ASP C 1 58 ? 43.041 39.669 132.227 1.00 37.54 58 ASP C CA 1
ATOM 2769 C C . ASP C 1 58 ? 44.538 39.699 131.920 1.00 37.42 58 ASP C C 1
ATOM 2770 O O . ASP C 1 58 ? 45.345 39.334 132.769 1.00 37.78 58 ASP C O 1
ATOM 2775 N N . TYR C 1 59 ? 44.899 40.121 130.708 1.00 36.35 59 TYR C N 1
ATOM 2776 C CA . TYR C 1 59 ? 46.298 40.107 130.273 1.00 37.37 59 TYR C CA 1
ATOM 2777 C C . TYR C 1 59 ? 47.127 41.387 130.166 1.00 37.75 59 TYR C C 1
ATOM 2778 O O . TYR C 1 59 ? 48.328 41.317 129.945 1.00 38.19 59 TYR C O 1
ATOM 2787 N N . HIS C 1 60 ? 46.514 42.549 130.306 1.00 41.74 60 HIS C N 1
ATOM 2788 C CA . HIS C 1 60 ? 47.286 43.789 130.227 1.00 44.35 60 HIS C CA 1
ATOM 2789 C C . HIS C 1 60 ? 48.130 44.044 131.487 1.00 46.55 60 HIS C C 1
ATOM 2790 O O . HIS C 1 60 ? 48.093 43.279 132.449 1.00 45.96 60 HIS C O 1
ATOM 2797 N N . LYS C 1 61 ? 48.899 45.127 131.456 1.00 49.59 61 LYS C N 1
ATOM 2798 C CA . LYS C 1 61 ? 49.721 45.564 132.588 1.00 51.46 61 LYS C CA 1
ATOM 2799 C C . LYS C 1 61 ? 49.511 47.076 132.664 1.00 52.02 61 LYS C C 1
ATOM 2800 O O . LYS C 1 61 ? 49.966 47.817 131.793 1.00 53.46 61 LYS C O 1
ATOM 2806 N N . GLY C 1 62 ? 48.807 47.526 133.694 1.00 52.79 62 GLY C N 1
ATOM 2807 C CA . GLY C 1 62 ? 48.536 48.945 133.838 1.00 54.09 62 GLY C CA 1
ATOM 2808 C C . GLY C 1 62 ? 47.053 49.236 133.694 1.00 54.92 62 GLY C C 1
ATOM 2809 O O . GLY C 1 62 ? 46.234 48.310 133.716 1.00 56.03 62 GLY C O 1
ATOM 2810 N N . GLN C 1 63 ? 46.701 50.513 133.550 1.00 53.74 63 GLN C N 1
ATOM 2811 C CA . GLN C 1 63 ? 45.302 50.916 133.403 1.00 52.95 63 GLN C CA 1
ATOM 2812 C C . GLN C 1 63 ? 45.123 51.849 132.210 1.00 49.68 63 GLN C C 1
ATOM 2813 O O . GLN C 1 63 ? 44.246 52.713 132.196 1.00 49.27 63 GLN C O 1
ATOM 2819 N N . GLU C 1 64 ? 45.954 51.647 131.201 1.00 45.50 64 GLU C N 1
ATOM 2820 C CA . GLU C 1 64 ? 45.928 52.458 129.992 1.00 42.15 64 GLU C CA 1
ATOM 2821 C C . GLU C 1 64 ? 44.759 52.159 129.058 1.00 39.18 64 GLU C C 1
ATOM 2822 O O . GLU C 1 64 ? 44.217 51.051 129.037 1.00 37.15 64 GLU C O 1
ATOM 2828 N N . ASN C 1 65 ? 44.382 53.163 128.277 1.00 35.65 65 ASN C N 1
ATOM 2829 C CA . ASN C 1 65 ? 43.345 52.989 127.287 1.00 33.80 65 ASN C CA 1
ATOM 2830 C C . ASN C 1 65 ? 44.037 52.252 126.145 1.00 29.79 65 ASN C C 1
ATOM 2831 O O . ASN C 1 65 ? 45.261 52.249 126.068 1.00 29.03 6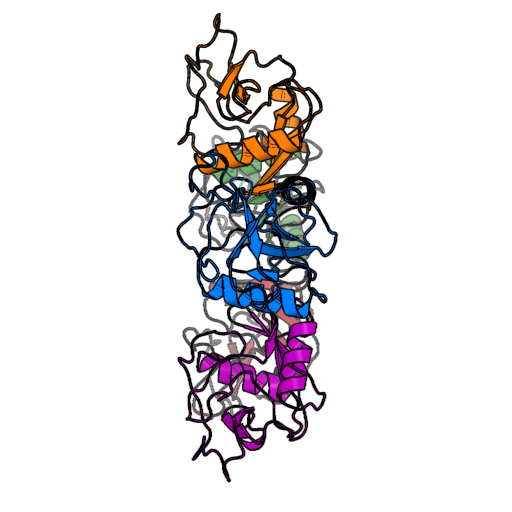5 ASN C O 1
ATOM 2836 N N . VAL C 1 66 ? 43.268 51.628 125.258 1.00 29.46 66 VAL C N 1
ATOM 2837 C CA . VAL C 1 66 ? 43.859 50.854 124.157 1.00 27.74 66 VAL C CA 1
ATOM 2838 C C . VAL C 1 66 ? 43.464 51.283 122.738 1.00 28.79 66 VAL C C 1
ATOM 2839 O O . VAL C 1 66 ? 42.273 51.338 122.403 1.00 32.23 66 VAL C O 1
ATOM 2843 N N . TRP C 1 67 ? 44.464 51.550 121.901 1.00 27.04 67 TRP C N 1
ATOM 2844 C CA . TRP C 1 67 ? 44.243 51.956 120.505 1.00 28.96 67 TRP C CA 1
ATOM 2845 C C . TRP C 1 67 ? 43.733 50.788 119.643 1.00 31.20 67 TRP C C 1
ATOM 2846 O O . TRP C 1 67 ? 44.259 49.667 119.724 1.00 29.29 67 TRP C O 1
ATOM 2857 N N . ILE C 1 68 ? 42.724 51.042 118.812 1.00 30.97 68 ILE C N 1
ATOM 2858 C CA . ILE C 1 68 ? 42.240 50.005 117.912 1.00 32.13 68 ILE C CA 1
ATOM 2859 C C . ILE C 1 68 ? 42.312 50.593 116.513 1.00 32.98 68 ILE C C 1
ATOM 2860 O O . ILE C 1 68 ? 42.610 51.783 116.359 1.00 32.28 68 ILE C O 1
ATOM 2865 N N . GLY C 1 69 ? 42.036 49.784 115.496 1.00 32.54 69 GLY C N 1
ATOM 2866 C CA . GLY C 1 69 ? 42.165 50.257 114.123 1.00 35.60 69 GLY C CA 1
ATOM 2867 C C . GLY C 1 69 ? 41.212 51.258 113.495 1.00 35.85 69 GLY C C 1
ATOM 2868 O O . GLY C 1 69 ? 41.338 51.561 112.302 1.00 37.55 69 GLY C O 1
ATOM 2869 N N . LEU C 1 70 ? 40.268 51.778 114.264 1.00 36.02 70 LEU C N 1
ATOM 2870 C CA . LEU C 1 70 ? 39.302 52.736 113.730 1.00 37.96 70 LEU C CA 1
ATOM 2871 C C . LEU C 1 70 ? 39.821 54.173 113.793 1.00 38.80 70 LEU C C 1
ATOM 2872 O O . LEU C 1 70 ? 40.280 54.632 114.838 1.00 37.53 70 LEU C O 1
ATOM 2877 N N . ARG C 1 71 ? 39.729 54.886 112.675 1.00 41.01 71 ARG C N 1
ATOM 2878 C CA . ARG C 1 71 ? 40.191 56.265 112.620 1.00 42.87 71 ARG C CA 1
ATOM 2879 C C . ARG C 1 71 ? 39.446 57.117 111.576 1.00 44.74 71 ARG C C 1
ATOM 2880 O O . ARG C 1 71 ? 39.039 56.630 110.511 1.00 41.75 71 ARG C O 1
ATOM 2888 N N . ASP C 1 72 ? 39.273 58.396 111.904 1.00 47.65 72 ASP C N 1
ATOM 2889 C CA . ASP C 1 72 ? 38.567 59.338 111.038 1.00 50.26 72 ASP C CA 1
ATOM 2890 C C . ASP C 1 72 ? 39.538 60.183 110.222 1.00 52.04 72 ASP C C 1
ATOM 2891 O O . ASP C 1 72 ? 39.873 61.304 110.594 1.00 52.16 72 ASP C O 1
ATOM 2896 N N . LYS C 1 73 ? 39.966 59.623 109.094 1.00 54.01 73 LYS C N 1
ATOM 2897 C CA . LYS C 1 73 ? 40.918 60.248 108.178 1.00 56.62 73 LYS C CA 1
ATOM 2898 C C . LYS C 1 73 ? 40.469 61.583 107.556 1.00 58.08 73 LYS C C 1
ATOM 2899 O O . LYS C 1 73 ? 41.190 62.586 107.624 1.00 57.14 73 LYS C O 1
ATOM 2905 N N . LYS C 1 74 ? 39.291 61.587 106.937 1.00 58.91 74 LYS C N 1
ATOM 2906 C CA . LYS C 1 74 ? 38.769 62.793 106.293 1.00 59.96 74 LYS C CA 1
ATOM 2907 C C . LYS C 1 74 ? 38.378 63.872 107.300 1.00 59.68 74 LYS C C 1
ATOM 2908 O O . LYS C 1 74 ? 38.166 65.030 106.930 1.00 58.17 74 LYS C O 1
ATOM 2914 N N . LYS C 1 75 ? 38.281 63.480 108.567 1.00 59.34 75 LYS C N 1
ATOM 2915 C CA . LYS C 1 75 ? 37.923 64.392 109.645 1.00 59.33 75 LYS C CA 1
ATOM 2916 C C . LYS C 1 75 ? 36.459 64.815 109.547 1.00 59.59 75 LYS C C 1
ATOM 2917 O O . LYS C 1 75 ? 36.031 65.780 110.185 1.00 59.67 75 LYS C O 1
ATOM 2923 N N . ASP C 1 76 ? 35.694 64.073 108.754 1.00 59.62 76 ASP C N 1
ATOM 2924 C CA . ASP C 1 76 ? 34.272 64.348 108.563 1.00 59.17 76 ASP C CA 1
ATOM 2925 C C . ASP C 1 76 ? 33.436 63.227 109.173 1.00 58.42 76 ASP C C 1
ATOM 2926 O O . ASP C 1 76 ? 32.348 62.917 108.688 1.00 56.89 76 ASP C O 1
ATOM 2931 N N . PHE C 1 77 ? 33.958 62.632 110.245 1.00 57.70 77 PHE C N 1
ATOM 2932 C CA . PHE C 1 77 ? 33.302 61.527 110.945 1.00 57.59 77 PHE C CA 1
ATOM 2933 C C . PHE C 1 77 ? 33.174 60.253 110.101 1.00 56.24 77 PHE C C 1
ATOM 2934 O O . PHE C 1 77 ? 32.289 59.438 110.344 1.00 56.74 77 PHE C O 1
ATOM 2942 N N . SER C 1 78 ? 34.037 60.085 109.106 1.00 55.25 78 SER C N 1
ATOM 2943 C CA . SER C 1 78 ? 33.983 58.890 108.270 1.00 54.54 78 SER C CA 1
ATOM 2944 C C . SER C 1 78 ? 35.043 57.901 108.758 1.00 53.06 78 SER C C 1
ATOM 2945 O O . SER C 1 78 ? 36.201 57.917 108.326 1.00 52.54 78 SER C O 1
ATOM 2948 N N . TRP C 1 79 ? 34.619 57.043 109.676 1.00 51.22 79 TRP C N 1
ATOM 2949 C CA . TRP C 1 79 ? 35.474 56.040 110.287 1.00 49.35 79 TRP C CA 1
ATOM 2950 C C . TRP C 1 79 ? 35.820 54.848 109.386 1.00 48.99 79 TRP C C 1
ATOM 2951 O O . TRP C 1 79 ? 34.938 54.208 108.817 1.00 49.69 79 TRP C O 1
ATOM 2962 N N . GLU C 1 80 ? 37.110 54.557 109.259 1.00 48.24 80 GLU C N 1
ATOM 2963 C CA . GLU C 1 80 ? 37.577 53.438 108.445 1.00 46.30 80 GLU C CA 1
ATOM 2964 C C . GLU C 1 80 ? 38.556 52.609 109.265 1.00 44.22 80 GLU C C 1
ATOM 2965 O O . GLU C 1 80 ? 39.282 53.152 110.102 1.00 42.73 80 GLU C O 1
ATOM 2971 N N . TRP C 1 81 ? 38.580 51.301 109.014 1.00 41.24 81 TRP C N 1
ATOM 2972 C CA . TRP C 1 81 ? 39.479 50.381 109.709 1.00 37.65 81 TRP C CA 1
ATOM 2973 C C . TRP C 1 81 ? 40.792 50.264 108.958 1.00 37.24 81 TRP C C 1
ATOM 2974 O O . TRP C 1 81 ? 40.805 50.267 107.729 1.00 35.69 81 TRP C O 1
ATOM 2985 N N . THR C 1 82 ? 41.899 50.145 109.689 1.00 33.59 82 THR C N 1
ATOM 2986 C CA . THR C 1 82 ? 43.183 50.013 109.025 1.00 33.19 82 THR C CA 1
ATOM 2987 C C . THR C 1 82 ? 43.283 48.701 108.237 1.00 33.57 82 THR C C 1
ATOM 2988 O O . THR C 1 82 ? 44.023 48.620 107.258 1.00 32.28 82 THR C O 1
ATOM 2992 N N . ASP C 1 83 ? 42.524 47.683 108.641 1.00 36.39 83 ASP C N 1
ATOM 2993 C CA . ASP C 1 83 ? 42.585 46.399 107.936 1.00 39.04 83 ASP C CA 1
ATOM 2994 C C . ASP C 1 83 ? 41.662 46.344 106.709 1.00 39.79 83 ASP C C 1
ATOM 2995 O O . ASP C 1 83 ? 41.543 45.311 106.050 1.00 39.60 83 ASP C O 1
ATOM 3000 N N . ARG C 1 84 ? 41.023 47.472 106.413 1.00 42.87 84 ARG C N 1
ATOM 3001 C CA . ARG C 1 84 ? 40.132 47.608 105.263 1.00 43.55 84 ARG C CA 1
ATOM 3002 C C . ARG C 1 84 ? 38.840 46.798 105.300 1.00 44.96 84 ARG C C 1
ATOM 3003 O O . ARG C 1 84 ? 38.250 46.524 104.263 1.00 46.25 84 ARG C O 1
ATOM 3011 N N . SER C 1 85 ? 38.390 46.407 106.482 1.00 45.35 85 SER C N 1
ATOM 3012 C CA . SER C 1 85 ? 37.140 45.669 106.563 1.00 46.87 85 SER C CA 1
ATOM 3013 C C . SER C 1 85 ? 36.023 46.711 106.650 1.00 49.55 85 SER C C 1
ATOM 3014 O O . SER C 1 85 ? 36.263 47.853 107.047 1.00 50.23 85 SER C O 1
ATOM 3017 N N . CYS C 1 86 ? 34.808 46.332 106.267 1.00 51.38 86 CYS C N 1
ATOM 3018 C CA . CYS C 1 86 ? 33.693 47.264 106.310 1.00 53.79 86 CYS C CA 1
ATOM 3019 C C . CYS C 1 86 ? 33.417 47.690 107.749 1.00 52.41 86 CYS C C 1
ATOM 3020 O O . CYS C 1 86 ? 33.652 46.932 108.682 1.00 52.76 86 CYS C O 1
ATOM 3023 N N . THR C 1 87 ? 32.939 48.916 107.922 1.00 52.35 87 THR C N 1
ATOM 3024 C CA . THR C 1 87 ? 32.601 49.412 109.244 1.00 51.51 87 THR C CA 1
ATOM 3025 C C . THR C 1 87 ? 31.123 49.104 109.407 1.00 51.79 87 THR C C 1
ATOM 3026 O O . THR C 1 87 ? 30.268 49.975 109.245 1.00 54.01 87 THR C O 1
ATOM 3030 N N . ASP C 1 88 ? 30.835 47.847 109.720 1.00 50.91 88 ASP C N 1
ATOM 3031 C CA . ASP C 1 88 ? 29.468 47.376 109.890 1.00 49.56 88 ASP C CA 1
ATOM 3032 C C . ASP C 1 88 ? 29.072 47.246 111.354 1.00 46.99 88 ASP C C 1
ATOM 3033 O O . ASP C 1 88 ? 28.035 46.674 111.668 1.00 46.64 88 ASP C O 1
ATOM 3038 N N . TYR C 1 89 ? 29.891 47.782 112.244 1.00 44.36 89 TYR C N 1
ATOM 3039 C CA . TYR C 1 89 ? 29.643 47.683 113.679 1.00 41.37 89 TYR C CA 1
ATOM 3040 C C . TYR C 1 89 ? 30.349 48.827 114.408 1.00 43.06 89 TYR C C 1
ATOM 3041 O O . TYR C 1 89 ? 31.465 49.218 114.037 1.00 42.25 89 TYR C O 1
ATOM 3050 N N . LEU C 1 90 ? 29.698 49.347 115.447 1.00 41.36 90 LEU C N 1
ATOM 3051 C CA . LEU C 1 90 ? 30.224 50.460 116.232 1.00 41.79 90 LEU C CA 1
ATOM 3052 C C . LEU C 1 90 ? 29.703 50.353 117.655 1.00 41.57 90 LEU C C 1
ATOM 3053 O O . LEU C 1 90 ? 28.569 49.944 117.871 1.00 42.40 90 LEU C O 1
ATOM 3058 N N . THR C 1 91 ? 30.526 50.720 118.627 1.00 40.11 91 THR C N 1
ATOM 3059 C CA . THR C 1 91 ? 30.102 50.654 120.015 1.00 39.20 91 THR C CA 1
ATOM 3060 C C . THR C 1 91 ? 30.746 51.784 120.827 1.00 40.95 91 THR C C 1
ATOM 3061 O O . THR C 1 91 ? 31.577 51.567 121.720 1.00 39.62 91 THR C O 1
ATOM 3065 N N . TRP C 1 92 ? 30.341 53.009 120.493 1.00 41.85 92 TRP C N 1
ATOM 3066 C CA . TRP C 1 92 ? 30.844 54.212 121.156 1.00 43.32 92 TRP C CA 1
ATOM 3067 C C . TRP C 1 92 ? 30.389 54.312 122.598 1.00 45.24 92 TRP C C 1
ATOM 3068 O O . TRP C 1 92 ? 29.315 53.830 122.966 1.00 47.42 92 TRP C O 1
ATOM 3079 N N . ASP C 1 93 ? 31.216 54.942 123.418 1.00 46.91 93 ASP C N 1
ATOM 3080 C CA . ASP C 1 93 ? 30.894 55.151 124.821 1.00 48.67 93 ASP C CA 1
ATOM 3081 C C . ASP C 1 93 ? 29.863 56.290 124.850 1.00 49.89 93 ASP C C 1
ATOM 3082 O O . ASP C 1 93 ? 29.477 56.817 123.802 1.00 49.97 93 ASP C O 1
ATOM 3087 N N . LYS C 1 94 ? 29.412 56.667 126.037 1.00 51.35 94 LYS C N 1
ATOM 3088 C CA . LYS C 1 94 ? 28.426 57.737 126.176 1.00 52.70 94 LYS C CA 1
ATOM 3089 C C . LYS C 1 94 ? 28.896 59.067 125.558 1.00 52.52 94 LYS C C 1
ATOM 3090 O O . LYS C 1 94 ? 29.955 59.593 125.908 1.00 52.16 94 LYS C O 1
ATOM 3096 N N . ASN C 1 95 ? 28.107 59.591 124.623 1.00 52.43 95 ASN C N 1
ATOM 3097 C CA . ASN C 1 95 ? 28.399 60.867 123.965 1.00 52.12 95 ASN C CA 1
ATOM 3098 C C . ASN C 1 95 ? 29.619 60.888 123.043 1.00 51.39 95 ASN C C 1
ATOM 3099 O O . ASN C 1 95 ? 30.265 61.929 122.894 1.00 51.84 95 ASN C O 1
ATOM 3104 N N . GLN C 1 96 ? 29.943 59.757 122.426 1.00 46.99 96 GLN C N 1
ATOM 3105 C CA . GLN C 1 96 ? 31.076 59.724 121.515 1.00 44.37 96 GLN C CA 1
ATOM 3106 C C . GLN C 1 96 ? 30.579 59.259 120.153 1.00 44.10 96 GLN C C 1
ATOM 3107 O O . GLN C 1 96 ? 29.537 58.620 120.056 1.00 41.86 96 GLN C O 1
ATOM 3113 N N . PRO C 1 97 ? 31.299 59.606 119.079 1.00 45.30 97 PRO C N 1
ATOM 3114 C CA . PRO C 1 97 ? 32.520 60.413 119.101 1.00 46.91 97 PRO C CA 1
ATOM 3115 C C . PRO C 1 97 ? 32.126 61.887 119.110 1.00 48.85 97 PRO C C 1
ATOM 3116 O O . PRO C 1 97 ? 31.071 62.248 118.577 1.00 49.55 97 PRO C O 1
ATOM 3120 N N . ASP C 1 98 ? 32.961 62.735 119.707 1.00 48.90 98 ASP C N 1
ATOM 3121 C CA . ASP C 1 98 ? 32.660 64.166 119.776 1.00 50.16 98 ASP C CA 1
ATOM 3122 C C . ASP C 1 98 ? 33.696 65.075 119.100 1.00 51.34 98 ASP C C 1
ATOM 3123 O O . ASP C 1 98 ? 33.594 66.302 119.186 1.00 51.28 98 ASP C O 1
ATOM 3128 N N . HIS C 1 99 ? 34.687 64.485 118.437 1.00 54.05 99 HIS C N 1
ATOM 3129 C CA . HIS C 1 99 ? 35.728 65.272 117.769 1.00 55.95 99 HIS C CA 1
ATOM 3130 C C . HIS C 1 99 ? 36.192 66.429 118.661 1.00 56.88 99 HIS C C 1
ATOM 3131 O O . HIS C 1 99 ? 36.593 67.484 118.169 1.00 57.63 99 HIS C O 1
ATOM 3138 N N . TYR C 1 100 ? 36.128 66.210 119.973 1.00 57.87 100 TYR C N 1
ATOM 3139 C CA . TYR C 1 100 ? 36.497 67.202 120.980 1.00 58.43 100 TYR C CA 1
ATOM 3140 C C . TYR C 1 100 ? 37.653 68.110 120.601 1.00 58.51 100 TYR C C 1
ATOM 3141 O O . TYR C 1 100 ? 38.737 67.642 120.255 1.00 57.92 100 TYR C O 1
ATOM 3150 N N . GLN C 1 101 ? 37.404 69.415 120.687 1.00 58.82 101 GLN C N 1
ATOM 3151 C CA . GLN C 1 101 ? 38.391 70.436 120.349 1.00 59.31 101 GLN C CA 1
ATOM 3152 C C . GLN C 1 101 ? 38.962 70.204 118.952 1.00 59.67 101 GLN C C 1
ATOM 3153 O O . GLN C 1 101 ? 40.090 70.600 118.659 1.00 59.64 101 GLN C O 1
ATOM 3159 N N . ASN C 1 102 ? 38.170 69.562 118.095 1.00 60.53 102 ASN C N 1
ATOM 3160 C CA . ASN C 1 102 ? 38.571 69.261 116.722 1.00 60.92 102 ASN C CA 1
ATOM 3161 C C . ASN C 1 102 ? 40.017 68.767 116.619 1.00 60.35 102 ASN C C 1
ATOM 3162 O O . ASN C 1 102 ? 40.761 69.178 115.732 1.00 60.58 102 ASN C O 1
ATOM 3167 N N . LYS C 1 103 ? 40.406 67.880 117.529 1.00 60.00 103 LYS C N 1
ATOM 3168 C CA . LYS C 1 103 ? 41.755 67.326 117.533 1.00 58.50 103 LYS C CA 1
ATOM 3169 C C . LYS C 1 103 ? 41.738 65.820 117.834 1.00 56.28 103 LYS C C 1
ATOM 3170 O O . LYS C 1 103 ? 42.756 65.230 118.196 1.00 55.12 103 LYS C O 1
ATOM 3176 N N . GLU C 1 104 ? 40.570 65.206 117.669 1.00 53.43 104 GLU C N 1
ATOM 3177 C CA . GLU C 1 104 ? 40.407 63.777 117.922 1.00 51.22 104 GLU C CA 1
ATOM 3178 C C . GLU C 1 104 ? 39.885 63.023 116.699 1.00 50.26 104 GLU C C 1
ATOM 3179 O O . GLU C 1 104 ? 38.740 63.210 116.275 1.00 49.64 104 GLU C O 1
ATOM 3185 N N . PHE C 1 105 ? 40.734 62.173 116.133 1.00 48.82 105 PHE C N 1
ATOM 3186 C CA . PHE C 1 105 ? 40.354 61.393 114.961 1.00 47.85 105 PHE C CA 1
ATOM 3187 C C . PHE C 1 105 ? 40.858 59.947 115.027 1.00 45.45 105 PHE C C 1
ATOM 3188 O O . PHE C 1 105 ? 41.034 59.303 113.989 1.00 46.46 105 PHE C O 1
ATOM 3196 N N . CYS C 1 106 ? 41.073 59.447 116.246 1.00 42.48 106 CYS C N 1
ATOM 3197 C CA . CYS C 1 106 ? 41.568 58.084 116.482 1.00 39.33 106 CYS C CA 1
ATOM 3198 C C . CYS C 1 106 ? 40.815 57.407 117.628 1.00 37.06 106 CYS C C 1
ATOM 3199 O O . CYS C 1 106 ? 40.578 58.014 118.675 1.00 37.52 106 CYS C O 1
ATOM 3202 N N . VAL C 1 107 ? 40.475 56.134 117.448 1.00 35.00 107 VAL C N 1
ATOM 3203 C CA . VAL C 1 107 ? 39.695 55.411 118.442 1.00 30.59 107 VAL C CA 1
ATOM 3204 C C . VAL C 1 107 ? 40.445 54.481 119.395 1.00 30.17 107 VAL C C 1
ATOM 3205 O O . VAL C 1 107 ? 41.330 53.725 118.995 1.00 27.62 107 VAL C O 1
ATOM 3209 N N . GLU C 1 108 ? 40.056 54.537 120.666 1.00 28.65 108 GLU C N 1
ATOM 3210 C CA . GLU C 1 108 ? 40.646 53.708 121.704 1.00 30.69 108 GLU C CA 1
ATOM 3211 C C . GLU C 1 108 ? 39.550 53.004 122.509 1.00 31.54 108 GLU C C 1
ATOM 3212 O O . GLU C 1 108 ? 38.418 53.498 122.600 1.00 32.56 108 GLU C O 1
ATOM 3218 N N . LEU C 1 109 ? 39.893 51.865 123.102 1.00 29.89 109 LEU C N 1
ATOM 3219 C CA . LEU C 1 109 ? 38.956 51.166 123.972 1.00 31.47 109 LEU C CA 1
ATOM 3220 C C . LEU C 1 109 ? 39.138 51.904 125.289 1.00 31.55 109 LEU C C 1
ATOM 3221 O O . LEU C 1 109 ? 40.270 52.203 125.687 1.00 32.63 109 LEU C O 1
ATOM 3226 N N . VAL C 1 110 ? 38.034 52.186 125.964 1.00 33.66 110 VAL C N 1
ATOM 3227 C CA . VAL C 1 110 ? 38.075 52.909 127.225 1.00 36.29 110 VAL C CA 1
ATOM 3228 C C . VAL C 1 110 ? 38.247 52.004 128.429 1.00 37.75 110 VAL C C 1
ATOM 3229 O O . VAL C 1 110 ? 37.428 51.121 128.683 1.00 37.66 110 VAL C O 1
ATOM 3233 N N . SER C 1 111 ? 39.319 52.235 129.179 1.00 38.55 111 SER C N 1
ATOM 3234 C CA . SER C 1 111 ? 39.603 51.434 130.357 1.00 39.06 111 SER C CA 1
ATOM 3235 C C . SER C 1 111 ? 38.543 51.517 131.444 1.00 41.84 111 SER C C 1
ATOM 3236 O O . SER C 1 111 ? 38.247 50.515 132.092 1.00 44.02 111 SER C O 1
ATOM 3239 N N . LEU C 1 112 ? 37.975 52.699 131.665 1.00 43.62 112 LEU C N 1
ATOM 3240 C CA . LEU C 1 112 ? 36.954 52.839 132.700 1.00 45.02 112 LEU C CA 1
ATOM 3241 C C . LEU C 1 112 ? 35.654 52.093 132.394 1.00 44.87 112 LEU C C 1
ATOM 3242 O O . LEU C 1 112 ? 34.826 51.903 133.286 1.00 44.73 112 LEU C O 1
ATOM 3247 N N . THR C 1 113 ? 35.479 51.662 131.144 1.00 44.16 113 THR C N 1
ATOM 3248 C CA . THR C 1 113 ? 34.284 50.899 130.766 1.00 42.78 113 THR C CA 1
ATOM 3249 C C . THR C 1 113 ? 34.652 49.419 130.698 1.00 42.54 113 THR C C 1
ATOM 3250 O O . THR C 1 113 ? 33.920 48.605 130.140 1.00 42.55 113 THR C O 1
ATOM 3254 N N . GLY C 1 114 ? 35.793 49.078 131.286 1.00 42.15 114 GLY C N 1
ATOM 3255 C CA . GLY C 1 114 ? 36.240 47.697 131.267 1.00 41.28 114 GLY C CA 1
ATOM 3256 C C . GLY C 1 114 ? 36.676 47.288 129.868 1.00 39.74 114 GLY C C 1
ATOM 3257 O O . GLY C 1 114 ? 36.651 46.106 129.532 1.00 39.72 114 GLY C O 1
ATOM 3258 N N . TYR C 1 115 ? 37.069 48.276 129.064 1.00 38.35 115 TYR C N 1
ATOM 3259 C CA . TYR C 1 115 ? 37.524 48.071 127.690 1.00 39.51 115 TYR C CA 1
ATOM 3260 C C . TYR C 1 115 ? 36.441 47.625 126.704 1.00 39.64 115 TYR C C 1
ATOM 3261 O O . TYR C 1 115 ? 36.740 46.983 125.694 1.00 37.48 115 TYR C O 1
ATOM 3270 N N . ARG C 1 116 ? 35.190 47.981 126.981 1.00 41.27 116 ARG C N 1
ATOM 3271 C CA . ARG C 1 116 ? 34.082 47.601 126.104 1.00 43.12 116 ARG C CA 1
ATOM 3272 C C . ARG C 1 116 ? 33.659 48.698 125.138 1.00 43.29 116 ARG C C 1
ATOM 3273 O O . ARG C 1 116 ? 33.308 48.423 123.984 1.00 42.15 116 ARG C O 1
ATOM 3281 N N . LEU C 1 117 ? 33.691 49.941 125.608 1.00 43.58 117 LEU C N 1
ATOM 3282 C CA . LEU C 1 117 ? 33.255 51.065 124.789 1.00 42.63 117 LEU C CA 1
ATOM 3283 C C . LEU C 1 117 ? 34.372 51.860 124.127 1.00 41.36 117 LEU C C 1
ATOM 3284 O O . LEU C 1 117 ? 35.513 51.861 124.587 1.00 41.95 117 LEU C O 1
ATOM 3289 N N . TRP C 1 118 ? 34.025 52.534 123.035 1.00 40.14 118 TRP C N 1
ATOM 3290 C CA . TRP C 1 118 ? 34.984 53.312 122.268 1.00 39.67 118 TRP C CA 1
ATOM 3291 C C . TRP C 1 118 ? 34.920 54.820 122.511 1.00 41.21 118 TRP C C 1
ATOM 3292 O O . TRP C 1 118 ? 33.923 55.351 123.005 1.00 40.95 118 TRP C O 1
ATOM 3303 N N . ASN C 1 119 ? 35.996 55.500 122.127 1.00 41.36 119 ASN C N 1
ATOM 3304 C CA . ASN C 1 119 ? 36.099 56.945 122.269 1.00 41.40 119 ASN C CA 1
ATOM 3305 C C . ASN C 1 119 ? 37.132 57.474 121.291 1.00 40.51 119 ASN C C 1
ATOM 3306 O O . ASN C 1 119 ? 38.225 56.916 121.197 1.00 40.21 119 ASN C O 1
ATOM 3311 N N . ASP C 1 120 ? 36.778 58.525 120.545 1.00 38.58 120 ASP C N 1
ATOM 3312 C CA . ASP C 1 120 ? 37.721 59.139 119.621 1.00 37.32 120 ASP C CA 1
ATOM 3313 C C . ASP C 1 120 ? 38.637 59.993 120.507 1.00 38.21 120 ASP C C 1
ATOM 3314 O O . ASP C 1 120 ? 38.167 60.708 121.386 1.00 36.15 120 ASP C O 1
ATOM 3319 N N . GLN C 1 121 ? 39.947 59.880 120.285 1.00 38.85 121 GLN C N 1
ATOM 3320 C CA . GLN C 1 121 ? 40.960 60.551 121.098 1.00 37.62 121 GLN C CA 1
ATOM 3321 C C . GLN C 1 121 ? 42.064 61.170 120.232 1.00 38.96 121 GLN C C 1
ATOM 3322 O O . GLN C 1 121 ? 42.141 60.903 119.029 1.00 38.44 121 GLN C O 1
ATOM 3328 N N . VAL C 1 122 ? 42.905 62.002 120.847 1.00 38.92 122 VAL C N 1
ATOM 3329 C CA . VAL C 1 122 ? 44.020 62.651 120.144 1.00 39.00 122 VAL C CA 1
ATOM 3330 C C . VAL C 1 122 ? 45.006 61.593 119.660 1.00 39.20 122 VAL C C 1
ATOM 3331 O O . VAL C 1 122 ? 45.585 60.852 120.466 1.00 38.70 122 VAL C O 1
ATOM 3335 N N . CYS C 1 123 ? 45.209 61.543 118.349 1.00 39.55 123 CYS C N 1
ATOM 3336 C CA . CYS C 1 123 ? 46.091 60.550 117.745 1.00 40.71 123 CYS C CA 1
ATOM 3337 C C . CYS C 1 123 ? 47.546 60.590 118.203 1.00 41.28 123 CYS C C 1
ATOM 3338 O O . CYS C 1 123 ? 48.252 59.582 118.104 1.00 38.47 123 CYS C O 1
ATOM 3341 N N . GLU C 1 124 ? 47.997 61.748 118.683 1.00 42.45 124 GLU C N 1
ATOM 3342 C CA . GLU C 1 124 ? 49.381 61.901 119.129 1.00 43.72 124 GLU C CA 1
ATOM 3343 C C . GLU C 1 124 ? 49.556 61.483 120.565 1.00 41.68 124 GLU C C 1
ATOM 3344 O O . GLU C 1 124 ? 50.675 61.440 121.071 1.00 42.28 124 GLU C O 1
ATOM 3350 N N . SER C 1 125 ? 48.449 61.187 121.233 1.00 39.90 125 SER C N 1
ATOM 3351 C CA . SER C 1 125 ? 48.534 60.736 122.610 1.00 39.30 125 SER C CA 1
ATOM 3352 C C . SER C 1 125 ? 48.957 59.269 122.575 1.00 38.47 125 SER C C 1
ATOM 3353 O O . SER C 1 125 ? 48.768 58.577 121.565 1.00 35.53 125 SER C O 1
ATOM 3356 N N . LYS C 1 126 ? 49.544 58.799 123.669 1.00 36.59 126 LYS C N 1
ATOM 3357 C CA . LYS C 1 126 ? 49.996 57.422 123.732 1.00 37.34 126 LYS C CA 1
ATOM 3358 C C . LYS C 1 126 ? 49.069 56.528 124.534 1.00 37.32 126 LYS C C 1
ATOM 3359 O O . LYS C 1 126 ? 48.473 56.947 125.537 1.00 37.63 126 LYS C O 1
ATOM 3365 N N . ASP C 1 127 ? 48.946 55.292 124.062 1.00 34.31 127 ASP C N 1
ATOM 3366 C CA . ASP C 1 127 ? 48.097 54.288 124.694 1.00 32.81 127 ASP C CA 1
ATOM 3367 C C . ASP C 1 127 ? 48.713 52.912 124.505 1.00 29.28 127 ASP C C 1
ATOM 3368 O O . ASP C 1 127 ? 49.672 52.738 123.764 1.00 28.83 127 ASP C O 1
ATOM 3373 N N . ALA C 1 128 ? 48.138 51.940 125.201 1.00 27.89 128 ALA C N 1
ATOM 3374 C CA . ALA C 1 128 ? 48.510 50.550 125.022 1.00 27.91 128 ALA C CA 1
ATOM 3375 C C . ALA C 1 128 ? 47.800 50.257 123.665 1.00 28.63 128 ALA C C 1
ATOM 3376 O O . ALA C 1 128 ? 47.062 51.106 123.145 1.00 26.90 128 ALA C O 1
ATOM 3378 N N . PHE C 1 129 ? 48.021 49.096 123.063 1.00 29.60 129 PHE C N 1
ATOM 3379 C CA . PHE C 1 129 ? 47.368 48.839 121.786 1.00 29.86 129 PHE C CA 1
ATOM 3380 C C . PHE C 1 129 ? 47.104 47.369 121.524 1.00 31.41 129 PHE C C 1
ATOM 3381 O O . PHE C 1 129 ? 47.778 46.502 122.081 1.00 32.81 129 PHE C O 1
ATOM 3389 N N . LEU C 1 130 ? 46.119 47.115 120.664 1.00 31.03 130 LEU C N 1
ATOM 3390 C CA . LEU C 1 130 ? 45.665 45.772 120.311 1.00 30.55 130 LEU C CA 1
ATOM 3391 C C . LEU C 1 130 ? 45.989 45.376 118.864 1.00 28.35 130 LEU C C 1
ATOM 3392 O O . LEU C 1 130 ? 45.372 45.891 117.949 1.00 27.80 130 LEU C O 1
ATOM 3397 N N . CYS C 1 131 ? 46.933 44.461 118.647 1.00 29.47 131 CYS C N 1
ATOM 3398 C CA . CYS C 1 131 ? 47.232 44.046 117.284 1.00 30.32 131 CYS C CA 1
ATOM 3399 C C . CYS C 1 131 ? 46.366 42.852 116.879 1.00 32.09 131 CYS C C 1
ATOM 3400 O O . CYS C 1 131 ? 45.840 42.120 117.724 1.00 30.77 131 CYS C O 1
ATOM 3403 N N . GLN C 1 132 ? 46.234 42.674 115.570 1.00 33.44 132 GLN C N 1
ATOM 3404 C CA . GLN C 1 132 ? 45.436 41.611 114.982 1.00 34.26 132 GLN C CA 1
ATOM 3405 C C . GLN C 1 132 ? 46.227 41.030 113.810 1.00 34.55 132 GLN C C 1
ATOM 3406 O O . GLN C 1 132 ? 46.679 41.760 112.927 1.00 33.50 132 GLN C O 1
ATOM 3412 N N . CYS C 1 133 ? 46.403 39.717 113.811 1.00 36.62 133 CYS C N 1
ATOM 3413 C CA . CYS C 1 133 ? 47.142 39.064 112.747 1.00 38.84 133 CYS C CA 1
ATOM 3414 C C . CYS C 1 133 ? 46.499 37.793 112.266 1.00 39.54 133 CYS C C 1
ATOM 3415 O O . CYS C 1 133 ? 45.620 37.234 112.904 1.00 39.46 133 CYS C O 1
ATOM 3418 N N . LYS C 1 134 ? 47.001 37.340 111.128 1.00 44.12 134 LYS C N 1
ATOM 3419 C CA . LYS C 1 134 ? 46.606 36.091 110.504 1.00 47.22 134 LYS C CA 1
ATOM 3420 C C . LYS C 1 134 ? 47.947 35.364 110.476 1.00 47.66 134 LYS C C 1
ATOM 3421 O O . LYS C 1 134 ? 48.952 3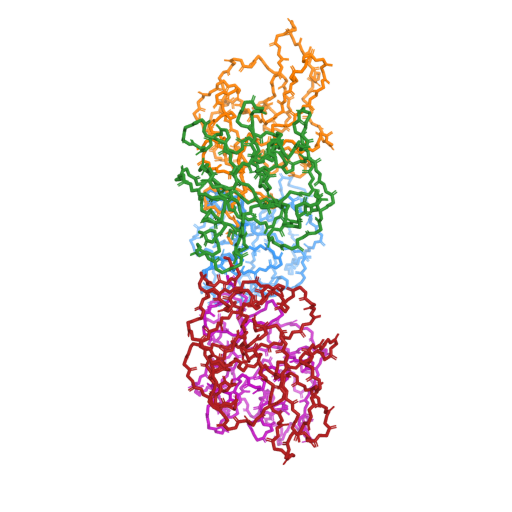5.929 110.036 1.00 49.67 134 LYS C O 1
ATOM 3427 N N . PHE C 1 135 ? 47.990 34.139 110.969 1.00 47.97 135 PHE C N 1
ATOM 3428 C CA . PHE C 1 135 ? 49.247 33.398 110.944 1.00 48.15 135 PHE C CA 1
ATOM 3429 C C . PHE C 1 135 ? 49.149 32.234 109.955 1.00 49.22 135 PHE C C 1
ATOM 3430 O O . PHE C 1 135 ? 50.088 32.055 109.150 1.00 49.92 135 PHE C O 1
ATOM 3439 N N . ASN D 1 1 ? 51.006 29.339 111.326 1.00 65.00 1 ASN D N 1
ATOM 3440 C CA . ASN D 1 1 ? 50.277 28.086 110.978 1.00 64.13 1 ASN D CA 1
ATOM 3441 C C . ASN D 1 1 ? 50.372 27.807 109.474 1.00 62.26 1 ASN D C 1
ATOM 3442 O O . ASN D 1 1 ? 51.057 26.879 109.051 1.00 62.68 1 ASN D O 1
ATOM 3447 N N . ASN D 1 2 ? 49.692 28.623 108.675 1.00 59.03 2 ASN D N 1
ATOM 3448 C CA . ASN D 1 2 ? 49.690 28.464 107.222 1.00 56.42 2 ASN D CA 1
ATOM 3449 C C . ASN D 1 2 ? 50.996 28.880 106.535 1.00 53.51 2 ASN D C 1
ATOM 3450 O O . ASN D 1 2 ? 51.450 28.215 105.609 1.00 54.12 2 ASN D O 1
ATOM 3455 N N . CYS D 1 3 ? 51.590 29.981 106.983 1.00 49.09 3 CYS D N 1
ATOM 3456 C CA . CYS D 1 3 ? 52.812 30.489 106.371 1.00 45.44 3 CYS D CA 1
ATOM 3457 C C . CYS D 1 3 ? 53.911 30.768 107.385 1.00 42.88 3 CYS D C 1
ATOM 3458 O O . CYS D 1 3 ? 53.648 30.921 108.578 1.00 42.14 3 CYS D O 1
ATOM 3461 N N . PRO D 1 4 ? 55.163 30.846 106.910 1.00 40.47 4 PRO D N 1
ATOM 3462 C CA . PRO D 1 4 ? 56.296 31.132 107.797 1.00 40.04 4 PRO D CA 1
ATOM 3463 C C . PRO D 1 4 ? 56.152 32.606 108.194 1.00 40.27 4 PRO D C 1
ATOM 3464 O O . PRO D 1 4 ? 55.531 33.392 107.470 1.00 39.21 4 PRO D O 1
ATOM 3468 N N . LEU D 1 5 ? 56.712 32.962 109.343 1.00 38.46 5 LEU D N 1
ATOM 3469 C CA . LEU D 1 5 ? 56.663 34.321 109.877 1.00 39.27 5 LEU D CA 1
ATOM 3470 C C . LEU D 1 5 ? 56.804 35.469 108.864 1.00 37.56 5 LEU D C 1
ATOM 3471 O O . LEU D 1 5 ? 55.989 36.393 108.858 1.00 36.95 5 LEU D O 1
ATOM 3476 N N . ASP D 1 6 ? 57.821 35.411 108.009 1.00 36.01 6 ASP D N 1
ATOM 3477 C CA . ASP D 1 6 ? 58.057 36.500 107.066 1.00 36.10 6 ASP D CA 1
ATOM 3478 C C . ASP D 1 6 ? 57.308 36.493 105.733 1.00 35.18 6 ASP D C 1
ATOM 3479 O O . ASP D 1 6 ? 57.752 37.111 104.762 1.00 33.11 6 ASP D O 1
ATOM 3484 N N . TRP D 1 7 ? 56.166 35.809 105.703 1.00 34.15 7 TRP D N 1
ATOM 3485 C CA . TRP D 1 7 ? 55.335 35.739 104.517 1.00 34.30 7 TRP D CA 1
ATOM 3486 C C . TRP D 1 7 ? 53.951 36.285 104.860 1.00 34.33 7 TRP D C 1
ATOM 3487 O O . TRP D 1 7 ? 53.482 36.146 105.988 1.00 34.82 7 TRP D O 1
ATOM 3498 N N . LEU D 1 8 ? 53.310 36.915 103.884 1.00 35.10 8 LEU D N 1
ATOM 3499 C CA . LEU D 1 8 ? 51.973 37.477 104.083 1.00 34.83 8 LEU D CA 1
ATOM 3500 C C . LEU D 1 8 ? 50.923 36.415 103.735 1.00 33.35 8 LEU D C 1
ATOM 3501 O O . LEU D 1 8 ? 50.877 35.928 102.615 1.00 32.93 8 LEU D O 1
ATOM 3506 N N . PRO D 1 9 ? 50.081 36.031 104.698 1.00 34.41 9 PRO D N 1
ATOM 3507 C CA . PRO D 1 9 ? 49.071 35.016 104.374 1.00 38.30 9 PRO D CA 1
ATOM 3508 C C . PRO D 1 9 ? 47.799 35.640 103.803 1.00 39.86 9 PRO D C 1
ATOM 3509 O O . PRO D 1 9 ? 47.266 36.585 104.377 1.00 41.69 9 PRO D O 1
ATOM 3513 N N . MET D 1 10 ? 47.328 35.135 102.669 1.00 41.99 10 MET D N 1
ATOM 3514 C CA . MET D 1 10 ? 46.075 35.628 102.096 1.00 45.09 10 MET D CA 1
ATOM 3515 C C . MET D 1 10 ? 45.383 34.578 101.236 1.00 45.80 10 MET D C 1
ATOM 3516 O O . MET D 1 10 ? 45.982 34.005 100.324 1.00 44.14 10 MET D O 1
ATOM 3521 N N . ASN D 1 11 ? 44.113 34.332 101.555 1.00 49.04 11 ASN D N 1
ATOM 3522 C CA . ASN D 1 11 ? 43.274 33.374 100.839 1.00 49.97 11 ASN D CA 1
ATOM 3523 C C . ASN D 1 11 ? 43.974 32.037 100.594 1.00 49.48 11 ASN D C 1
ATOM 3524 O O . ASN D 1 11 ? 44.049 31.565 99.454 1.00 51.08 11 ASN D O 1
ATOM 3529 N N . GLY D 1 12 ? 44.491 31.433 101.661 1.00 47.73 12 GLY D N 1
ATOM 3530 C CA . GLY D 1 12 ? 45.171 30.154 101.533 1.00 45.12 12 GLY D CA 1
ATOM 3531 C C . GLY D 1 12 ? 46.601 30.164 100.997 1.00 42.34 12 GLY D C 1
ATOM 3532 O O . GLY D 1 12 ? 47.300 29.148 101.087 1.00 42.21 12 GLY D O 1
ATOM 3533 N N . LEU D 1 13 ? 47.052 31.286 100.445 1.00 39.28 13 LEU D N 1
ATOM 3534 C CA . LEU D 1 13 ? 48.408 31.353 99.912 1.00 37.83 13 LEU D CA 1
ATOM 3535 C C . LEU D 1 13 ? 49.339 32.219 100.761 1.00 33.90 13 LEU D C 1
ATOM 3536 O O . LEU D 1 13 ? 48.909 32.859 101.696 1.00 36.84 13 LEU D O 1
ATOM 3541 N N . CYS D 1 14 ? 50.622 32.220 100.432 1.00 34.19 14 CYS D N 1
ATOM 3542 C CA . CYS D 1 14 ? 51.615 32.993 101.179 1.00 32.25 14 CYS D CA 1
ATOM 3543 C C . CYS D 1 14 ? 52.400 33.834 100.198 1.00 30.18 14 CYS D C 1
ATOM 3544 O O . CYS D 1 14 ? 52.862 33.329 99.174 1.00 26.49 14 CYS D O 1
ATOM 3547 N N . TYR D 1 15 ? 52.575 35.105 100.533 1.00 27.84 15 TYR D N 1
ATOM 3548 C CA . TYR D 1 15 ? 53.280 36.032 99.665 1.00 28.82 15 TYR D CA 1
ATOM 3549 C C . TYR D 1 15 ? 54.496 36.714 100.313 1.00 28.42 15 TYR D C 1
ATOM 3550 O O . TYR D 1 15 ? 54.475 37.075 101.487 1.00 28.80 15 TYR D O 1
ATOM 3559 N N . LYS D 1 16 ? 55.545 36.910 99.519 1.00 29.34 16 LYS D N 1
ATOM 3560 C CA . LYS D 1 16 ? 56.743 37.572 99.998 1.00 31.31 16 LYS D CA 1
ATOM 3561 C C . LYS D 1 16 ? 57.446 38.389 98.910 1.00 31.24 16 LYS D C 1
ATOM 3562 O O . LYS D 1 16 ? 57.638 37.906 97.797 1.00 30.37 16 LYS D O 1
ATOM 3568 N N . ILE D 1 17 ? 57.811 39.637 99.216 1.00 32.08 17 ILE D N 1
ATOM 3569 C CA . ILE D 1 17 ? 58.567 40.412 98.233 1.00 33.51 17 ILE D CA 1
ATOM 3570 C C . ILE D 1 17 ? 60.050 40.140 98.417 1.00 32.12 17 ILE D C 1
ATOM 3571 O O . ILE D 1 17 ? 60.543 40.006 99.531 1.00 33.85 17 ILE D O 1
ATOM 3576 N N . PHE D 1 18 ? 60.758 40.038 97.310 1.00 32.59 18 PHE D N 1
ATOM 3577 C CA . PHE D 1 18 ? 62.195 39.849 97.349 1.00 34.01 18 PHE D CA 1
ATOM 3578 C C . PHE D 1 18 ? 62.754 41.145 96.780 1.00 35.16 18 PHE D C 1
ATOM 3579 O O . PHE D 1 18 ? 62.301 41.628 95.738 1.00 35.63 18 PHE D O 1
ATOM 3587 N N . ASN D 1 19 ? 63.727 41.713 97.479 1.00 35.73 19 ASN D N 1
ATOM 3588 C CA . ASN D 1 19 ? 64.337 42.968 97.071 1.00 36.16 19 ASN D CA 1
ATOM 3589 C C . ASN D 1 19 ? 65.374 42.828 95.968 1.00 35.99 19 ASN D C 1
ATOM 3590 O O . ASN D 1 19 ? 65.724 43.811 95.314 1.00 35.51 19 ASN D O 1
ATOM 3595 N N . GLN D 1 20 ? 65.857 41.609 95.751 1.00 35.49 20 GLN D N 1
ATOM 3596 C CA . GLN D 1 20 ? 66.848 41.360 94.710 1.00 35.77 20 GLN D CA 1
ATOM 3597 C C . GLN D 1 20 ? 66.274 41.725 93.340 1.00 35.23 20 GLN D C 1
ATOM 3598 O O . GLN D 1 20 ? 65.080 41.573 93.091 1.00 33.90 20 GLN D O 1
ATOM 3604 N N . LEU D 1 21 ? 67.133 42.202 92.448 1.00 35.24 21 LEU D N 1
ATOM 3605 C CA . LEU D 1 21 ? 66.695 42.634 91.124 1.00 33.21 21 LEU D CA 1
ATOM 3606 C C . LEU D 1 21 ? 66.903 41.570 90.046 1.00 31.89 21 LEU D C 1
ATOM 3607 O O . LEU D 1 21 ? 67.983 40.996 89.943 1.00 29.86 21 LEU D O 1
ATOM 3612 N N . LYS D 1 22 ? 65.866 41.318 89.246 1.00 31.53 22 LYS D N 1
ATOM 3613 C CA . LYS D 1 22 ? 65.931 40.318 88.172 1.00 30.89 22 LYS D CA 1
ATOM 3614 C C . LYS D 1 22 ? 64.972 40.609 87.011 1.00 30.86 22 LYS D C 1
ATOM 3615 O O . LYS D 1 22 ? 64.046 41.420 87.130 1.00 28.04 22 LYS D O 1
ATOM 3621 N N . THR D 1 23 ? 65.196 39.923 85.890 1.00 31.08 23 THR D N 1
ATOM 3622 C CA . THR D 1 23 ? 64.325 40.063 84.728 1.00 32.33 23 THR D CA 1
ATOM 3623 C C . THR D 1 23 ? 63.042 39.349 85.132 1.00 32.34 23 THR D C 1
ATOM 3624 O O . THR D 1 23 ? 63.011 38.650 86.143 1.00 30.18 23 THR D O 1
ATOM 3628 N N . TRP D 1 24 ? 61.976 39.518 84.360 1.00 31.09 24 TRP D N 1
ATOM 3629 C CA . TRP D 1 24 ? 60.729 38.867 84.702 1.00 30.63 24 TRP D CA 1
ATOM 3630 C C . TRP D 1 24 ? 60.892 37.352 84.711 1.00 32.58 24 TRP D C 1
ATOM 3631 O O . TRP D 1 24 ? 60.463 36.673 85.634 1.00 33.68 24 TRP D O 1
ATOM 3642 N N . GLU D 1 25 ? 61.511 36.840 83.660 1.00 35.07 25 GLU D N 1
ATOM 3643 C CA . GLU D 1 25 ? 61.732 35.415 83.485 1.00 37.75 25 GLU D CA 1
ATOM 3644 C C . GLU D 1 25 ? 62.574 34.825 84.611 1.00 36.00 25 GLU D C 1
ATOM 3645 O O . GLU D 1 25 ? 62.257 33.763 85.147 1.00 35.23 25 GLU D O 1
ATOM 3651 N N . ASP D 1 26 ? 63.653 35.514 84.966 1.00 36.23 26 ASP D N 1
ATOM 3652 C CA . ASP D 1 26 ? 64.526 35.047 86.036 1.00 35.15 26 ASP D CA 1
ATOM 3653 C C . ASP D 1 26 ? 63.809 35.063 87.374 1.00 33.64 26 ASP D C 1
ATOM 3654 O O . ASP D 1 26 ? 64.062 34.229 88.233 1.00 32.56 26 ASP D O 1
ATOM 3659 N N . ALA D 1 27 ? 62.882 35.997 87.537 1.00 32.94 27 ALA D N 1
ATOM 3660 C CA . ALA D 1 27 ? 62.137 36.096 88.782 1.00 32.58 27 ALA D CA 1
ATOM 3661 C C . ALA D 1 27 ? 61.156 34.922 88.918 1.00 32.63 27 ALA D C 1
ATOM 3662 O O . ALA D 1 27 ? 60.981 34.388 90.010 1.00 30.28 27 ALA D O 1
ATOM 3664 N N . GLU D 1 28 ? 60.527 34.525 87.810 1.00 33.30 28 GLU D N 1
ATOM 3665 C CA . GLU D 1 28 ? 59.586 33.399 87.808 1.00 33.84 28 GLU D CA 1
ATOM 3666 C C . GLU D 1 28 ? 60.292 32.074 88.113 1.00 32.72 28 GLU D C 1
ATOM 3667 O O . GLU D 1 28 ? 59.779 31.278 88.901 1.00 33.08 28 GLU D O 1
ATOM 3673 N N . MET D 1 29 ? 61.440 31.828 87.469 1.00 33.96 29 MET D N 1
ATOM 3674 C CA . MET D 1 29 ? 62.197 30.590 87.700 1.00 35.29 29 MET D CA 1
ATOM 3675 C C . MET D 1 29 ? 62.627 30.561 89.173 1.00 35.38 29 MET D C 1
ATOM 3676 O O . MET D 1 29 ? 62.526 29.529 89.830 1.00 34.35 29 MET D O 1
ATOM 3681 N N . PHE D 1 30 ? 63.100 31.692 89.697 1.00 33.83 30 PHE D N 1
ATOM 3682 C CA . PHE D 1 30 ? 63.510 31.736 91.096 1.00 31.06 30 PHE D CA 1
ATOM 3683 C C . PHE D 1 30 ? 62.342 31.381 91.996 1.00 31.40 30 PHE D C 1
ATOM 3684 O O . PHE D 1 30 ? 62.490 30.570 92.898 1.00 29.69 30 PHE D O 1
ATOM 3692 N N . CYS D 1 31 ? 61.179 31.991 91.787 1.00 30.59 31 CYS D N 1
ATOM 3693 C CA . CYS D 1 31 ? 60.048 31.621 92.647 1.00 31.57 31 CYS D CA 1
ATOM 3694 C C . CYS D 1 31 ? 59.764 30.118 92.554 1.00 29.53 31 CYS D C 1
ATOM 3695 O O . CYS D 1 31 ? 59.650 29.454 93.582 1.00 29.84 31 CYS D O 1
ATOM 3698 N N . ARG D 1 32 ? 59.651 29.599 91.329 1.00 31.45 32 ARG D N 1
ATOM 3699 C CA . ARG D 1 32 ? 59.373 28.182 91.096 1.00 33.20 32 ARG D CA 1
ATOM 3700 C C . ARG D 1 32 ? 60.387 27.269 91.795 1.00 32.76 32 ARG D C 1
ATOM 3701 O O . ARG D 1 32 ? 60.011 26.265 92.401 1.00 30.51 32 ARG D O 1
ATOM 3709 N N . LYS D 1 33 ? 61.668 27.635 91.716 1.00 33.24 33 LYS D N 1
ATOM 3710 C CA . LYS D 1 33 ? 62.757 26.855 92.313 1.00 32.51 33 LYS D CA 1
ATOM 3711 C C . LYS D 1 33 ? 63.013 27.161 93.778 1.00 31.68 33 LYS D C 1
ATOM 3712 O O . LYS D 1 33 ? 63.901 26.568 94.394 1.00 31.91 33 LYS D O 1
ATOM 3718 N N . TYR D 1 34 ? 62.244 28.080 94.349 1.00 29.58 34 TYR D N 1
ATOM 3719 C CA . TYR D 1 34 ? 62.447 28.435 95.740 1.00 31.06 34 TYR D CA 1
ATOM 3720 C C . TYR D 1 34 ? 61.971 27.339 96.695 1.00 32.02 34 TYR D C 1
ATOM 3721 O O . TYR D 1 34 ? 62.644 26.989 97.670 1.00 26.66 34 TYR D O 1
ATOM 3730 N N . LYS D 1 35 ? 60.797 26.805 96.392 1.00 31.73 35 LYS D N 1
ATOM 3731 C CA . LYS D 1 35 ? 60.182 25.755 97.178 1.00 32.53 35 LYS D CA 1
ATOM 3732 C C . LYS D 1 35 ? 59.074 25.203 96.265 1.00 31.55 35 LYS D C 1
ATOM 3733 O O . LYS D 1 35 ? 58.483 25.952 95.498 1.00 31.36 35 LYS D O 1
ATOM 3739 N N . PRO D 1 36 ? 58.801 23.890 96.320 1.00 31.19 36 PRO D N 1
ATOM 3740 C CA . PRO D 1 36 ? 57.752 23.342 95.451 1.00 29.44 36 PRO D CA 1
ATOM 3741 C C . PRO D 1 36 ? 56.363 23.949 95.653 1.00 27.23 36 PRO D C 1
ATOM 3742 O O . PRO D 1 36 ? 55.824 23.926 96.754 1.00 26.65 36 PRO D O 1
ATOM 3746 N N . GLY D 1 37 ? 55.794 24.488 94.577 1.00 26.95 37 GLY D N 1
ATOM 3747 C CA . GLY D 1 37 ? 54.478 25.113 94.658 1.00 29.80 37 GLY D CA 1
ATOM 3748 C C . GLY D 1 37 ? 54.515 26.643 94.755 1.00 29.77 37 GLY D C 1
ATOM 3749 O O . GLY D 1 37 ? 53.730 27.245 95.502 1.00 30.44 37 GLY D O 1
ATOM 3750 N N . CYS D 1 38 ? 55.427 27.271 94.012 1.00 28.52 38 CYS D N 1
ATOM 3751 C CA . CYS D 1 38 ? 55.558 28.730 94.005 1.00 27.59 38 CYS D CA 1
ATOM 3752 C C . CYS D 1 38 ? 55.658 29.311 92.606 1.00 28.93 38 CYS D C 1
ATOM 3753 O O . CYS D 1 38 ? 56.183 28.685 91.681 1.00 28.00 38 CYS D O 1
ATOM 3756 N N . HIS D 1 39 ? 55.180 30.548 92.490 1.00 29.65 39 HIS D N 1
ATOM 3757 C CA . HIS D 1 39 ? 55.188 31.309 91.254 1.00 28.31 39 HIS D CA 1
ATOM 3758 C C . HIS D 1 39 ? 55.220 32.781 91.648 1.00 28.26 39 HIS D C 1
ATOM 3759 O O . HIS D 1 39 ? 55.092 33.119 92.829 1.00 27.21 39 HIS D O 1
ATOM 3766 N N . LEU D 1 40 ? 55.397 33.644 90.656 1.00 27.71 40 LEU D N 1
ATOM 3767 C CA . LEU D 1 40 ? 55.287 35.075 90.878 1.00 27.32 40 LEU D CA 1
ATOM 3768 C C . LEU D 1 40 ? 53.785 35.189 91.229 1.00 26.14 40 LEU D C 1
ATOM 3769 O O . LEU D 1 40 ? 52.978 34.363 90.780 1.00 23.63 40 LEU D O 1
ATOM 3774 N N . ALA D 1 41 ? 53.410 36.193 92.010 1.00 24.96 41 ALA D N 1
ATOM 3775 C CA . ALA D 1 41 ? 52.017 36.349 92.447 1.00 27.06 41 ALA D CA 1
ATOM 3776 C C . ALA D 1 41 ? 50.936 36.651 91.400 1.00 28.01 41 ALA D C 1
ATOM 3777 O O . ALA D 1 41 ? 51.185 37.307 90.392 1.00 28.12 41 ALA D O 1
ATOM 3779 N N . SER D 1 42 ? 49.730 36.161 91.674 1.00 30.94 42 SER D N 1
ATOM 3780 C CA . SER D 1 42 ? 48.560 36.390 90.823 1.00 33.26 42 SER D CA 1
ATOM 3781 C C . SER D 1 42 ? 47.555 37.127 91.712 1.00 34.47 42 SER D C 1
ATOM 3782 O O . SER D 1 42 ? 47.474 36.863 92.919 1.00 35.33 42 SER D O 1
ATOM 3785 N N . PHE D 1 43 ? 46.788 38.041 91.123 1.00 37.10 43 PHE D N 1
ATOM 3786 C CA . PHE D 1 43 ? 45.807 38.824 91.876 1.00 37.19 43 PHE D CA 1
ATOM 3787 C C . PHE D 1 43 ? 44.368 38.532 91.408 1.00 40.40 43 PHE D C 1
ATOM 3788 O O . PHE D 1 43 ? 44.108 38.420 90.209 1.00 39.92 43 PHE D O 1
ATOM 3796 N N . HIS D 1 44 ? 43.434 38.426 92.351 1.00 42.99 44 HIS D N 1
ATOM 3797 C CA . HIS D 1 44 ? 42.048 38.109 92.003 1.00 47.01 44 HIS D CA 1
ATOM 3798 C C . HIS D 1 44 ? 40.960 38.967 92.641 1.00 48.49 44 HIS D C 1
ATOM 3799 O O . HIS D 1 44 ? 39.770 38.704 92.456 1.00 48.51 44 HIS D O 1
ATOM 3806 N N . ARG D 1 45 ? 41.363 39.986 93.393 1.00 50.92 45 ARG D N 1
ATOM 3807 C CA . ARG D 1 45 ? 40.404 40.891 94.028 1.00 53.19 45 ARG D CA 1
ATOM 3808 C C . ARG D 1 45 ? 41.096 42.191 94.424 1.00 53.02 45 ARG D C 1
ATOM 3809 O O . ARG D 1 45 ? 42.315 42.216 94.636 1.00 51.77 45 ARG D O 1
ATOM 3817 N N . TYR D 1 46 ? 40.318 43.271 94.504 1.00 52.36 46 TYR D N 1
ATOM 3818 C CA . TYR D 1 46 ? 40.859 44.590 94.838 1.00 51.70 46 TYR D CA 1
ATOM 3819 C C . TYR D 1 46 ? 41.511 44.622 96.219 1.00 49.02 46 TYR D C 1
ATOM 3820 O O . TYR D 1 46 ? 42.569 45.229 96.387 1.00 47.86 46 TYR D O 1
ATOM 3829 N N . GLY D 1 47 ? 40.875 43.978 97.194 1.00 45.71 47 GLY D N 1
ATOM 3830 C CA . GLY D 1 47 ? 41.420 43.941 98.541 1.00 46.68 47 GLY D CA 1
ATOM 3831 C C . GLY D 1 47 ? 42.833 43.374 98.572 1.00 46.34 47 GLY D C 1
ATOM 3832 O O . GLY D 1 47 ? 43.658 43.784 99.386 1.00 46.15 47 GLY D O 1
ATOM 3833 N N . GLU D 1 48 ? 43.094 42.421 97.682 1.00 45.66 48 GLU D N 1
ATOM 3834 C CA . GLU D 1 48 ? 44.398 41.781 97.555 1.00 44.72 48 GLU D CA 1
ATOM 3835 C C . GLU D 1 48 ? 45.404 42.812 97.081 1.00 43.75 48 GLU D C 1
ATOM 3836 O O . GLU D 1 48 ? 46.503 42.913 97.624 1.00 43.75 48 GLU D O 1
ATOM 3842 N N . SER D 1 49 ? 45.027 43.567 96.052 1.00 42.50 49 SER D N 1
ATOM 3843 C CA . SER D 1 49 ? 45.905 44.591 95.497 1.00 41.94 49 SER D CA 1
ATOM 3844 C C . SER D 1 49 ? 46.327 45.602 96.543 1.00 41.23 49 SER D C 1
ATOM 3845 O O . SER D 1 49 ? 47.488 45.985 96.614 1.00 42.18 49 SER D O 1
ATOM 3848 N N . LEU D 1 50 ? 45.375 46.034 97.355 1.00 40.44 50 LEU D N 1
ATOM 3849 C CA . LEU D 1 50 ? 45.652 47.024 98.375 1.00 39.71 50 LEU D CA 1
ATOM 3850 C C . LEU D 1 50 ? 46.438 46.458 99.559 1.00 39.49 50 LEU D C 1
ATOM 3851 O O . LEU D 1 50 ? 47.345 47.115 100.058 1.00 35.37 50 LEU D O 1
ATOM 3856 N N . GLU D 1 51 ? 46.099 45.252 100.011 1.00 40.56 51 GLU D N 1
ATOM 3857 C CA . GLU D 1 51 ? 46.829 44.663 101.136 1.00 43.34 51 GLU D CA 1
ATOM 3858 C C . GLU D 1 51 ? 48.263 44.379 100.698 1.00 40.76 51 GLU D C 1
ATOM 3859 O O . GLU D 1 51 ? 49.189 44.564 101.468 1.00 40.18 51 GLU D O 1
ATOM 3865 N N . ILE D 1 52 ? 48.431 43.957 99.448 1.00 39.83 52 ILE D N 1
ATOM 3866 C CA . ILE D 1 52 ? 49.749 43.667 98.890 1.00 38.75 52 ILE D CA 1
ATOM 3867 C C . ILE D 1 52 ? 50.584 44.939 98.764 1.00 36.96 52 ILE D C 1
ATO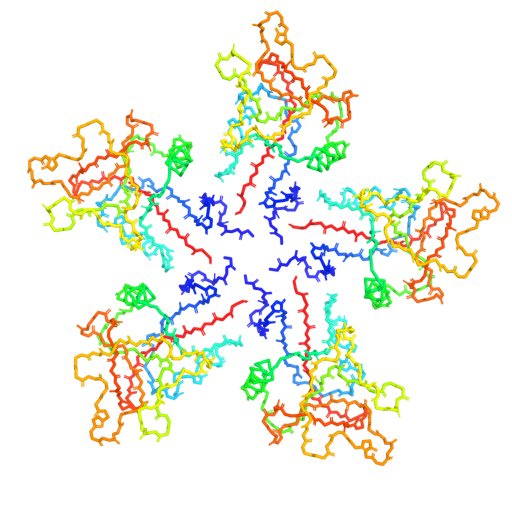M 3868 O O . ILE D 1 52 ? 51.733 44.966 99.191 1.00 39.60 52 ILE D O 1
ATOM 3873 N N . ALA D 1 53 ? 49.994 45.976 98.166 1.00 33.67 53 ALA D N 1
ATOM 3874 C CA . ALA D 1 53 ? 50.657 47.267 97.964 1.00 33.07 53 ALA D CA 1
ATOM 3875 C C . ALA D 1 53 ? 51.182 47.842 99.272 1.00 31.29 53 ALA D C 1
ATOM 3876 O O . ALA D 1 53 ? 52.305 48.321 99.345 1.00 31.80 53 ALA D O 1
ATOM 3878 N N . GLU D 1 54 ? 50.348 47.807 100.300 1.00 31.47 54 GLU D N 1
ATOM 3879 C CA . GLU D 1 54 ? 50.739 48.310 101.603 1.00 34.39 54 GLU D CA 1
ATOM 3880 C C . GLU D 1 54 ? 51.911 47.492 102.186 1.00 34.62 54 GLU D C 1
ATOM 3881 O O . GLU D 1 54 ? 52.863 48.051 102.736 1.00 34.36 54 GLU D O 1
ATOM 3887 N N . TYR D 1 55 ? 51.819 46.168 102.050 1.00 34.06 55 TYR D N 1
ATOM 3888 C CA . TYR D 1 55 ? 52.847 45.245 102.525 1.00 32.32 55 TYR D CA 1
ATOM 3889 C C . TYR D 1 55 ? 54.211 45.565 101.891 1.00 32.79 55 TYR D C 1
ATOM 3890 O O . TYR D 1 55 ? 55.232 45.634 102.580 1.00 30.10 55 TYR D O 1
ATOM 3899 N N . ILE D 1 56 ? 54.218 45.763 100.577 1.00 31.92 56 ILE D N 1
ATOM 3900 C CA . ILE D 1 56 ? 55.446 46.079 99.846 1.00 32.61 56 ILE D CA 1
ATOM 3901 C C . ILE D 1 56 ? 55.986 47.446 100.261 1.00 32.51 56 ILE D C 1
ATOM 3902 O O . ILE D 1 56 ? 57.194 47.628 100.413 1.00 31.98 56 ILE D O 1
ATOM 3907 N N . SER D 1 57 ? 55.087 48.412 100.428 1.00 34.06 57 SER D N 1
ATOM 3908 C CA . SER D 1 57 ? 55.485 49.753 100.839 1.00 36.19 57 SER D CA 1
ATOM 3909 C C . SER D 1 57 ? 56.175 49.701 102.199 1.00 36.61 57 SER D C 1
ATOM 3910 O O . SER D 1 57 ? 57.124 50.441 102.445 1.00 34.94 57 SER D O 1
ATOM 3913 N N . ASP D 1 58 ? 55.692 48.819 103.075 1.00 36.53 58 ASP D N 1
ATOM 3914 C CA . ASP D 1 58 ? 56.257 48.684 104.414 1.00 38.58 58 ASP D CA 1
ATOM 3915 C C . ASP D 1 58 ? 57.513 47.820 104.516 1.00 39.24 58 ASP D C 1
ATOM 3916 O O . ASP D 1 58 ? 58.386 48.095 105.336 1.00 39.57 58 ASP D O 1
ATOM 3921 N N . TYR D 1 59 ? 57.605 46.784 103.691 1.00 38.80 59 TYR D N 1
ATOM 3922 C CA . TYR D 1 59 ? 58.737 45.878 103.756 1.00 39.57 59 TYR D CA 1
ATOM 3923 C C . TYR D 1 59 ? 59.790 46.004 102.673 1.00 43.22 59 TYR D C 1
ATOM 3924 O O . TYR D 1 59 ? 60.824 45.334 102.734 1.00 44.54 59 TYR D O 1
ATOM 3933 N N . HIS D 1 60 ? 59.538 46.853 101.687 1.00 44.35 60 HIS D N 1
ATOM 3934 C CA . HIS D 1 60 ? 60.486 47.024 100.607 1.00 48.63 60 HIS D CA 1
ATOM 3935 C C . HIS D 1 60 ? 61.059 48.431 100.592 1.00 51.14 60 HIS D C 1
ATOM 3936 O O . HIS D 1 60 ? 60.318 49.409 100.531 1.00 52.63 60 HIS D O 1
ATOM 3943 N N . LYS D 1 61 ? 62.381 48.521 100.659 1.00 53.64 61 LYS D N 1
ATOM 3944 C CA . LYS D 1 61 ? 63.066 49.808 100.619 1.00 57.32 61 LYS D CA 1
ATOM 3945 C C . LYS D 1 61 ? 63.469 50.109 99.178 1.00 57.07 61 LYS D C 1
ATOM 3946 O O . LYS D 1 61 ? 63.993 49.243 98.478 1.00 57.09 61 LYS D O 1
ATOM 3952 N N . GLY D 1 62 ? 63.215 51.338 98.741 1.00 57.16 62 GLY D N 1
ATOM 3953 C CA . GLY D 1 62 ? 63.560 51.726 97.388 1.00 57.15 62 GLY D CA 1
ATOM 3954 C C . GLY D 1 62 ? 62.336 52.043 96.556 1.00 56.96 62 GLY D C 1
ATOM 3955 O O . GLY D 1 62 ? 61.204 51.846 96.998 1.00 55.91 62 GLY D O 1
ATOM 3956 N N . GLN D 1 63 ? 62.567 52.536 95.344 1.00 57.34 63 GLN D N 1
ATOM 3957 C CA . GLN D 1 63 ? 61.479 52.889 94.438 1.00 58.17 63 GLN D CA 1
ATOM 3958 C C . GLN D 1 63 ? 61.427 51.947 93.233 1.00 55.00 63 GLN D C 1
ATOM 3959 O O . GLN D 1 63 ? 60.742 52.220 92.250 1.00 55.23 63 GLN D O 1
ATOM 3965 N N . GLU D 1 64 ? 62.156 50.838 93.314 1.00 52.07 64 GLU D N 1
ATOM 3966 C CA . GLU D 1 64 ? 62.182 49.860 92.227 1.00 49.54 64 GLU D CA 1
ATOM 3967 C C . GLU D 1 64 ? 60.796 49.230 92.059 1.00 44.48 64 GLU D C 1
ATOM 3968 O O . GLU D 1 64 ? 60.077 49.034 93.033 1.00 42.21 64 GLU D O 1
ATOM 3974 N N . ASN D 1 65 ? 60.419 48.925 90.822 1.00 41.54 65 ASN D N 1
ATOM 3975 C CA . ASN D 1 65 ? 59.112 48.313 90.568 1.00 39.52 65 ASN D CA 1
ATOM 3976 C C . ASN D 1 65 ? 59.173 46.813 90.884 1.00 35.67 65 ASN D C 1
ATOM 3977 O O . ASN D 1 65 ? 60.250 46.231 90.954 1.00 35.70 65 ASN D O 1
ATOM 3982 N N . VAL D 1 66 ? 58.011 46.198 91.059 1.00 34.42 66 VAL D N 1
ATOM 3983 C CA . VAL D 1 66 ? 57.916 44.787 91.435 1.00 32.14 66 VAL D CA 1
ATOM 3984 C C . VAL D 1 66 ? 57.214 43.876 90.424 1.00 31.69 66 VAL D C 1
ATOM 3985 O O . VAL D 1 66 ? 56.038 44.078 90.111 1.00 29.98 66 VAL D O 1
ATOM 3989 N N . TRP D 1 67 ? 57.929 42.865 89.938 1.00 30.09 67 TRP D N 1
ATOM 3990 C CA . TRP D 1 67 ? 57.351 41.910 88.979 1.00 30.16 67 TRP D CA 1
ATOM 3991 C C . TRP D 1 67 ? 56.281 41.049 89.634 1.00 30.54 67 TRP D C 1
ATOM 3992 O O . TRP D 1 67 ? 56.436 40.657 90.792 1.00 28.79 67 TRP D O 1
ATOM 4003 N N . ILE D 1 68 ? 55.194 40.790 88.900 1.00 29.79 68 ILE D N 1
ATOM 4004 C CA . ILE D 1 68 ? 54.118 39.906 89.352 1.00 31.69 68 ILE D CA 1
ATOM 4005 C C . ILE D 1 68 ? 53.924 38.870 88.232 1.00 31.35 68 ILE D C 1
ATOM 4006 O O . ILE D 1 68 ? 54.528 39.004 87.165 1.00 32.90 68 ILE D O 1
ATOM 4011 N N . GLY D 1 69 ? 53.087 37.855 88.462 1.00 33.00 69 GLY D N 1
ATOM 4012 C CA . GLY D 1 69 ? 52.933 36.778 87.489 1.00 35.19 69 GLY D CA 1
ATOM 4013 C C . GLY D 1 69 ? 52.168 36.911 86.172 1.00 37.53 69 GLY D C 1
ATOM 4014 O O . GLY D 1 69 ? 52.059 35.929 85.433 1.00 35.30 69 GLY D O 1
ATOM 4015 N N . LEU D 1 70 ? 51.661 38.102 85.864 1.00 37.95 70 LEU D N 1
ATOM 4016 C CA . LEU D 1 70 ? 50.892 38.300 84.643 1.00 39.92 70 LEU D CA 1
ATOM 4017 C C . LEU D 1 70 ? 51.787 38.577 83.452 1.00 41.44 70 LEU D C 1
ATOM 4018 O O . LEU D 1 70 ? 52.769 39.306 83.546 1.00 42.13 70 LEU D O 1
ATOM 4023 N N . ARG D 1 71 ? 51.443 37.982 82.321 1.00 42.29 71 ARG D N 1
ATOM 4024 C CA . ARG D 1 71 ? 52.233 38.169 81.125 1.00 45.02 71 ARG D CA 1
ATOM 4025 C C . ARG D 1 71 ? 51.428 37.844 79.861 1.00 45.89 71 ARG D C 1
ATOM 4026 O O . ARG D 1 71 ? 50.368 37.209 79.909 1.00 45.61 71 ARG D O 1
ATOM 4034 N N . ASP D 1 72 ? 51.938 38.319 78.735 1.00 48.11 72 ASP D N 1
ATOM 4035 C CA . ASP D 1 72 ? 51.301 38.139 77.441 1.00 51.64 72 ASP D CA 1
ATOM 4036 C C . ASP D 1 72 ? 52.314 37.462 76.511 1.00 52.71 72 ASP D C 1
ATOM 4037 O O . ASP D 1 72 ? 53.053 38.133 75.786 1.00 52.78 72 ASP D O 1
ATOM 4042 N N . LYS D 1 73 ? 52.354 36.130 76.548 1.00 55.06 73 LYS D N 1
ATOM 4043 C CA . LYS D 1 73 ? 53.297 35.384 75.723 1.00 57.72 73 LYS D CA 1
ATOM 4044 C C . LYS D 1 73 ? 52.921 35.403 74.243 1.00 58.31 73 LYS D C 1
ATOM 4045 O O . LYS D 1 73 ? 53.795 35.514 73.384 1.00 58.17 73 LYS D O 1
ATOM 4051 N N . LYS D 1 74 ? 51.628 35.298 73.944 1.00 58.70 74 LYS D N 1
ATOM 4052 C CA . LYS D 1 74 ? 51.164 35.331 72.556 1.00 60.63 74 LYS D CA 1
ATOM 4053 C C . LYS D 1 74 ? 51.325 36.731 71.959 1.00 61.00 74 LYS D C 1
ATOM 4054 O O . LYS D 1 74 ? 51.109 36.936 70.765 1.00 60.77 74 LYS D O 1
ATOM 4060 N N . LYS D 1 75 ? 51.707 37.685 72.809 1.00 61.26 75 LYS D N 1
ATOM 4061 C CA . LYS D 1 75 ? 51.921 39.079 72.415 1.00 60.87 75 LYS D CA 1
ATOM 4062 C C . LYS D 1 75 ? 50.706 39.725 71.745 1.00 61.75 75 LYS D C 1
ATOM 4063 O O . LYS D 1 75 ? 50.842 40.380 70.710 1.00 61.37 75 LYS D O 1
ATOM 4069 N N . ASP D 1 76 ? 49.524 39.552 72.324 1.00 61.88 76 ASP D N 1
ATOM 4070 C CA . ASP D 1 76 ? 48.338 40.147 71.731 1.00 63.65 76 ASP D CA 1
ATOM 4071 C C . ASP D 1 76 ? 47.257 40.420 72.763 1.00 63.40 76 ASP D C 1
ATOM 4072 O O . ASP D 1 76 ? 46.069 40.187 72.528 1.00 63.69 76 ASP D O 1
ATOM 4077 N N . PHE D 1 77 ? 47.696 40.925 73.911 1.00 62.54 77 PHE D N 1
ATOM 4078 C CA . PHE D 1 77 ? 46.821 41.278 75.017 1.00 61.40 77 PHE D CA 1
ATOM 4079 C C . PHE D 1 77 ? 46.021 40.130 75.622 1.00 60.10 77 PHE D C 1
ATOM 4080 O O . PHE D 1 77 ? 44.853 40.288 75.978 1.00 59.61 77 PHE D O 1
ATOM 4088 N N . SER D 1 78 ? 46.653 38.967 75.720 1.00 59.44 78 SER D N 1
ATOM 4089 C CA . SER D 1 78 ? 46.028 37.812 76.351 1.00 57.81 78 SER D CA 1
ATOM 4090 C C . SER D 1 78 ? 46.923 37.543 77.563 1.00 56.17 78 SER D C 1
ATOM 4091 O O . SER D 1 78 ? 47.859 36.744 77.518 1.00 56.62 78 SER D O 1
ATOM 4094 N N . TRP D 1 79 ? 46.631 38.271 78.637 1.00 53.97 79 TRP D N 1
ATOM 4095 C CA . TRP D 1 79 ? 47.379 38.191 79.882 1.00 50.51 79 TRP D CA 1
ATOM 4096 C C . TRP D 1 79 ? 47.016 36.954 80.697 1.00 49.70 79 TRP D C 1
ATOM 4097 O O . TRP D 1 79 ? 45.846 36.709 80.994 1.00 47.51 79 TRP D O 1
ATOM 4108 N N . GLU D 1 80 ? 48.031 36.180 81.066 1.00 48.22 80 GLU D N 1
ATOM 4109 C CA . GLU D 1 80 ? 47.806 34.966 81.844 1.00 47.00 80 GLU D CA 1
ATOM 4110 C C . GLU D 1 80 ? 48.783 34.851 83.003 1.00 44.38 80 GLU D C 1
ATOM 4111 O O . GLU D 1 80 ? 49.937 35.270 82.900 1.00 41.56 80 GLU D O 1
ATOM 4117 N N . TRP D 1 81 ? 48.304 34.274 84.100 1.00 41.38 81 TRP D N 1
ATOM 4118 C CA . TRP D 1 81 ? 49.117 34.072 85.293 1.00 40.07 81 TRP D CA 1
ATOM 4119 C C . TRP D 1 81 ? 49.935 32.781 85.183 1.00 39.38 81 TRP D C 1
ATOM 4120 O O . TRP D 1 81 ? 49.445 31.757 84.704 1.00 37.29 81 TRP D O 1
ATOM 4131 N N . THR D 1 82 ? 51.174 32.838 85.653 1.00 36.54 82 THR D N 1
ATOM 4132 C CA . THR D 1 82 ? 52.068 31.692 85.629 1.00 33.94 82 THR D CA 1
ATOM 4133 C C . THR D 1 82 ? 51.554 30.577 86.534 1.00 33.12 82 THR D C 1
ATOM 4134 O O . THR D 1 82 ? 51.910 29.420 86.349 1.00 35.63 82 THR D O 1
ATOM 4138 N N . ASP D 1 83 ? 50.722 30.918 87.509 1.00 31.88 83 ASP D N 1
ATOM 4139 C CA . ASP D 1 83 ? 50.193 29.910 88.414 1.00 33.64 83 ASP D CA 1
ATOM 4140 C C . ASP D 1 83 ? 48.951 29.220 87.847 1.00 34.75 83 ASP D C 1
ATOM 4141 O O . ASP D 1 83 ? 48.339 28.385 88.512 1.00 33.97 83 ASP D O 1
ATOM 4146 N N . ARG D 1 84 ? 48.587 29.587 86.623 1.00 36.49 84 ARG D N 1
ATOM 4147 C CA . ARG D 1 84 ? 47.449 28.999 85.927 1.00 40.88 84 ARG D CA 1
ATOM 4148 C C . ARG D 1 84 ? 46.069 29.342 86.479 1.00 42.98 84 ARG D C 1
ATOM 4149 O O . ARG D 1 84 ? 45.095 28.638 86.206 1.00 45.09 84 ARG D O 1
ATOM 4157 N N . SER D 1 85 ? 45.978 30.422 87.244 1.00 43.68 85 SER D N 1
ATOM 4158 C CA . SER D 1 85 ? 44.701 30.848 87.812 1.00 44.17 85 SER D CA 1
ATOM 4159 C C . SER D 1 85 ? 43.936 31.685 86.784 1.00 46.11 85 SER D C 1
ATOM 4160 O O . SER D 1 85 ? 44.497 32.109 85.773 1.00 45.20 85 SER D O 1
ATOM 4163 N N . CYS D 1 86 ? 42.658 31.932 87.046 1.00 48.47 86 CYS D N 1
ATOM 4164 C CA . CYS D 1 86 ? 41.846 32.716 86.123 1.00 51.44 86 CYS D CA 1
ATOM 4165 C C . CYS D 1 86 ? 42.209 34.198 86.099 1.00 50.77 86 CYS D C 1
ATOM 4166 O O . CYS D 1 86 ? 42.604 34.767 87.108 1.00 49.51 86 CYS D O 1
ATOM 4169 N N . THR D 1 87 ? 42.085 34.809 84.928 1.00 50.71 87 THR D N 1
ATOM 4170 C CA . THR D 1 87 ? 42.340 36.232 84.787 1.00 51.02 87 THR D CA 1
ATOM 4171 C C . THR D 1 87 ? 40.959 36.877 84.948 1.00 51.64 87 THR D C 1
ATOM 4172 O O . THR D 1 87 ? 40.384 37.387 83.988 1.00 52.17 87 THR D O 1
ATOM 4176 N N . ASP D 1 88 ? 40.432 36.819 86.174 1.00 51.82 88 ASP D N 1
ATOM 4177 C CA . ASP D 1 88 ? 39.109 37.362 86.511 1.00 51.51 88 ASP D CA 1
ATOM 4178 C C . ASP D 1 88 ? 39.172 38.712 87.249 1.00 51.47 88 ASP D C 1
ATOM 4179 O O . ASP D 1 88 ? 38.226 39.101 87.948 1.00 49.70 88 ASP D O 1
ATOM 4184 N N . TYR D 1 89 ? 40.284 39.422 87.068 1.00 51.36 89 TYR D N 1
ATOM 4185 C CA . TYR D 1 89 ? 40.511 40.709 87.724 1.00 51.28 89 TYR D CA 1
ATOM 4186 C C . TYR D 1 89 ? 41.731 41.441 87.143 1.00 51.07 89 TYR D C 1
ATOM 4187 O O . TYR D 1 89 ? 42.736 40.819 86.790 1.00 51.24 89 TYR D O 1
ATOM 4196 N N . LEU D 1 90 ? 41.629 42.764 87.047 1.00 51.54 90 LEU D N 1
ATOM 4197 C CA . LEU D 1 90 ? 42.705 43.597 86.514 1.00 51.88 90 LEU D CA 1
ATOM 4198 C C . LEU D 1 90 ? 42.745 44.956 87.209 1.00 51.02 90 LEU D C 1
ATOM 4199 O O . LEU D 1 90 ? 41.770 45.371 87.832 1.00 51.07 90 LEU D O 1
ATOM 4204 N N . THR D 1 91 ? 43.877 45.642 87.092 1.00 51.51 91 THR D N 1
ATOM 4205 C CA . THR D 1 91 ? 44.045 46.970 87.678 1.00 52.16 91 THR D CA 1
ATOM 4206 C C . THR D 1 91 ? 45.249 47.640 87.048 1.00 52.14 91 THR D C 1
ATOM 4207 O O . THR D 1 91 ? 46.271 47.883 87.693 1.00 52.02 91 THR D O 1
ATOM 4211 N N . TRP D 1 92 ? 45.113 47.929 85.764 1.00 52.85 92 TRP D N 1
ATOM 4212 C CA . TRP D 1 92 ? 46.168 48.575 85.015 1.00 53.52 92 TRP D CA 1
ATOM 4213 C C . TRP D 1 92 ? 46.293 50.035 85.407 1.00 55.66 92 TRP D C 1
ATOM 4214 O O . TRP D 1 92 ? 45.313 50.662 85.812 1.00 55.89 92 TRP D O 1
ATOM 4225 N N . ASP D 1 93 ? 47.499 50.577 85.285 1.00 57.08 93 ASP D N 1
ATOM 4226 C CA . ASP D 1 93 ? 47.718 51.980 85.607 1.00 59.37 93 ASP D CA 1
ATOM 4227 C C . ASP D 1 93 ? 47.035 52.794 84.501 1.00 61.27 93 ASP D C 1
ATOM 4228 O O . ASP D 1 93 ? 46.439 52.222 83.584 1.00 61.50 93 ASP D O 1
ATOM 4233 N N . LYS D 1 94 ? 47.117 54.118 84.594 1.00 62.78 94 LYS D N 1
ATOM 4234 C CA . LYS D 1 94 ? 46.508 55.010 83.604 1.00 63.91 94 LYS D CA 1
ATOM 4235 C C . LYS D 1 94 ? 47.141 54.828 82.216 1.00 62.66 94 LYS D C 1
ATOM 4236 O O . LYS D 1 94 ? 48.352 54.997 82.049 1.00 62.70 94 LYS D O 1
ATOM 4242 N N . ASN D 1 95 ? 46.311 54.482 81.231 1.00 61.35 95 ASN D N 1
ATOM 4243 C CA . ASN D 1 95 ? 46.756 54.269 79.846 1.00 59.24 95 ASN D CA 1
ATOM 4244 C C . ASN D 1 95 ? 47.493 52.944 79.643 1.00 57.44 95 ASN D C 1
ATOM 4245 O O . ASN D 1 95 ? 48.357 52.831 78.763 1.00 56.18 95 ASN D O 1
ATOM 4250 N N . GLN D 1 96 ? 47.149 51.949 80.454 1.00 54.82 96 GLN D N 1
ATOM 4251 C CA . GLN D 1 96 ? 47.788 50.639 80.374 1.00 53.05 96 GLN D CA 1
ATOM 4252 C C . GLN D 1 96 ? 46.742 49.534 80.224 1.00 51.94 96 GLN D C 1
ATOM 4253 O O . GLN D 1 96 ? 45.590 49.693 80.646 1.00 51.71 96 GLN D O 1
ATOM 4259 N N . PRO D 1 97 ? 47.127 48.405 79.604 1.00 52.18 97 PRO D N 1
ATOM 4260 C CA . PRO D 1 97 ? 48.467 48.170 79.048 1.00 53.46 97 PRO D CA 1
ATOM 4261 C C . PRO D 1 97 ? 48.589 48.826 77.680 1.00 54.35 97 PRO D C 1
ATOM 4262 O O . PRO D 1 97 ? 47.592 48.982 76.982 1.00 55.06 97 PRO D O 1
ATOM 4266 N N . ASP D 1 98 ? 49.808 49.192 77.295 1.00 56.34 98 ASP D N 1
ATOM 4267 C CA . ASP D 1 98 ? 50.037 49.868 76.024 1.00 58.72 98 ASP D CA 1
ATOM 4268 C C . ASP D 1 98 ? 51.036 49.181 75.095 1.00 60.10 98 ASP D C 1
ATOM 4269 O O . ASP D 1 98 ? 51.362 49.719 74.032 1.00 60.53 98 ASP D O 1
ATOM 4274 N N . HIS D 1 99 ? 51.529 48.008 75.485 1.00 61.08 99 HIS D N 1
ATOM 4275 C CA . HIS D 1 99 ? 52.497 47.285 74.653 1.00 61.78 99 HIS D CA 1
ATOM 4276 C C . HIS D 1 99 ? 53.477 48.282 74.050 1.00 61.47 99 HIS D C 1
ATOM 4277 O O . HIS D 1 99 ? 53.795 48.201 72.868 1.00 62.01 99 HIS D O 1
ATOM 4284 N N . TYR D 1 100 ? 53.941 49.223 74.868 1.00 60.98 100 TYR D N 1
ATOM 4285 C CA . TYR D 1 100 ? 54.868 50.251 74.416 1.00 61.43 100 TYR D CA 1
ATOM 4286 C C . TYR D 1 100 ? 55.939 49.696 73.493 1.00 61.39 100 TYR D C 1
ATOM 4287 O O . TYR D 1 100 ? 56.564 48.684 73.801 1.00 61.58 100 TYR D O 1
ATOM 4296 N N . GLN D 1 101 ? 56.147 50.376 72.365 1.00 61.73 101 GLN D N 1
ATOM 4297 C CA . GLN D 1 101 ? 57.136 49.983 71.358 1.00 62.08 101 GLN D CA 1
ATOM 4298 C C . GLN D 1 101 ? 57.049 48.511 70.995 1.00 62.28 101 GLN D C 1
ATOM 4299 O O . GLN D 1 101 ? 57.989 47.946 70.431 1.00 61.14 101 GLN D O 1
ATOM 4305 N N . ASN D 1 102 ? 55.913 47.898 71.321 1.00 63.40 102 ASN D N 1
ATOM 4306 C CA . ASN D 1 102 ? 55.683 46.486 71.035 1.00 64.45 102 ASN D CA 1
ATOM 4307 C C . ASN D 1 102 ? 56.766 45.605 71.671 1.00 64.39 102 ASN D C 1
ATOM 4308 O O . ASN D 1 102 ? 57.150 44.578 71.106 1.00 64.81 102 ASN D O 1
ATOM 4313 N N . LYS D 1 103 ? 57.245 46.004 72.851 1.00 63.54 103 LYS D N 1
ATOM 4314 C CA . LYS D 1 103 ? 58.293 45.261 73.555 1.00 62.54 103 LYS D CA 1
ATOM 4315 C C . LYS D 1 103 ? 57.955 44.976 75.016 1.00 60.13 103 LYS D C 1
ATOM 4316 O O . LYS D 1 103 ? 58.797 44.478 75.769 1.00 60.13 103 LYS D O 1
ATOM 4322 N N . GLU D 1 104 ? 56.721 45.281 75.405 1.00 57.04 104 GLU D N 1
ATOM 4323 C CA . GLU D 1 104 ? 56.276 45.083 76.779 1.00 53.86 104 GLU D CA 1
ATOM 4324 C C . GLU D 1 104 ? 55.217 43.993 76.925 1.00 52.30 104 GLU D C 1
ATOM 4325 O O . GLU D 1 104 ? 54.064 44.183 76.540 1.00 52.53 104 GLU D O 1
ATOM 4331 N N . PHE D 1 105 ? 55.609 42.862 77.508 1.00 48.85 105 PHE D N 1
ATOM 4332 C CA . PHE D 1 105 ? 54.690 41.748 77.690 1.00 47.84 105 PHE D CA 1
ATOM 4333 C C . PHE D 1 105 ? 54.677 41.163 79.109 1.00 47.25 105 PHE D C 1
ATOM 4334 O O . PHE D 1 105 ? 54.000 40.170 79.364 1.00 46.51 105 PHE D O 1
ATOM 4342 N N . CYS D 1 106 ? 55.425 41.781 80.023 1.00 46.28 106 CYS D N 1
ATOM 4343 C CA . CYS D 1 106 ? 55.505 41.330 81.417 1.00 44.45 106 CYS D CA 1
ATOM 4344 C C . CYS D 1 106 ? 54.946 42.425 82.343 1.00 43.40 106 CYS D C 1
ATOM 4345 O O . CYS D 1 106 ? 55.241 43.596 82.161 1.00 44.18 106 CYS D O 1
ATOM 4348 N N . VAL D 1 107 ? 54.148 42.050 83.335 1.00 42.17 107 VAL D N 1
ATOM 4349 C CA . VAL D 1 107 ? 53.535 43.034 84.229 1.00 40.24 107 VAL D CA 1
ATOM 4350 C C . VAL D 1 107 ? 54.305 43.325 85.525 1.00 42.07 107 VAL D C 1
ATOM 4351 O O . VAL D 1 107 ? 54.912 42.442 86.139 1.00 41.85 107 VAL D O 1
ATOM 4355 N N . GLU D 1 108 ? 54.264 44.589 85.929 1.00 41.89 108 GLU D N 1
ATOM 4356 C CA . GLU D 1 108 ? 54.947 45.040 87.127 1.00 40.53 108 GLU D CA 1
ATOM 4357 C C . GLU D 1 108 ? 54.037 45.953 87.934 1.00 39.68 108 GLU D C 1
ATOM 4358 O O . GLU D 1 108 ? 53.151 46.619 87.382 1.00 40.65 108 GLU D O 1
ATOM 4364 N N . LEU D 1 109 ? 54.256 45.964 89.243 1.00 36.59 109 LEU D N 1
ATOM 4365 C CA . LEU D 1 109 ? 53.509 46.831 90.144 1.00 36.10 109 LEU D CA 1
ATOM 4366 C C . LEU D 1 109 ? 54.252 48.160 90.059 1.00 35.17 109 LEU D C 1
ATOM 4367 O O . LEU D 1 109 ? 55.486 48.192 90.116 1.00 33.26 109 LEU D O 1
ATOM 4372 N N . VAL D 1 110 ? 53.513 49.254 89.907 1.00 36.13 110 VAL D N 1
ATOM 4373 C CA . VAL D 1 110 ? 54.163 50.552 89.785 1.00 37.69 110 VAL D CA 1
ATOM 4374 C C . VAL D 1 110 ? 54.433 51.224 91.131 1.00 38.70 110 VAL D C 1
ATOM 4375 O O . VAL D 1 110 ? 53.506 51.595 91.855 1.00 37.91 110 VAL D O 1
ATOM 4379 N N . SER D 1 111 ? 55.717 51.379 91.440 1.00 39.98 111 SER D N 1
ATOM 4380 C CA . SER D 1 111 ? 56.169 52.012 92.674 1.00 44.04 111 SER D CA 1
ATOM 4381 C C . SER D 1 111 ? 55.468 53.365 92.887 1.00 44.67 111 SER D C 1
ATOM 4382 O O . SER D 1 111 ? 54.924 53.616 93.959 1.00 45.32 111 SER D O 1
ATOM 4385 N N . LEU D 1 112 ? 55.469 54.218 91.860 1.00 45.71 112 LEU D N 1
ATOM 4386 C CA . LEU D 1 112 ? 54.825 55.544 91.927 1.00 46.19 112 LEU D CA 1
ATOM 4387 C C . LEU D 1 112 ? 53.355 55.521 92.337 1.00 45.08 112 LEU D C 1
ATOM 4388 O O . LEU D 1 112 ? 52.812 56.547 92.755 1.00 46.64 112 LEU D O 1
ATOM 4393 N N . THR D 1 113 ? 52.706 54.368 92.209 1.00 43.86 113 THR D N 1
ATOM 4394 C CA . THR D 1 113 ? 51.296 54.247 92.586 1.00 42.40 113 THR D CA 1
ATOM 4395 C C . THR D 1 113 ? 51.173 53.542 93.937 1.00 41.50 113 THR D C 1
ATOM 4396 O O . THR D 1 113 ? 50.106 53.048 94.293 1.00 39.37 113 THR D O 1
ATOM 4400 N N . GLY D 1 114 ? 52.266 53.513 94.696 1.00 42.17 114 GLY D N 1
ATOM 4401 C CA . GLY D 1 114 ? 52.240 52.834 95.981 1.00 41.16 114 GLY D CA 1
ATOM 4402 C C . GLY D 1 114 ? 52.120 51.331 95.752 1.00 41.29 114 GLY D C 1
ATOM 4403 O O . GLY D 1 114 ? 51.619 50.602 96.614 1.00 41.78 114 GLY D O 1
ATOM 4404 N N . TYR D 1 115 ? 52.578 50.880 94.580 1.00 40.11 115 TYR D N 1
ATOM 4405 C CA . TYR D 1 115 ? 52.541 49.473 94.177 1.00 40.80 115 TYR D CA 1
ATOM 4406 C C . TYR D 1 115 ? 51.117 48.916 94.000 1.00 41.49 115 TYR D C 1
ATOM 4407 O O . TYR D 1 115 ? 50.883 47.704 94.083 1.00 39.90 115 TYR D O 1
ATOM 4416 N N . ARG D 1 116 ? 50.168 49.803 93.721 1.00 44.23 116 ARG D N 1
ATOM 4417 C CA . ARG D 1 116 ? 48.782 49.383 93.545 1.00 45.47 116 ARG D CA 1
ATOM 4418 C C . ARG D 1 116 ? 48.364 49.141 92.099 1.00 44.41 116 ARG D C 1
ATOM 4419 O O . ARG D 1 116 ? 47.499 48.312 91.841 1.00 44.35 116 ARG D O 1
ATOM 4427 N N . LEU D 1 117 ? 48.987 49.838 91.156 1.00 43.39 117 LEU D N 1
ATOM 4428 C CA . LEU D 1 117 ? 48.616 49.683 89.751 1.00 42.68 117 LEU D CA 1
ATOM 4429 C C . LEU D 1 117 ? 49.608 48.893 88.909 1.00 41.48 117 LEU D C 1
ATOM 4430 O O . LEU D 1 117 ? 50.803 48.855 89.203 1.00 40.62 117 LEU D O 1
ATOM 4435 N N . TRP D 1 118 ? 49.092 48.266 87.852 1.00 42.12 118 TRP D N 1
ATOM 4436 C CA . TRP D 1 118 ? 49.908 47.443 86.967 1.00 40.45 118 TRP D CA 1
ATOM 4437 C C . TRP D 1 118 ? 50.351 48.172 85.716 1.00 41.16 118 TRP D C 1
ATOM 4438 O O . TRP D 1 118 ? 49.691 49.092 85.233 1.00 42.50 118 TRP D O 1
ATOM 4449 N N . ASN D 1 119 ? 51.476 47.729 85.187 1.00 42.03 119 ASN D N 1
ATOM 4450 C CA . ASN D 1 119 ? 52.035 48.305 83.989 1.00 42.50 119 ASN D CA 1
ATOM 4451 C C . ASN D 1 119 ? 52.747 47.223 83.178 1.00 43.83 119 ASN D C 1
ATOM 4452 O O . ASN D 1 119 ? 53.578 46.483 83.723 1.00 43.27 119 ASN D O 1
ATOM 4457 N N . ASP D 1 120 ? 52.420 47.108 81.890 1.00 44.03 120 ASP D N 1
ATOM 4458 C CA . ASP D 1 120 ? 53.122 46.136 81.075 1.00 43.64 120 ASP D CA 1
ATOM 4459 C C . ASP D 1 120 ? 54.497 46.756 80.839 1.00 43.42 120 ASP D C 1
ATOM 4460 O O . ASP D 1 120 ? 54.623 47.958 80.623 1.00 42.81 120 ASP D O 1
ATOM 4465 N N . GLN D 1 121 ? 55.538 45.935 80.924 1.00 43.44 121 GLN D N 1
ATOM 4466 C CA . GLN D 1 121 ? 56.901 46.436 80.831 1.00 41.32 121 GLN D CA 1
ATOM 4467 C C . GLN D 1 121 ? 57.827 45.504 80.066 1.00 42.42 121 GLN D C 1
ATOM 4468 O O . GLN D 1 121 ? 57.468 44.371 79.748 1.00 41.81 121 GLN D O 1
ATOM 4474 N N . VAL D 1 122 ? 59.024 45.994 79.770 1.00 41.95 122 VAL D N 1
ATOM 4475 C CA . VAL D 1 122 ? 60.023 45.189 79.086 1.00 43.08 122 VAL D CA 1
ATOM 4476 C C . VAL D 1 122 ? 60.389 44.062 80.062 1.00 43.15 122 VAL D C 1
ATOM 4477 O O . VAL D 1 122 ? 60.685 44.319 81.230 1.00 40.89 122 VAL D O 1
ATOM 4481 N N . CYS D 1 123 ? 60.366 42.822 79.583 1.00 45.04 123 CYS D N 1
ATOM 4482 C CA . CYS D 1 123 ? 60.683 41.672 80.424 1.00 46.33 123 CYS D CA 1
ATOM 4483 C C . CYS D 1 123 ? 62.148 41.633 80.866 1.00 46.32 123 CYS D C 1
ATOM 4484 O O . CYS D 1 123 ? 62.464 41.100 81.929 1.00 45.09 123 CYS D O 1
ATOM 4487 N N . GLU D 1 124 ? 63.036 42.209 80.060 1.00 46.12 124 GLU D N 1
ATOM 4488 C CA . GLU D 1 124 ? 64.454 42.238 80.397 1.00 46.11 124 GLU D CA 1
ATOM 4489 C C . GLU D 1 124 ? 64.829 43.306 81.437 1.00 45.16 124 GLU D C 1
ATOM 4490 O O . GLU D 1 124 ? 65.987 43.404 81.847 1.00 44.03 124 GLU D O 1
ATOM 4496 N N . SER D 1 125 ? 63.847 44.095 81.865 1.00 44.57 125 SER D N 1
ATOM 4497 C CA . SER D 1 125 ? 64.070 45.117 82.887 1.00 44.33 125 SER D CA 1
ATOM 4498 C C . SER D 1 125 ? 64.402 44.412 84.197 1.00 43.82 125 SER D C 1
ATOM 4499 O O . SER D 1 125 ? 63.965 43.286 84.428 1.00 43.19 125 SER D O 1
ATOM 4502 N N . LYS D 1 126 ? 65.169 45.079 85.052 1.00 42.86 126 LYS D N 1
ATOM 4503 C CA . LYS D 1 126 ? 65.518 44.521 86.348 1.00 43.21 126 LYS D CA 1
ATOM 4504 C C . LYS D 1 126 ? 64.620 45.140 87.417 1.00 41.52 126 LYS D C 1
ATOM 4505 O O . LYS D 1 126 ? 64.717 46.327 87.698 1.00 42.74 126 LYS D O 1
ATOM 4511 N N . ASP D 1 127 ? 63.743 44.322 87.993 1.00 39.24 127 ASP D N 1
ATOM 4512 C CA . ASP D 1 127 ? 62.811 44.738 89.036 1.00 36.70 127 ASP D CA 1
ATOM 4513 C C . ASP D 1 127 ? 62.971 43.819 90.246 1.00 35.40 127 ASP D C 1
ATOM 4514 O O . ASP D 1 127 ? 63.642 42.788 90.176 1.00 34.89 127 ASP D O 1
ATOM 4519 N N . ALA D 1 128 ? 62.342 44.207 91.351 1.00 32.97 128 ALA D N 1
ATOM 4520 C CA . ALA D 1 128 ? 62.318 43.372 92.536 1.00 32.49 128 ALA D CA 1
ATOM 4521 C C . ALA D 1 128 ? 61.146 42.441 92.144 1.00 32.35 128 ALA D C 1
ATOM 4522 O O . ALA D 1 128 ? 60.615 42.560 91.028 1.00 32.87 128 ALA D O 1
ATOM 4524 N N . PHE D 1 129 ? 60.734 41.523 93.011 1.00 29.63 129 PHE D N 1
ATOM 4525 C CA . PHE D 1 129 ? 59.639 40.631 92.621 1.00 29.73 129 PHE D CA 1
ATOM 4526 C C . PHE D 1 129 ? 58.866 40.034 93.795 1.00 27.89 129 PHE D C 1
ATOM 4527 O O . PHE D 1 129 ? 59.404 39.903 94.899 1.00 27.09 129 PHE D O 1
ATOM 4535 N N . LEU D 1 130 ? 57.602 39.685 93.537 1.00 25.70 130 LEU D N 1
ATOM 4536 C CA . LEU D 1 130 ? 56.715 39.125 94.547 1.00 25.23 130 LEU D CA 1
ATOM 4537 C C . LEU D 1 130 ? 56.416 37.651 94.282 1.00 27.26 130 LEU D C 1
ATOM 4538 O O . LEU D 1 130 ? 55.772 37.326 93.275 1.00 25.84 130 LEU D O 1
ATOM 4543 N N . CYS D 1 131 ? 56.859 36.767 95.182 1.00 28.05 131 CYS D N 1
ATOM 4544 C CA . CYS D 1 131 ? 56.583 35.337 95.030 1.00 29.15 131 CYS D CA 1
ATOM 4545 C C . CYS D 1 131 ? 55.307 34.976 95.791 1.00 28.53 131 CYS D C 1
ATOM 4546 O O . CYS D 1 131 ? 54.926 35.631 96.759 1.00 27.08 131 CYS D O 1
ATOM 4549 N N . GLN D 1 132 ? 54.670 33.913 95.329 1.00 28.60 132 GLN D N 1
ATOM 4550 C CA . GLN D 1 132 ? 53.433 33.378 95.891 1.00 29.13 132 GLN D CA 1
ATOM 4551 C C . GLN D 1 132 ? 53.662 31.870 96.051 1.00 27.72 132 GLN D C 1
ATOM 4552 O O . GLN D 1 132 ? 53.984 31.185 95.074 1.00 29.98 132 GLN D O 1
ATOM 4558 N N . CYS D 1 133 ? 53.502 31.367 97.272 1.00 28.59 133 CYS D N 1
ATOM 4559 C CA . CYS D 1 133 ? 53.712 29.950 97.580 1.00 30.25 133 CYS D CA 1
ATOM 4560 C C . CYS D 1 133 ? 52.627 29.298 98.447 1.00 30.57 133 CYS D C 1
ATOM 4561 O O . CYS D 1 133 ? 51.942 29.962 99.217 1.00 30.24 133 CYS D O 1
ATOM 4564 N N . LYS D 1 134 ? 52.535 27.979 98.329 1.00 31.37 134 LYS D N 1
ATOM 4565 C CA . LYS D 1 134 ? 51.630 27.160 99.116 1.00 35.43 134 LYS D CA 1
ATOM 4566 C C . LYS D 1 134 ? 52.604 26.466 100.076 1.00 36.45 134 LYS D C 1
ATOM 4567 O O . LYS D 1 134 ? 53.640 25.986 99.623 1.00 34.80 134 LYS D O 1
ATOM 4573 N N . PHE D 1 135 ? 52.283 26.394 101.369 1.00 37.90 135 PHE D N 1
ATOM 4574 C CA . PHE D 1 135 ? 53.166 25.721 102.330 1.00 41.59 135 PHE D CA 1
ATOM 4575 C C . PHE D 1 135 ? 52.556 24.450 102.988 1.00 44.12 135 PHE D C 1
ATOM 4576 O O . PHE D 1 135 ? 53.338 23.535 103.362 1.00 42.42 135 PHE D O 1
ATOM 4585 N N . ASN E 1 1 ? 51.823 24.660 108.345 1.00 55.64 1 ASN E N 1
ATOM 4586 C CA . ASN E 1 1 ? 52.127 24.242 106.944 1.00 53.96 1 ASN E CA 1
ATOM 4587 C C . ASN E 1 1 ? 51.570 22.823 106.773 1.00 52.89 1 ASN E C 1
ATOM 4588 O O . ASN E 1 1 ? 51.563 22.035 107.725 1.00 53.36 1 ASN E O 1
ATOM 4593 N N . ASN E 1 2 ? 51.097 22.496 105.573 1.00 49.88 2 ASN E N 1
ATOM 4594 C CA . ASN E 1 2 ? 50.550 21.164 105.312 1.00 46.01 2 ASN E CA 1
ATOM 4595 C C . ASN E 1 2 ? 51.603 20.111 104.997 1.00 42.33 2 ASN E C 1
ATOM 4596 O O . ASN E 1 2 ? 51.354 18.918 105.187 1.00 42.17 2 ASN E O 1
ATOM 4601 N N . CYS E 1 3 ? 52.772 20.549 104.530 1.00 36.41 3 CYS E N 1
ATOM 4602 C CA . CYS E 1 3 ? 53.838 19.628 104.139 1.00 33.73 3 CYS E CA 1
ATOM 4603 C C . CYS E 1 3 ? 55.231 20.111 104.519 1.00 32.27 3 CYS E C 1
ATOM 4604 O O . CYS E 1 3 ? 55.438 21.284 104.799 1.00 32.02 3 CYS E O 1
ATOM 4607 N N . PRO E 1 4 ? 56.208 19.197 104.528 1.00 32.39 4 PRO E N 1
ATOM 4608 C CA . PRO E 1 4 ? 57.581 19.577 104.858 1.00 33.25 4 PRO E CA 1
ATOM 4609 C C . PRO E 1 4 ? 57.962 20.515 103.713 1.00 33.40 4 PRO E C 1
ATOM 4610 O O . PRO E 1 4 ? 57.381 20.420 102.625 1.00 33.65 4 PRO E O 1
ATOM 4614 N N . LEU E 1 5 ? 58.922 21.405 103.945 1.00 33.56 5 LEU E N 1
ATOM 4615 C CA . LEU E 1 5 ? 59.338 22.380 102.932 1.00 33.12 5 LEU E CA 1
ATOM 4616 C C . LEU E 1 5 ? 59.782 21.870 101.569 1.00 30.87 5 LEU E C 1
ATOM 4617 O O . LEU E 1 5 ? 59.682 22.602 100.585 1.00 32.07 5 LEU E O 1
ATOM 4622 N N . ASP E 1 6 ? 60.285 20.646 101.479 1.00 26.86 6 ASP E N 1
ATOM 4623 C CA . ASP E 1 6 ? 60.708 20.161 100.166 1.00 28.38 6 ASP E CA 1
ATOM 4624 C C . ASP E 1 6 ? 59.674 19.252 99.496 1.00 26.36 6 ASP E C 1
ATOM 4625 O O . ASP E 1 6 ? 60.014 18.488 98.603 1.00 25.52 6 ASP E O 1
ATOM 4630 N N . TRP E 1 7 ? 58.421 19.329 99.949 1.00 25.91 7 TRP E N 1
ATOM 4631 C CA . TRP E 1 7 ? 57.323 18.540 99.363 1.00 26.53 7 TRP E CA 1
ATOM 4632 C C . TRP E 1 7 ? 56.288 19.502 98.764 1.00 25.69 7 TRP E C 1
ATOM 4633 O O . TRP E 1 7 ? 56.141 20.626 99.213 1.00 26.86 7 TRP E O 1
ATOM 4644 N N . LEU E 1 8 ? 55.592 19.048 97.732 1.00 23.74 8 LEU E N 1
ATOM 4645 C CA . LEU E 1 8 ? 54.567 19.839 97.075 1.00 23.30 8 LEU E CA 1
ATOM 4646 C C . LEU E 1 8 ? 53.164 19.586 97.681 1.00 23.57 8 LEU E C 1
ATOM 4647 O O . LEU E 1 8 ? 52.650 18.475 97.603 1.00 23.23 8 LEU E O 1
ATOM 4652 N N . PRO E 1 9 ? 52.552 20.608 98.309 1.00 24.19 9 PRO E N 1
ATOM 4653 C CA . PRO E 1 9 ? 51.209 20.465 98.899 1.00 25.35 9 PRO E CA 1
ATOM 4654 C C . PRO E 1 9 ? 50.196 20.509 97.742 1.00 27.10 9 PRO E C 1
ATOM 4655 O O . PRO E 1 9 ? 50.195 21.467 96.970 1.00 25.73 9 PRO E O 1
ATOM 4659 N N . MET E 1 10 ? 49.344 19.503 97.612 1.00 26.34 10 MET E N 1
ATOM 4660 C CA . MET E 1 10 ? 48.374 19.528 96.524 1.00 29.79 10 MET E CA 1
ATOM 4661 C C . MET E 1 10 ? 47.096 18.813 96.909 1.00 29.61 10 MET E C 1
ATOM 4662 O O . MET E 1 10 ? 47.098 17.613 97.205 1.00 31.29 10 MET E O 1
ATOM 4667 N N . ASN E 1 11 ? 46.005 19.579 96.927 1.00 32.80 11 ASN E N 1
ATOM 4668 C CA . ASN E 1 11 ? 44.681 19.075 97.284 1.00 33.37 11 ASN E CA 1
ATOM 4669 C C . ASN E 1 11 ? 44.678 18.152 98.503 1.00 34.62 11 ASN E C 1
ATOM 4670 O O . ASN E 1 11 ? 44.205 17.020 98.432 1.00 35.49 11 ASN E O 1
ATOM 4675 N N . GLY E 1 12 ? 45.212 18.635 99.625 1.00 34.26 12 GLY E N 1
ATOM 4676 C CA . GLY E 1 12 ? 45.243 17.827 100.835 1.00 32.68 12 GLY E CA 1
ATOM 4677 C C . GLY E 1 12 ? 46.379 16.821 100.998 1.00 30.42 12 GLY E C 1
ATOM 4678 O O . GLY E 1 12 ? 46.536 16.230 102.065 1.00 32.33 12 GLY E O 1
ATOM 4679 N N . LEU E 1 13 ? 47.180 16.605 99.964 1.00 30.70 13 LEU E N 1
ATOM 4680 C CA . LEU E 1 13 ? 48.282 15.647 100.076 1.00 25.99 13 LEU E CA 1
ATOM 4681 C C . LEU E 1 13 ? 49.629 16.309 99.839 1.00 23.42 13 LEU E C 1
ATOM 4682 O O . LEU E 1 13 ? 49.684 17.470 99.471 1.00 21.65 13 LEU E O 1
ATOM 4687 N N . CYS E 1 14 ? 50.704 15.550 100.030 1.00 20.68 14 CYS E N 1
ATOM 4688 C CA . CYS E 1 14 ? 52.074 16.048 99.839 1.00 22.32 14 CYS E CA 1
ATOM 4689 C C . CYS E 1 14 ? 52.837 15.152 98.876 1.00 19.56 14 CYS E C 1
ATOM 4690 O O . CYS E 1 14 ? 52.896 13.939 99.053 1.00 17.85 14 CYS E O 1
ATOM 4693 N N . TYR E 1 15 ? 53.440 15.767 97.868 1.00 19.31 15 TYR E N 1
ATOM 4694 C CA . TYR E 1 15 ? 54.162 15.035 96.846 1.00 17.85 15 TYR E CA 1
ATOM 4695 C C . TYR E 1 15 ? 55.636 15.374 96.749 1.00 19.18 15 TYR E C 1
ATOM 4696 O O . TYR E 1 15 ? 56.016 16.520 96.920 1.00 20.76 15 TYR E O 1
ATOM 4705 N N . LYS E 1 16 ? 56.461 14.388 96.415 1.00 16.35 16 LYS E N 1
ATOM 4706 C CA . LYS E 1 16 ? 57.891 14.644 96.268 1.00 20.02 16 LYS E CA 1
ATOM 4707 C C . LYS E 1 16 ? 58.566 13.695 95.281 1.00 20.67 16 LYS E C 1
ATOM 4708 O O . LYS E 1 16 ? 58.401 12.474 95.386 1.00 21.35 16 LYS E O 1
ATOM 4714 N N . ILE E 1 17 ? 59.309 14.243 94.319 1.00 22.25 17 ILE E N 1
ATOM 4715 C CA . ILE E 1 17 ? 60.031 13.384 93.379 1.00 21.83 17 ILE E CA 1
ATOM 4716 C C . ILE E 1 17 ? 61.345 13.008 94.022 1.00 20.32 17 ILE E C 1
ATOM 4717 O O . ILE E 1 17 ? 62.063 13.880 94.496 1.00 17.33 17 ILE E O 1
ATOM 4722 N N . PHE E 1 18 ? 61.667 11.721 93.990 1.00 20.65 18 PHE E N 1
ATOM 4723 C CA . PHE E 1 18 ? 62.926 11.211 94.521 1.00 20.77 18 PHE E CA 1
ATOM 4724 C C . PHE E 1 18 ? 63.802 10.871 93.329 1.00 21.07 18 PHE E C 1
ATOM 4725 O O . PHE E 1 18 ? 63.454 10.024 92.480 1.00 20.25 18 PHE E O 1
ATOM 4733 N N . ASN E 1 19 ? 64.935 11.560 93.260 1.00 24.81 19 ASN E N 1
ATOM 4734 C CA . ASN E 1 19 ? 65.883 11.390 92.172 1.00 22.77 19 ASN E CA 1
ATOM 4735 C C . ASN E 1 19 ? 66.861 10.231 92.386 1.00 22.58 19 ASN E C 1
ATOM 4736 O O . ASN E 1 19 ? 68.083 10.385 92.361 1.00 21.40 19 ASN E O 1
ATOM 4741 N N . GLN E 1 20 ? 66.283 9.063 92.598 1.00 19.35 20 GLN E N 1
ATOM 4742 C CA . GLN E 1 20 ? 67.024 7.835 92.790 1.00 22.28 20 GLN E CA 1
ATOM 4743 C C . GLN E 1 20 ? 66.382 6.845 91.830 1.00 21.64 20 GLN E C 1
ATOM 4744 O O . GLN E 1 20 ? 65.155 6.842 91.662 1.00 22.82 20 GLN E O 1
ATOM 4750 N N . LEU E 1 21 ? 67.185 6.001 91.204 1.00 19.28 21 LEU E N 1
ATOM 4751 C CA . LEU E 1 21 ? 66.637 5.040 90.249 1.00 19.74 21 LEU E CA 1
ATOM 4752 C C . LEU E 1 21 ? 66.229 3.707 90.883 1.00 21.67 21 LEU E C 1
ATOM 4753 O O . LEU E 1 21 ? 67.049 3.038 91.495 1.00 19.94 21 LEU E O 1
ATOM 4758 N N . LYS E 1 22 ? 64.955 3.325 90.727 1.00 17.31 22 LYS E N 1
ATOM 4759 C CA . LYS E 1 22 ? 64.474 2.073 91.299 1.00 17.82 22 LYS E CA 1
ATOM 4760 C C . LYS E 1 22 ? 63.457 1.380 90.381 1.00 18.59 22 LYS E C 1
ATOM 4761 O O . LYS E 1 22 ? 62.898 1.993 89.477 1.00 20.20 22 LYS E O 1
ATOM 4767 N N . THR E 1 23 ? 63.230 0.096 90.613 1.00 19.16 23 THR E N 1
ATOM 4768 C CA . THR E 1 23 ? 62.224 -0.631 89.851 1.00 19.11 23 THR E CA 1
ATOM 4769 C C . THR E 1 23 ? 60.877 -0.139 90.412 1.00 18.78 23 THR E C 1
ATOM 4770 O O . THR E 1 23 ? 60.821 0.473 91.488 1.00 18.07 23 THR E O 1
ATOM 4774 N N . TRP E 1 24 ? 59.791 -0.386 89.699 1.00 18.04 24 TRP E N 1
ATOM 4775 C CA . TRP E 1 24 ? 58.492 0.076 90.184 1.00 16.44 24 TRP E CA 1
ATOM 4776 C C . TRP E 1 24 ? 58.152 -0.418 91.609 1.00 16.25 24 TRP E C 1
ATOM 4777 O O . TRP E 1 24 ? 57.711 0.353 92.465 1.00 16.50 24 TRP E O 1
ATOM 4788 N N . GLU E 1 25 ? 58.370 -1.701 91.869 1.00 19.97 25 GLU E N 1
ATOM 4789 C CA . GLU E 1 25 ? 58.086 -2.276 93.187 1.00 21.81 25 GLU E CA 1
ATOM 4790 C C . GLU E 1 25 ? 58.979 -1.717 94.303 1.00 21.48 25 GLU E C 1
ATOM 4791 O O . GLU E 1 25 ? 58.506 -1.479 95.416 1.00 19.77 25 GLU E O 1
ATOM 4797 N N . ASP E 1 26 ? 60.264 -1.528 94.023 1.00 17.36 26 ASP E N 1
ATOM 4798 C CA . ASP E 1 26 ? 61.163 -0.975 95.034 1.00 19.61 26 ASP E CA 1
ATOM 4799 C C . ASP E 1 26 ? 60.767 0.468 95.310 1.00 17.65 26 ASP E C 1
ATOM 4800 O O . ASP E 1 26 ? 60.839 0.924 96.445 1.00 18.88 26 ASP E O 1
ATOM 4805 N N . ALA E 1 27 ? 60.342 1.191 94.278 1.00 18.35 27 ALA E N 1
ATOM 4806 C CA . ALA E 1 27 ? 59.907 2.574 94.472 1.00 15.09 27 ALA E CA 1
ATOM 4807 C C . ALA E 1 27 ? 58.653 2.646 95.378 1.00 17.13 27 ALA E C 1
ATOM 4808 O O . ALA E 1 27 ? 58.568 3.529 96.246 1.00 16.68 27 ALA E O 1
ATOM 4810 N N . GLU E 1 28 ? 57.692 1.732 95.186 1.00 18.88 28 GLU E N 1
ATOM 4811 C CA . GLU E 1 28 ? 56.458 1.700 96.003 1.00 20.02 28 GLU E CA 1
ATOM 4812 C C . GLU E 1 28 ? 56.866 1.436 97.451 1.00 19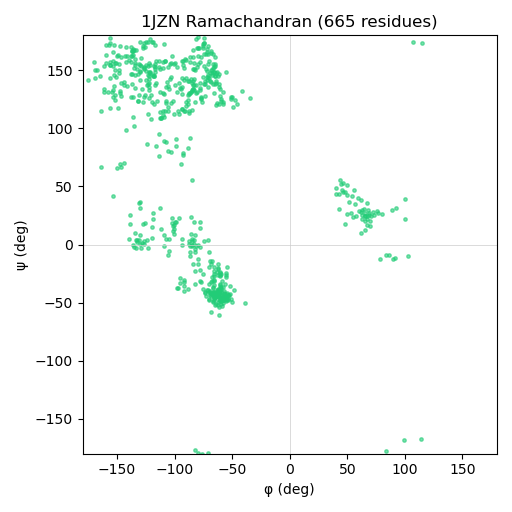.57 28 GLU E C 1
ATOM 4813 O O . GLU E 1 28 ? 56.445 2.141 98.370 1.00 19.93 28 GLU E O 1
ATOM 4819 N N . MET E 1 29 ? 57.650 0.381 97.658 1.00 21.27 29 MET E N 1
ATOM 4820 C CA . MET E 1 29 ? 58.080 0.035 99.021 1.00 25.00 29 MET E CA 1
ATOM 4821 C C . MET E 1 29 ? 58.890 1.148 99.693 1.00 21.93 29 MET E C 1
ATOM 4822 O O . MET E 1 29 ? 58.765 1.377 100.895 1.00 25.24 29 MET E O 1
ATOM 4827 N N . PHE E 1 30 ? 59.690 1.872 98.925 1.00 23.06 30 PHE E N 1
ATOM 4828 C CA . PHE E 1 30 ? 60.468 2.975 99.493 1.00 22.06 30 PHE E CA 1
ATOM 4829 C C . PHE E 1 30 ? 59.502 4.036 100.061 1.00 22.13 30 PHE E C 1
ATOM 4830 O O . PHE E 1 30 ? 59.663 4.507 101.209 1.00 21.37 30 PHE E O 1
ATOM 4838 N N . CYS E 1 31 ? 58.522 4.423 99.247 1.00 20.19 31 CYS E N 1
ATOM 4839 C CA . CYS E 1 31 ? 57.508 5.399 99.671 1.00 20.00 31 CYS E CA 1
ATOM 4840 C C . CYS E 1 31 ? 56.760 4.864 100.911 1.00 18.60 31 CYS E C 1
ATOM 4841 O O . CYS E 1 31 ? 56.682 5.547 101.934 1.00 17.25 31 CYS E O 1
ATOM 4844 N N . ARG E 1 32 ? 56.234 3.643 100.826 1.00 19.00 32 ARG E N 1
ATOM 4845 C CA . ARG E 1 32 ? 55.482 3.045 101.935 1.00 21.85 32 ARG E CA 1
ATOM 4846 C C . ARG E 1 32 ? 56.258 3.020 103.246 1.00 24.57 32 ARG E C 1
ATOM 4847 O O . ARG E 1 32 ? 55.698 3.316 104.313 1.00 21.50 32 ARG E O 1
ATOM 4855 N N . LYS E 1 33 ? 57.547 2.690 103.158 1.00 22.79 33 LYS E N 1
ATOM 4856 C CA . LYS E 1 33 ? 58.403 2.625 104.332 1.00 25.14 33 LYS E CA 1
ATOM 4857 C C . LYS E 1 33 ? 58.945 3.978 104.764 1.00 22.79 33 LYS E C 1
ATOM 4858 O O . LYS E 1 33 ? 59.638 4.062 105.778 1.00 23.54 33 LYS E O 1
ATOM 4864 N N . TYR E 1 34 ? 58.663 5.036 104.015 1.00 22.55 34 TYR E N 1
ATOM 4865 C CA . TYR E 1 34 ? 59.179 6.350 104.417 1.00 20.37 34 TYR E CA 1
ATOM 4866 C C . TYR E 1 34 ? 58.489 6.815 105.709 1.00 22.45 34 TYR E C 1
ATOM 4867 O O . TYR E 1 34 ? 59.150 7.094 106.711 1.00 21.70 34 TYR E O 1
ATOM 4876 N N . LYS E 1 35 ? 57.171 6.920 105.682 1.00 22.42 35 LYS E N 1
ATOM 4877 C CA . LYS E 1 35 ? 56.403 7.280 106.886 1.00 24.70 35 LYS E CA 1
ATOM 4878 C C . LYS E 1 35 ? 55.037 6.583 106.660 1.00 23.68 35 LYS E C 1
ATOM 4879 O O . LYS E 1 35 ? 54.682 6.277 105.522 1.00 22.32 35 LYS E O 1
ATOM 4885 N N . PRO E 1 36 ? 54.281 6.296 107.732 1.00 21.63 36 PRO E N 1
ATOM 4886 C CA . PRO E 1 36 ? 52.985 5.627 107.532 1.00 23.10 36 PRO E CA 1
ATOM 4887 C C . PRO E 1 36 ? 52.013 6.452 106.667 1.00 24.28 36 PRO E C 1
ATOM 4888 O O . PRO E 1 36 ? 51.780 7.621 106.949 1.00 24.04 36 PRO E O 1
ATOM 4892 N N . GLY E 1 37 ? 51.469 5.843 105.617 1.00 25.03 37 GLY E N 1
ATOM 4893 C CA . GLY E 1 37 ? 50.506 6.538 104.768 1.00 27.22 37 GLY E CA 1
ATOM 4894 C C . GLY E 1 37 ? 51.003 7.116 103.454 1.00 28.79 37 GLY E C 1
ATOM 4895 O O . GLY E 1 37 ? 50.387 8.029 102.910 1.00 32.03 37 GLY E O 1
ATOM 4896 N N . CYS E 1 38 ? 52.112 6.599 102.945 1.00 26.06 38 CYS E N 1
ATOM 4897 C CA . CYS E 1 38 ? 52.686 7.086 101.690 1.00 23.62 38 CYS E CA 1
ATOM 4898 C C . CYS E 1 38 ? 52.600 6.001 100.628 1.00 21.14 38 CYS E C 1
ATOM 4899 O O . CYS E 1 38 ? 52.519 4.834 100.946 1.00 20.28 38 CYS E O 1
ATOM 4902 N N . HIS E 1 39 ? 52.642 6.402 99.364 1.00 21.72 39 HIS E N 1
ATOM 4903 C CA . HIS E 1 39 ? 52.585 5.474 98.242 1.00 21.31 39 HIS E CA 1
ATOM 4904 C C . HIS E 1 39 ? 53.160 6.203 97.054 1.00 18.56 39 HIS E C 1
ATOM 4905 O O . HIS E 1 39 ? 53.433 7.399 97.127 1.00 18.48 39 HIS E O 1
ATOM 4912 N N . LEU E 1 40 ? 53.362 5.478 95.968 1.00 17.90 40 LEU E N 1
ATOM 4913 C CA . LEU E 1 40 ? 53.715 6.130 94.714 1.00 19.00 40 LEU E CA 1
ATOM 4914 C C . LEU E 1 40 ? 52.415 6.946 94.479 1.00 22.04 40 LEU E C 1
ATOM 4915 O O . LEU E 1 40 ? 51.303 6.503 94.870 1.00 21.01 40 LEU E O 1
ATOM 4920 N N . ALA E 1 41 ? 52.536 8.118 93.867 1.00 19.76 41 ALA E N 1
ATOM 4921 C CA . ALA E 1 41 ? 51.384 8.993 93.636 1.00 19.27 41 ALA E CA 1
ATOM 4922 C C . ALA E 1 41 ? 50.256 8.540 92.718 1.00 21.88 41 ALA E C 1
ATOM 4923 O O . ALA E 1 41 ? 50.483 7.861 91.710 1.00 19.85 41 ALA E O 1
ATOM 4925 N N . SER E 1 42 ? 49.029 8.936 93.087 1.00 22.61 42 SER E N 1
ATOM 4926 C CA . SER E 1 42 ? 47.833 8.667 92.276 1.00 20.21 42 SER E CA 1
ATOM 4927 C C . SER E 1 42 ? 47.381 10.027 91.718 1.00 19.43 42 SER E C 1
ATOM 4928 O O . SER E 1 42 ? 47.624 11.063 92.343 1.00 18.10 42 SER E O 1
ATOM 4931 N N . PHE E 1 43 ? 46.723 10.015 90.558 1.00 18.81 43 PHE E N 1
ATOM 4932 C CA . PHE E 1 43 ? 46.265 11.242 89.890 1.00 17.94 43 PHE E CA 1
ATOM 4933 C C . PHE E 1 43 ? 44.747 11.229 89.643 1.00 18.76 43 PHE E C 1
ATOM 4934 O O . PHE E 1 43 ? 44.193 10.230 89.220 1.00 16.89 43 PHE E O 1
ATOM 4942 N N . HIS E 1 44 ? 44.081 12.352 89.880 1.00 18.15 44 HIS E N 1
ATOM 4943 C CA . HIS E 1 44 ? 42.643 12.382 89.718 1.00 20.89 44 HIS E CA 1
ATOM 4944 C C . HIS E 1 44 ? 42.120 13.602 88.992 1.00 22.00 44 HIS E C 1
ATOM 4945 O O . HIS E 1 44 ? 40.925 13.681 88.754 1.00 21.71 44 HIS E O 1
ATOM 4952 N N . ARG E 1 45 ? 42.999 14.530 88.616 1.00 20.14 45 ARG E N 1
ATOM 4953 C CA . ARG E 1 45 ? 42.550 15.747 87.947 1.00 25.23 45 ARG E CA 1
ATOM 4954 C C . ARG E 1 45 ? 43.580 16.260 86.961 1.00 26.34 45 ARG E C 1
ATOM 4955 O O . ARG E 1 45 ? 44.790 16.063 87.149 1.00 21.72 45 ARG E O 1
ATOM 4963 N N . TYR E 1 46 ? 43.081 16.926 85.921 1.00 22.67 46 TYR E N 1
ATOM 4964 C CA . TYR E 1 46 ? 43.911 17.511 84.879 1.00 23.06 46 TYR E CA 1
ATOM 4965 C C . TYR E 1 46 ? 44.863 18.561 85.495 1.00 22.84 46 TYR E C 1
ATOM 4966 O O . TYR E 1 46 ? 46.031 18.651 85.120 1.00 18.01 46 TYR E O 1
ATOM 4975 N N . GLY E 1 47 ? 44.351 19.345 86.440 1.00 22.75 47 GLY E N 1
ATOM 4976 C CA . GLY E 1 47 ? 45.169 20.360 87.079 1.00 24.92 47 GLY E CA 1
ATOM 4977 C C . GLY E 1 47 ? 46.364 19.745 87.798 1.00 25.39 47 GLY E C 1
ATOM 4978 O O . GLY E 1 47 ? 47.438 20.347 87.843 1.00 22.11 47 GLY E O 1
ATOM 4979 N N . GLU E 1 48 ? 46.171 18.547 88.352 1.00 25.02 48 GLU E N 1
ATOM 4980 C CA . GLU E 1 48 ? 47.235 17.849 89.069 1.00 26.40 48 GLU E CA 1
ATOM 4981 C C . GLU E 1 48 ? 48.345 17.428 88.109 1.00 24.44 48 GLU E C 1
ATOM 4982 O O . GLU E 1 48 ? 49.542 17.552 88.416 1.00 23.14 48 GLU E O 1
ATOM 4988 N N . SER E 1 49 ? 47.953 16.927 86.946 1.00 22.97 49 SER E N 1
ATOM 4989 C CA . SER E 1 49 ? 48.938 16.538 85.959 1.00 24.81 49 SER E CA 1
ATOM 4990 C C . SER E 1 49 ? 49.805 17.739 85.600 1.00 25.65 49 SER E C 1
ATOM 4991 O O . SER E 1 49 ? 51.032 17.637 85.605 1.00 23.39 49 SER E O 1
ATOM 4994 N N . LEU E 1 50 ? 49.175 18.879 85.324 1.00 24.21 50 LEU E N 1
ATOM 4995 C CA . LEU E 1 50 ? 49.937 20.066 84.946 1.00 26.64 50 LEU E CA 1
ATOM 4996 C C . LEU E 1 50 ? 50.855 20.565 86.067 1.00 25.52 50 LEU E C 1
ATOM 4997 O O . LEU E 1 50 ? 52.004 20.930 85.820 1.00 25.30 50 LEU E O 1
ATOM 5002 N N . GLU E 1 51 ? 50.341 20.588 87.290 1.00 23.34 51 GLU E N 1
ATOM 5003 C CA . GLU E 1 51 ? 51.114 21.043 88.424 1.00 25.37 51 GLU E CA 1
ATOM 5004 C C . GLU E 1 51 ? 52.300 20.103 88.696 1.00 22.24 51 GLU E C 1
ATOM 5005 O O . GLU E 1 51 ? 53.422 20.553 88.895 1.00 23.38 51 GLU E O 1
ATOM 5011 N N . ILE E 1 52 ? 52.033 18.805 88.681 1.00 20.71 52 ILE E N 1
ATOM 5012 C CA . ILE E 1 52 ? 53.066 17.819 88.878 1.00 20.84 52 ILE E CA 1
ATOM 5013 C C . ILE E 1 52 ? 54.107 17.871 87.754 1.00 23.28 52 ILE E C 1
ATOM 5014 O O . ILE E 1 52 ? 55.302 17.827 88.025 1.00 20.30 52 ILE E O 1
ATOM 5019 N N . ALA E 1 53 ? 53.654 17.968 86.504 1.00 22.05 53 ALA E N 1
ATOM 5020 C CA . ALA E 1 53 ? 54.561 18.043 85.365 1.00 23.61 53 ALA E CA 1
ATOM 5021 C C . ALA E 1 53 ? 55.549 19.206 85.530 1.00 24.69 53 ALA E C 1
ATOM 5022 O O . ALA E 1 53 ? 56.764 19.053 85.325 1.00 26.01 53 ALA E O 1
ATOM 5024 N N . GLU E 1 54 ? 55.030 20.368 85.905 1.00 25.03 54 GLU E N 1
ATOM 5025 C CA . GLU E 1 54 ? 55.877 21.537 86.085 1.00 26.00 54 GLU E CA 1
ATOM 5026 C C . GLU E 1 54 ? 56.870 21.360 87.257 1.00 23.97 54 GLU E C 1
ATOM 5027 O O . GLU E 1 54 ? 58.050 21.675 87.129 1.00 21.53 54 GLU E O 1
ATOM 5033 N N . TYR E 1 55 ? 56.375 20.856 88.383 1.00 22.31 55 TYR E N 1
ATOM 5034 C CA . TYR E 1 55 ? 57.183 20.595 89.572 1.00 19.99 55 TYR E CA 1
ATOM 5035 C C . TYR E 1 55 ? 58.332 19.616 89.260 1.00 21.53 55 TYR E C 1
ATOM 5036 O O . TYR E 1 55 ? 59.494 19.849 89.611 1.00 20.65 55 TYR E O 1
ATOM 5045 N N . ILE E 1 56 ? 57.997 18.519 88.591 1.00 21.43 56 ILE E N 1
ATOM 5046 C CA . ILE E 1 56 ? 58.999 17.529 88.233 1.00 20.95 56 ILE E CA 1
ATOM 5047 C C . ILE E 1 56 ? 60.043 18.117 87.274 1.00 23.84 56 ILE E C 1
ATOM 5048 O O . ILE E 1 56 ? 61.251 17.843 87.407 1.00 19.95 56 ILE E O 1
ATOM 5053 N N . SER E 1 57 ? 59.580 18.916 86.311 1.00 23.36 57 SER E N 1
ATOM 5054 C CA . SER E 1 57 ? 60.485 19.546 85.358 1.00 25.31 57 SER E CA 1
ATOM 5055 C C . SER E 1 57 ? 61.448 20.463 86.091 1.00 24.69 57 SER E C 1
ATOM 5056 O O . SER E 1 57 ? 62.627 20.537 85.748 1.00 25.10 57 SER E O 1
ATOM 5059 N N . ASP E 1 58 ? 60.955 21.177 87.095 1.00 25.33 58 ASP E N 1
ATOM 5060 C CA . ASP E 1 58 ? 61.835 22.061 87.845 1.00 24.48 58 ASP E CA 1
ATOM 5061 C C . ASP E 1 58 ? 62.734 21.350 88.858 1.00 25.39 58 ASP E C 1
ATOM 5062 O O . ASP E 1 58 ? 63.860 21.798 89.090 1.00 24.97 58 ASP E O 1
ATOM 5067 N N . TYR E 1 59 ? 62.270 20.250 89.455 1.00 23.55 59 TYR E N 1
ATOM 5068 C CA . TYR E 1 59 ? 63.077 19.579 90.482 1.00 24.59 59 TYR E CA 1
ATOM 5069 C C . TYR E 1 59 ? 63.697 18.240 90.130 1.00 25.56 59 TYR E C 1
ATOM 5070 O O . TYR E 1 59 ? 64.258 17.570 90.995 1.00 26.43 59 TYR E O 1
ATOM 5079 N N . HIS E 1 60 ? 63.589 17.860 88.861 1.00 26.82 60 HIS E N 1
ATOM 5080 C CA . HIS E 1 60 ? 64.130 16.608 88.375 1.00 28.56 60 HIS E CA 1
ATOM 5081 C C . HIS E 1 60 ? 64.688 16.845 86.982 1.00 31.25 60 HIS E C 1
ATOM 5082 O O . HIS E 1 60 ? 63.951 16.862 85.992 1.00 30.05 60 HIS E O 1
ATOM 5089 N N . LYS E 1 61 ? 65.999 17.030 86.922 1.00 31.24 61 LYS E N 1
ATOM 5090 C CA . LYS E 1 61 ? 66.696 17.281 85.673 1.00 34.67 61 LYS E CA 1
ATOM 5091 C C . LYS E 1 61 ? 67.074 15.973 85.000 1.00 32.29 61 LYS E C 1
ATOM 5092 O O . LYS E 1 61 ? 67.108 14.916 85.634 1.00 31.38 61 LYS E O 1
ATOM 5098 N N . GLY E 1 62 ? 67.367 16.047 83.708 1.00 31.65 62 GLY E N 1
ATOM 5099 C CA . GLY E 1 62 ? 67.736 14.845 82.987 1.00 31.67 62 GLY E CA 1
ATOM 5100 C C . GLY E 1 62 ? 66.561 14.292 82.209 1.00 31.15 62 GLY E C 1
ATOM 5101 O O . GLY E 1 62 ? 65.520 14.940 82.078 1.00 31.11 62 GLY E O 1
ATOM 5102 N N . GLN E 1 63 ? 66.709 13.073 81.715 1.00 30.89 63 GLN E N 1
ATOM 5103 C CA . GLN E 1 63 ? 65.651 12.479 80.908 1.00 32.50 63 GLN E CA 1
ATOM 5104 C C . GLN E 1 63 ? 65.051 11.183 81.454 1.00 28.79 63 GLN E C 1
ATOM 5105 O O . GLN E 1 63 ? 64.378 10.463 80.716 1.00 27.37 63 GLN E O 1
ATOM 5111 N N . GLU E 1 64 ? 65.297 10.869 82.721 1.00 24.17 64 GLU E N 1
ATOM 5112 C CA . GLU E 1 64 ? 64.747 9.639 83.275 1.00 22.63 64 GLU E CA 1
ATOM 5113 C C . GLU E 1 64 ? 63.244 9.830 83.497 1.00 19.94 64 GLU E C 1
ATOM 5114 O O . GLU E 1 64 ? 62.802 10.891 83.960 1.00 19.25 64 GLU E O 1
ATOM 5120 N N . ASN E 1 65 ? 62.477 8.805 83.159 1.00 19.74 65 ASN E N 1
ATOM 5121 C CA . ASN E 1 65 ? 61.041 8.843 83.370 1.00 18.84 65 ASN E CA 1
ATOM 5122 C C . ASN E 1 65 ? 60.795 8.671 84.876 1.00 18.03 65 ASN E C 1
ATOM 5123 O O . ASN E 1 65 ? 61.728 8.408 85.630 1.00 16.48 65 ASN E O 1
ATOM 5128 N N . VAL E 1 66 ? 59.538 8.805 85.297 1.00 15.22 66 VAL E N 1
ATOM 5129 C CA . VAL E 1 66 ? 59.175 8.755 86.698 1.00 15.49 66 VAL E CA 1
ATOM 5130 C C . VAL E 1 66 ? 58.002 7.836 87.004 1.00 18.96 66 VAL E C 1
ATOM 5131 O O . VAL E 1 66 ? 56.900 7.980 86.439 1.00 15.97 66 VAL E O 1
ATOM 5135 N N . TRP E 1 67 ? 58.253 6.887 87.896 1.00 16.73 67 TRP E N 1
ATOM 5136 C CA . TRP E 1 67 ? 57.239 5.944 88.342 1.00 18.41 67 TRP E CA 1
ATOM 5137 C C . TRP E 1 67 ? 56.087 6.617 89.105 1.00 17.87 67 TRP E C 1
ATOM 5138 O O . TRP E 1 67 ? 56.310 7.540 89.898 1.00 15.93 67 TRP E O 1
ATOM 5149 N N . ILE E 1 68 ? 54.858 6.181 88.818 1.00 17.37 68 ILE E N 1
ATOM 5150 C CA . ILE E 1 68 ? 53.673 6.639 89.558 1.00 16.21 68 ILE E CA 1
ATOM 5151 C C . ILE E 1 68 ? 52.960 5.357 90.017 1.00 17.71 68 ILE E C 1
ATOM 5152 O O . ILE E 1 68 ? 53.335 4.259 89.600 1.00 18.92 68 ILE E O 1
ATOM 5157 N N . GLY E 1 69 ? 51.950 5.489 90.883 1.00 20.30 69 GLY E N 1
ATOM 5158 C CA . GLY E 1 69 ? 51.303 4.314 91.444 1.00 19.22 69 GLY E CA 1
ATOM 5159 C C . GLY E 1 69 ? 50.292 3.501 90.676 1.00 20.03 69 GLY E C 1
ATOM 5160 O O . GLY E 1 69 ? 49.519 2.763 91.286 1.00 20.86 69 GLY E O 1
ATOM 5161 N N . LEU E 1 70 ? 50.276 3.624 89.355 1.00 18.20 70 LEU E N 1
ATOM 5162 C CA . LEU E 1 70 ? 49.319 2.867 88.561 1.00 20.49 70 LEU E CA 1
ATOM 5163 C C . LEU E 1 70 ? 49.955 1.572 88.057 1.00 21.51 70 LEU E C 1
ATOM 5164 O O . LEU E 1 70 ? 51.077 1.565 87.567 1.00 23.11 70 LEU E O 1
ATOM 5169 N N . ARG E 1 71 ? 49.229 0.474 88.181 1.00 21.11 71 ARG E N 1
ATOM 5170 C CA . ARG E 1 71 ? 49.743 -0.811 87.750 1.00 23.85 71 ARG E CA 1
ATOM 5171 C C . ARG E 1 71 ? 48.579 -1.746 87.370 1.00 23.57 71 ARG E C 1
ATOM 5172 O O . ARG E 1 71 ? 47.461 -1.600 87.858 1.00 24.10 71 ARG E O 1
ATOM 5180 N N . ASP E 1 72 ? 48.870 -2.695 86.488 1.00 25.07 72 ASP E N 1
ATOM 5181 C CA . ASP E 1 72 ? 47.899 -3.663 85.965 1.00 24.50 72 ASP E CA 1
ATOM 5182 C C . ASP E 1 72 ? 48.314 -5.046 86.463 1.00 25.31 72 ASP E C 1
ATOM 5183 O O . ASP E 1 72 ? 48.887 -5.859 85.729 1.00 25.19 72 ASP E O 1
ATOM 5188 N N . LYS E 1 73 ? 48.023 -5.291 87.734 1.00 27.60 73 LYS E N 1
ATOM 5189 C CA . LYS E 1 73 ? 48.379 -6.531 88.407 1.00 30.98 73 LYS E CA 1
ATOM 5190 C C . LYS E 1 73 ? 47.763 -7.763 87.756 1.00 30.37 73 LYS E C 1
ATOM 5191 O O . LYS E 1 73 ? 48.408 -8.808 87.647 1.00 30.01 73 LYS E O 1
ATOM 5197 N N . LYS E 1 74 ? 46.523 -7.622 87.304 1.00 28.49 74 LYS E N 1
ATOM 5198 C CA . LYS E 1 74 ? 45.812 -8.728 86.683 1.00 29.59 74 LYS E CA 1
ATOM 5199 C C . LYS E 1 74 ? 46.262 -8.967 85.250 1.00 29.09 74 LYS E C 1
ATOM 5200 O O . LYS E 1 74 ? 46.069 -10.046 84.729 1.00 31.15 74 LYS E O 1
ATOM 5206 N N . LYS E 1 75 ? 46.852 -7.951 84.622 1.00 30.45 75 LYS E N 1
ATOM 5207 C CA . LYS E 1 75 ? 47.374 -8.056 83.253 1.00 30.05 75 LYS E CA 1
ATOM 5208 C C . LYS E 1 75 ? 46.314 -8.124 82.154 1.00 31.28 75 LYS E C 1
ATOM 5209 O O . LYS E 1 75 ? 46.557 -8.685 81.085 1.00 29.17 75 LYS E O 1
ATOM 5215 N N . ASP E 1 76 ? 45.154 -7.540 82.418 1.00 30.11 76 ASP E N 1
ATOM 5216 C CA . ASP E 1 76 ? 44.050 -7.533 81.463 1.00 31.04 76 ASP E CA 1
ATOM 5217 C C . ASP E 1 76 ? 43.564 -6.097 81.379 1.00 29.93 76 ASP E C 1
ATOM 5218 O O . ASP E 1 76 ? 42.364 -5.842 81.238 1.00 28.18 76 ASP E O 1
ATOM 5223 N N . PHE E 1 77 ? 44.514 -5.170 81.467 1.00 23.71 77 PHE E N 1
ATOM 5224 C CA . PHE E 1 77 ? 44.224 -3.746 81.430 1.00 24.36 77 PHE E CA 1
ATOM 5225 C C . PHE E 1 77 ? 43.286 -3.279 82.561 1.00 24.60 77 PHE E C 1
ATOM 5226 O O . PHE E 1 77 ? 42.396 -2.469 82.340 1.00 24.54 77 PHE E O 1
ATOM 5234 N N . SER E 1 78 ? 43.469 -3.797 83.767 1.00 25.66 78 SER E N 1
ATOM 5235 C CA . SER E 1 78 ? 42.674 -3.318 84.885 1.00 28.54 78 SER E CA 1
ATOM 5236 C C . SER E 1 78 ? 43.683 -2.532 85.749 1.00 25.07 78 SER E C 1
ATOM 5237 O O . SER E 1 78 ? 44.353 -3.062 86.638 1.00 26.15 78 SER E O 1
ATOM 5240 N N . TRP E 1 79 ? 43.786 -1.251 85.422 1.00 24.99 79 TRP E N 1
ATOM 5241 C CA . TRP E 1 79 ? 44.701 -0.316 86.056 1.00 23.01 79 TRP E CA 1
ATOM 5242 C C . TRP E 1 79 ? 44.219 0.128 87.442 1.00 24.54 79 TRP E C 1
ATOM 5243 O O . TRP E 1 79 ? 43.114 0.652 87.592 1.00 24.15 79 TRP E O 1
ATOM 5254 N N . GLU E 1 80 ? 45.054 -0.092 88.450 1.00 21.07 80 GLU E N 1
ATOM 5255 C CA . GLU E 1 80 ? 44.722 0.306 89.797 1.00 24.67 80 GLU E CA 1
ATOM 5256 C C . GLU E 1 80 ? 45.855 1.070 90.478 1.00 23.48 80 GLU E C 1
ATOM 5257 O O . GLU E 1 80 ? 47.047 0.819 90.214 1.00 20.46 80 GLU E O 1
ATOM 5263 N N . TRP E 1 81 ? 45.469 2.014 91.335 1.00 20.70 81 TRP E N 1
ATOM 5264 C CA . TRP E 1 81 ? 46.447 2.809 92.091 1.00 20.64 81 TRP E CA 1
ATOM 5265 C C . TRP E 1 81 ? 46.809 2.042 93.354 1.00 19.80 81 TRP E C 1
ATOM 5266 O O . TRP E 1 81 ? 45.959 1.386 93.951 1.00 17.11 81 TRP E O 1
ATOM 5277 N N . THR E 1 82 ? 48.082 2.111 93.734 1.00 19.86 82 THR E N 1
ATOM 5278 C CA . THR E 1 82 ? 48.562 1.456 94.942 1.00 19.80 82 THR E CA 1
ATOM 5279 C C . THR E 1 82 ? 47.934 2.080 96.198 1.00 18.27 82 THR E C 1
ATOM 5280 O O . THR E 1 82 ? 47.820 1.413 97.219 1.00 20.86 82 THR E O 1
ATOM 5284 N N . ASP E 1 83 ? 47.545 3.352 96.143 1.00 18.51 83 ASP E N 1
ATOM 5285 C CA . ASP E 1 83 ? 46.899 3.968 97.316 1.00 19.76 83 ASP E CA 1
ATOM 5286 C C . ASP E 1 83 ? 45.388 3.609 97.366 1.00 23.86 83 ASP E C 1
ATOM 5287 O O . ASP E 1 83 ? 44.629 4.152 98.182 1.00 23.29 83 ASP E O 1
ATOM 5292 N N . ARG E 1 84 ? 44.960 2.701 96.481 1.00 24.01 84 ARG E N 1
ATOM 5293 C CA . ARG E 1 84 ? 43.558 2.249 96.424 1.00 25.22 84 ARG E CA 1
ATOM 5294 C C . ARG E 1 84 ? 42.515 3.327 96.102 1.00 27.04 84 ARG E C 1
ATOM 5295 O O . ARG E 1 84 ? 41.314 3.080 96.216 1.00 26.60 84 ARG E O 1
ATOM 5303 N N . SER E 1 85 ? 42.953 4.519 95.705 1.00 25.36 85 SER E N 1
ATOM 5304 C CA . SER E 1 85 ? 42.001 5.554 95.307 1.00 26.95 85 SER E CA 1
ATOM 5305 C C . SER E 1 85 ? 41.340 5.078 93.985 1.00 27.07 85 SER E C 1
ATOM 5306 O O . SER E 1 85 ? 41.832 4.144 93.346 1.00 24.18 85 SER E O 1
ATOM 5309 N N . CYS E 1 86 ? 40.245 5.703 93.564 1.00 26.56 86 CYS E N 1
ATOM 5310 C CA . CYS E 1 86 ? 39.573 5.261 92.331 1.00 28.88 86 CYS E CA 1
ATOM 5311 C C . CYS E 1 86 ? 40.312 5.690 91.065 1.00 27.75 86 CYS E C 1
ATOM 5312 O O . CYS E 1 86 ? 40.915 6.776 91.021 1.00 22.82 86 CYS E O 1
ATOM 5315 N N . THR E 1 87 ? 40.289 4.821 90.054 1.00 26.69 87 THR E N 1
ATOM 5316 C CA . THR E 1 87 ? 40.903 5.131 88.769 1.00 28.01 87 THR E CA 1
ATOM 5317 C C . THR E 1 87 ? 39.776 5.858 88.057 1.00 28.81 87 THR E C 1
ATOM 5318 O O . THR E 1 87 ? 38.947 5.236 87.402 1.00 30.89 87 THR E O 1
ATOM 5322 N N . ASP E 1 88 ? 39.755 7.178 88.199 1.00 26.58 88 ASP E N 1
ATOM 5323 C CA . ASP E 1 88 ? 38.702 7.995 87.636 1.00 27.03 88 ASP E CA 1
ATOM 5324 C C . ASP E 1 88 ? 39.268 9.108 86.759 1.00 27.08 88 ASP E C 1
ATOM 5325 O O . ASP E 1 88 ? 38.584 10.090 86.462 1.00 24.83 88 ASP E O 1
ATOM 5330 N N . TYR E 1 89 ? 40.522 8.940 86.340 1.00 26.61 89 TYR E N 1
ATOM 5331 C CA . TYR E 1 89 ? 41.223 9.932 85.538 1.00 24.66 89 TYR E CA 1
ATOM 5332 C C . TYR E 1 89 ? 42.415 9.234 84.872 1.00 25.31 89 TYR E C 1
ATOM 5333 O O . TYR E 1 89 ? 43.179 8.534 85.529 1.00 25.15 89 TYR E O 1
ATOM 5342 N N . LEU E 1 90 ? 42.563 9.436 83.568 1.00 25.29 90 LEU E N 1
ATOM 5343 C CA . LEU E 1 90 ? 43.635 8.823 82.802 1.00 26.56 90 LEU E CA 1
ATOM 5344 C C . LEU E 1 90 ? 44.220 9.851 81.853 1.00 26.94 90 LEU E C 1
ATOM 5345 O O . LEU E 1 90 ? 43.502 10.731 81.359 1.00 27.23 90 LEU E O 1
ATOM 5350 N N . THR E 1 91 ? 45.519 9.763 81.595 1.00 25.91 91 THR E N 1
ATOM 5351 C CA . THR E 1 91 ? 46.108 10.683 80.642 1.00 25.46 91 THR E CA 1
ATOM 5352 C C . THR E 1 91 ? 47.280 10.002 79.957 1.00 27.32 91 THR E C 1
ATOM 5353 O O . THR E 1 91 ? 48.450 10.383 80.119 1.00 26.21 91 THR E O 1
ATOM 5357 N N . TRP E 1 92 ? 46.934 8.969 79.193 1.00 25.07 92 TRP E N 1
ATOM 5358 C CA . TRP E 1 92 ? 47.905 8.176 78.457 1.00 23.96 92 TRP E CA 1
ATOM 5359 C C . TRP E 1 92 ? 48.541 8.963 77.322 1.00 25.13 92 TRP E C 1
ATOM 5360 O O . TRP E 1 92 ? 47.928 9.856 76.740 1.00 21.87 92 TRP E O 1
ATOM 5371 N N . ASP E 1 93 ? 49.786 8.607 77.029 1.00 25.36 93 ASP E N 1
ATOM 5372 C CA . ASP E 1 93 ? 50.554 9.218 75.960 1.00 23.09 93 ASP E CA 1
ATOM 5373 C C . ASP E 1 93 ? 50.022 8.555 74.689 1.00 24.45 93 ASP E C 1
ATOM 5374 O O . ASP E 1 93 ? 49.254 7.581 74.769 1.00 20.80 93 ASP E O 1
ATOM 5379 N N . LYS E 1 94 ? 50.405 9.087 73.526 1.00 25.20 94 LYS E N 1
ATOM 5380 C CA . LYS E 1 94 ? 49.962 8.548 72.240 1.00 26.40 94 LYS E CA 1
ATOM 5381 C C . LYS E 1 94 ? 50.161 7.042 72.126 1.00 24.35 94 LYS E C 1
ATOM 5382 O O . LYS E 1 94 ? 51.260 6.536 72.365 1.00 21.08 94 LYS E O 1
ATOM 5388 N N . ASN E 1 95 ? 49.086 6.331 71.781 1.00 22.48 95 ASN E N 1
ATOM 5389 C CA . ASN E 1 95 ? 49.128 4.884 71.581 1.00 23.91 95 ASN E CA 1
ATOM 5390 C C . ASN E 1 95 ? 49.438 4.015 72.800 1.00 24.40 95 ASN E C 1
ATOM 5391 O O . ASN E 1 95 ? 49.857 2.857 72.675 1.00 21.57 95 ASN E O 1
ATOM 5396 N N . GLN E 1 96 ? 49.240 4.566 73.986 1.00 23.11 96 GLN E N 1
ATOM 5397 C CA . GLN E 1 96 ? 49.468 3.793 75.207 1.00 20.52 96 GLN E CA 1
ATOM 5398 C C . GLN E 1 96 ? 48.100 3.694 75.867 1.00 22.14 96 GLN E C 1
ATOM 5399 O O . GLN E 1 96 ? 47.220 4.503 75.581 1.00 17.64 96 GLN E O 1
ATOM 5405 N N . PRO E 1 97 ? 47.899 2.694 76.746 1.00 21.73 97 PRO E N 1
ATOM 5406 C CA . PRO E 1 97 ? 48.917 1.704 77.087 1.00 21.98 97 PRO E CA 1
ATOM 5407 C C . PRO E 1 97 ? 48.880 0.622 76.013 1.00 24.77 97 PRO E C 1
ATOM 5408 O O . PRO E 1 97 ? 47.850 0.432 75.346 1.00 26.47 97 PRO E O 1
ATOM 5412 N N . ASP E 1 98 ? 49.988 -0.089 75.835 1.00 24.17 98 ASP E N 1
ATOM 5413 C CA . ASP E 1 98 ? 50.031 -1.117 74.805 1.00 24.54 98 ASP E CA 1
ATOM 5414 C C . ASP E 1 98 ? 50.542 -2.468 75.278 1.00 23.90 98 ASP E C 1
ATOM 5415 O O . ASP E 1 98 ? 50.601 -3.400 74.476 1.00 20.24 98 ASP E O 1
ATOM 5420 N N . HIS E 1 99 ? 50.884 -2.605 76.561 1.00 23.08 99 HIS E N 1
ATOM 5421 C CA . HIS E 1 99 ? 51.397 -3.896 77.047 1.00 23.95 99 HIS E CA 1
ATOM 5422 C C . HIS E 1 99 ? 52.484 -4.375 76.056 1.00 25.91 99 HIS E C 1
ATOM 5423 O O . HIS E 1 99 ? 52.507 -5.559 75.661 1.00 24.57 99 HIS E O 1
ATOM 5430 N N . TYR E 1 100 ? 53.380 -3.469 75.652 1.00 25.23 100 TYR E N 1
ATOM 5431 C CA . TYR E 1 100 ? 54.392 -3.830 74.649 1.00 26.15 100 TYR E CA 1
ATOM 5432 C C . TYR E 1 100 ? 55.076 -5.166 74.911 1.00 24.84 100 TYR E C 1
ATOM 5433 O O . TYR E 1 100 ? 55.682 -5.376 75.963 1.00 25.38 100 TYR E O 1
ATOM 5442 N N . GLN E 1 101 ? 54.954 -6.073 73.942 1.00 25.47 101 GLN E N 1
ATOM 5443 C CA . GLN E 1 101 ? 55.571 -7.403 74.010 1.00 25.69 101 GLN E CA 1
ATOM 5444 C C . GLN E 1 101 ? 55.139 -8.221 75.226 1.00 26.36 101 GLN E C 1
ATOM 5445 O O . GLN E 1 101 ? 55.866 -9.122 75.666 1.00 27.61 101 GLN E O 1
ATOM 5451 N N . ASN E 1 102 ? 53.960 -7.901 75.766 1.00 27.89 102 ASN E N 1
ATOM 5452 C CA . ASN E 1 102 ? 53.391 -8.609 76.916 1.00 26.91 102 ASN E CA 1
ATOM 5453 C C . ASN E 1 102 ? 54.281 -8.531 78.156 1.00 26.93 102 ASN E C 1
ATOM 5454 O O . ASN E 1 102 ? 54.258 -9.408 79.019 1.00 26.78 102 ASN E O 1
ATOM 5459 N N . LYS E 1 103 ? 55.043 -7.461 78.259 1.00 26.33 103 LYS E N 1
ATOM 5460 C CA . LYS E 1 103 ? 55.955 -7.313 79.375 1.00 28.88 103 LYS E CA 1
ATOM 5461 C C . LYS E 1 103 ? 55.800 -5.995 80.140 1.00 25.95 103 LYS E C 1
ATOM 5462 O O . LYS E 1 103 ? 56.554 -5.723 81.074 1.00 27.07 103 LYS E O 1
ATOM 5468 N N . GLU E 1 104 ? 54.823 -5.182 79.753 1.00 24.81 104 GLU E N 1
ATOM 5469 C CA . GLU E 1 104 ? 54.625 -3.877 80.383 1.00 21.55 104 GLU E CA 1
ATOM 5470 C C . GLU E 1 104 ? 53.362 -3.766 81.247 1.00 24.77 104 GLU E C 1
ATOM 5471 O O . GLU E 1 104 ? 52.235 -3.777 80.710 1.00 23.43 104 GLU E O 1
ATOM 5477 N N . PHE E 1 105 ? 53.533 -3.640 82.571 1.00 22.06 105 PHE E N 1
ATOM 5478 C CA . PHE E 1 105 ? 52.374 -3.540 83.472 1.00 22.18 105 PHE E CA 1
ATOM 5479 C C . PHE E 1 105 ? 52.401 -2.430 84.537 1.00 23.12 105 PHE E C 1
ATOM 5480 O O . PHE E 1 105 ? 51.458 -2.300 85.328 1.00 22.59 105 PHE E O 1
ATOM 5488 N N . CYS E 1 106 ? 53.455 -1.619 84.522 1.00 20.81 106 CYS E N 1
ATOM 5489 C CA . CYS E 1 106 ? 53.632 -0.526 85.472 1.00 21.01 106 CYS E CA 1
ATOM 5490 C C . CYS E 1 106 ? 53.661 0.817 84.725 1.00 19.20 106 CYS E C 1
ATOM 5491 O O . CYS E 1 106 ? 54.165 0.913 83.616 1.00 21.73 106 CYS E O 1
ATOM 5494 N N . VAL E 1 107 ? 53.126 1.859 85.344 1.00 19.86 107 VAL E N 1
ATOM 5495 C CA . VAL E 1 107 ? 53.033 3.142 84.684 1.00 18.66 107 VAL E CA 1
ATOM 5496 C C . VAL E 1 107 ? 54.038 4.193 85.115 1.00 19.79 107 VAL E C 1
ATOM 5497 O O . VAL E 1 107 ? 54.371 4.323 86.296 1.00 18.43 107 VAL E O 1
ATOM 5501 N N . GLU E 1 108 ? 54.488 4.962 84.132 1.00 17.15 108 GLU E N 1
ATOM 5502 C CA . GLU E 1 108 ? 55.474 6.009 84.356 1.00 20.15 108 GLU E CA 1
ATOM 5503 C C . GLU E 1 108 ? 55.062 7.304 83.646 1.00 17.55 108 GLU E C 1
ATOM 5504 O O . GLU E 1 108 ? 54.304 7.270 82.668 1.00 19.41 108 GLU E O 1
ATOM 5510 N N . LEU E 1 109 ? 55.546 8.428 84.167 1.00 18.46 109 LEU E N 1
ATOM 5511 C CA . LEU E 1 109 ? 55.349 9.743 83.564 1.00 17.90 109 LEU E CA 1
ATOM 5512 C C . LEU E 1 109 ? 56.471 9.839 82.540 1.00 18.73 109 LEU E C 1
ATOM 5513 O O . LEU E 1 109 ? 57.636 9.549 82.858 1.00 20.35 109 LEU E O 1
ATOM 5518 N N . VAL E 1 110 ? 56.127 10.257 81.329 1.00 19.17 110 VAL E N 1
ATOM 5519 C CA . VAL E 1 110 ? 57.086 10.323 80.234 1.00 22.20 110 VAL E CA 1
ATOM 5520 C C . VAL E 1 110 ? 57.857 11.632 80.151 1.00 21.54 110 VAL E C 1
ATOM 5521 O O . VAL E 1 110 ? 57.278 12.689 79.885 1.00 22.81 110 VAL E O 1
ATOM 5525 N N . SER E 1 111 ? 59.166 11.549 80.393 1.00 22.24 111 SER E N 1
ATOM 5526 C CA . SER E 1 111 ? 60.060 12.711 80.350 1.00 22.79 111 SER E CA 1
ATOM 5527 C C . SER E 1 111 ? 59.922 13.531 79.056 1.00 23.92 111 SER E C 1
ATOM 5528 O O . SER E 1 111 ? 59.822 14.759 79.091 1.00 22.61 111 SER E O 1
ATOM 5531 N N . LEU E 1 112 ? 59.915 12.848 77.916 1.00 26.83 112 LEU E N 1
ATOM 5532 C CA . LEU E 1 112 ? 59.792 13.528 76.629 1.00 29.73 112 LEU E CA 1
ATOM 5533 C C . LEU E 1 112 ? 58.474 14.293 76.461 1.00 30.18 112 LEU E C 1
ATOM 5534 O O . LEU E 1 112 ? 58.382 15.176 75.604 1.00 29.08 112 LEU E O 1
ATOM 5539 N N . THR E 1 113 ? 57.449 13.959 77.248 1.00 27.88 113 THR E N 1
ATOM 5540 C CA . THR E 1 113 ? 56.205 14.710 77.153 1.00 26.21 113 THR E CA 1
ATOM 5541 C C . THR E 1 113 ? 56.221 15.839 78.189 1.00 26.25 113 THR E C 1
ATOM 5542 O O . THR E 1 113 ? 55.229 16.539 78.361 1.00 28.03 113 THR E O 1
ATOM 5546 N N . GLY E 1 114 ? 57.342 16.011 78.888 1.00 22.81 114 GLY E N 1
ATOM 5547 C CA . GLY E 1 114 ? 57.403 17.028 79.928 1.00 18.89 114 GLY E CA 1
ATOM 5548 C C . GLY E 1 114 ? 56.744 16.481 81.201 1.00 17.64 114 GLY E C 1
ATOM 5549 O O . GLY E 1 114 ? 56.251 17.245 82.024 1.00 18.30 114 GLY E O 1
ATOM 5550 N N . TYR E 1 115 ? 56.739 15.157 81.351 1.00 17.15 115 TYR E N 1
ATOM 5551 C CA . TYR E 1 115 ? 56.134 14.466 82.505 1.00 20.64 115 TYR E CA 1
ATOM 5552 C C . TYR E 1 115 ? 54.612 14.688 82.603 1.00 22.13 115 TYR E C 1
ATOM 5553 O O . TYR E 1 115 ? 54.024 14.563 83.683 1.00 23.39 115 TYR E O 1
ATOM 5562 N N . ARG E 1 116 ? 53.992 15.032 81.481 1.00 22.83 116 ARG E N 1
ATOM 5563 C CA . ARG E 1 116 ? 52.545 15.269 81.430 1.00 26.12 116 ARG E CA 1
ATOM 5564 C C . ARG E 1 116 ? 51.751 13.998 81.158 1.00 25.41 116 ARG E C 1
ATOM 5565 O O . ARG E 1 116 ? 50.695 13.786 81.741 1.00 28.28 116 ARG E O 1
ATOM 5573 N N . LEU E 1 117 ? 52.278 13.141 80.289 1.00 23.92 117 LEU E N 1
ATOM 5574 C CA . LEU E 1 117 ? 51.569 11.936 79.872 1.00 21.08 117 LEU E CA 1
ATOM 5575 C C . LEU E 1 117 ? 52.131 10.602 80.353 1.00 20.80 117 LEU E C 1
ATOM 5576 O O . LEU E 1 117 ? 53.319 10.488 80.695 1.00 19.03 117 LEU E O 1
ATOM 5581 N N . TRP E 1 118 ? 51.255 9.597 80.378 1.00 17.47 118 TRP E N 1
ATOM 5582 C CA . TRP E 1 118 ? 51.596 8.255 80.868 1.00 19.04 118 TRP E CA 1
ATOM 5583 C C . TRP E 1 118 ? 51.896 7.180 79.843 1.00 18.96 118 TRP E C 1
ATOM 5584 O O . TRP E 1 118 ? 51.404 7.209 78.705 1.00 20.64 118 TRP E O 1
ATOM 5595 N N . ASN E 1 119 ? 52.675 6.196 80.300 1.00 20.56 119 ASN E N 1
ATOM 5596 C CA . ASN E 1 119 ? 53.084 5.039 79.496 1.00 20.75 119 ASN E CA 1
ATOM 5597 C C . ASN E 1 119 ? 53.212 3.780 80.344 1.00 19.66 119 ASN E C 1
ATOM 5598 O O . ASN E 1 119 ? 53.701 3.864 81.464 1.00 21.92 119 ASN E O 1
ATOM 5603 N N . ASP E 1 120 ? 52.762 2.624 79.850 1.00 18.35 120 ASP E N 1
ATOM 5604 C CA . ASP E 1 120 ? 52.957 1.396 80.634 1.00 20.66 120 ASP E CA 1
ATOM 5605 C C . ASP E 1 120 ? 54.380 0.922 80.280 1.00 20.56 120 ASP E C 1
ATOM 5606 O O . ASP E 1 120 ? 54.773 0.964 79.128 1.00 20.54 120 ASP E O 1
ATOM 5611 N N . GLN E 1 121 ? 55.148 0.491 81.281 1.00 21.26 121 GLN E N 1
ATOM 5612 C CA . GLN E 1 121 ? 56.558 0.129 81.073 1.00 18.31 121 GLN E CA 1
ATOM 5613 C C . GLN E 1 121 ? 56.918 -1.174 81.789 1.00 18.75 121 GLN E C 1
ATOM 5614 O O . GLN E 1 121 ? 56.180 -1.628 82.658 1.00 18.21 121 GLN E O 1
ATOM 5620 N N . VAL E 1 122 ? 58.034 -1.787 81.401 1.00 20.42 122 VAL E N 1
ATOM 5621 C CA . VAL E 1 122 ? 58.509 -3.033 82.033 1.00 21.30 122 VAL E CA 1
ATOM 5622 C C . VAL E 1 122 ? 58.715 -2.679 83.529 1.00 21.55 122 VAL E C 1
ATOM 5623 O O . VAL E 1 122 ? 59.419 -1.729 83.835 1.00 21.18 122 VAL E O 1
ATOM 5627 N N . CYS E 1 123 ? 58.103 -3.420 84.452 1.00 23.01 123 CYS E N 1
ATOM 5628 C CA . CYS E 1 123 ? 58.211 -3.077 85.889 1.00 26.08 123 CYS E CA 1
ATOM 5629 C C . CYS E 1 123 ? 59.636 -3.071 86.480 1.00 24.79 123 CYS E C 1
ATOM 5630 O O . CYS E 1 123 ? 59.920 -2.364 87.460 1.00 25.90 123 CYS E O 1
ATOM 5633 N N . GLU E 1 124 ? 60.536 -3.834 85.876 1.00 28.37 124 GLU E N 1
ATOM 5634 C CA . GLU E 1 124 ? 61.918 -3.889 86.344 1.00 28.32 124 GLU E CA 1
ATOM 5635 C C . GLU E 1 124 ? 62.815 -2.763 85.823 1.00 29.13 124 GLU E C 1
ATOM 5636 O O . GLU E 1 124 ? 64.006 -2.717 86.139 1.00 27.29 124 GLU E O 1
ATOM 5642 N N . SER E 1 125 ? 62.258 -1.855 85.025 1.00 26.73 125 SER E N 1
ATOM 5643 C CA . SER E 1 125 ? 63.048 -0.731 84.496 1.00 26.62 125 SER E CA 1
ATOM 5644 C C . SER E 1 125 ? 63.349 0.189 85.670 1.00 25.26 125 SER E C 1
ATOM 5645 O O . SER E 1 125 ? 62.605 0.218 86.649 1.00 19.84 125 SER E O 1
ATOM 5648 N N . LYS E 1 126 ? 64.396 0.991 85.533 1.00 22.70 126 LYS E N 1
ATOM 5649 C CA . LYS E 1 126 ? 64.775 1.923 86.586 1.00 23.51 126 LYS E CA 1
ATOM 5650 C C . LYS E 1 126 ? 64.332 3.340 86.196 1.00 23.52 126 LYS E C 1
ATOM 5651 O O . LYS E 1 126 ? 64.705 3.853 85.137 1.00 23.02 126 LYS E O 1
ATOM 5657 N N . ASP E 1 127 ? 63.515 3.944 87.049 1.00 18.05 127 ASP E N 1
ATOM 5658 C CA . ASP E 1 127 ? 63.031 5.298 86.856 1.00 17.82 127 ASP E CA 1
ATOM 5659 C C . ASP E 1 127 ? 63.200 6.010 88.191 1.00 15.48 127 ASP E C 1
ATOM 5660 O O . ASP E 1 127 ? 63.404 5.378 89.220 1.00 17.70 127 ASP E O 1
ATOM 5665 N N . ALA E 1 128 ? 63.067 7.326 88.167 1.00 16.29 128 ALA E N 1
ATOM 5666 C CA . ALA E 1 128 ? 63.035 8.080 89.402 1.00 15.10 128 ALA E CA 1
ATOM 5667 C C . ALA E 1 128 ? 61.569 7.838 89.814 1.00 17.28 128 ALA E C 1
ATOM 5668 O O . ALA E 1 128 ? 60.821 7.176 89.084 1.00 16.82 128 ALA E O 1
ATOM 5670 N N . PHE E 1 129 ? 61.138 8.360 90.952 1.00 18.43 129 PHE E N 1
ATOM 5671 C CA . PHE E 1 129 ? 59.771 8.118 91.373 1.00 19.05 129 PHE E CA 1
ATOM 5672 C C . PHE E 1 129 ? 59.149 9.246 92.174 1.00 18.04 129 PHE E C 1
ATOM 5673 O O . PHE E 1 129 ? 59.843 10.055 92.808 1.00 18.34 129 PHE E O 1
ATOM 5681 N N . LEU E 1 130 ? 57.825 9.283 92.119 1.00 18.99 130 LEU E N 1
ATOM 5682 C CA . LEU E 1 130 ? 57.026 10.311 92.767 1.00 17.59 130 LEU E CA 1
ATOM 5683 C C . LEU E 1 130 ? 56.261 9.760 93.969 1.00 19.84 130 LEU E C 1
ATOM 5684 O O . LEU E 1 130 ? 55.306 9.006 93.784 1.00 16.14 130 LEU E O 1
ATOM 5689 N N . CYS E 1 131 ? 56.656 10.152 95.182 1.00 20.09 131 CYS E N 1
ATOM 5690 C CA . CYS E 1 131 ? 55.943 9.705 96.379 1.00 19.45 131 CYS E CA 1
ATOM 5691 C C . CYS E 1 131 ? 54.837 10.702 96.756 1.00 22.70 131 CYS E C 1
ATOM 5692 O O . CYS E 1 131 ? 54.930 11.920 96.477 1.00 21.19 131 CYS E O 1
ATOM 5695 N N . GLN E 1 132 ? 53.808 10.153 97.401 1.00 21.34 132 GLN E N 1
ATOM 5696 C CA . GLN E 1 132 ? 52.635 10.878 97.866 1.00 21.96 132 GLN E CA 1
ATOM 5697 C C . GLN E 1 132 ? 52.413 10.466 99.333 1.00 22.27 132 GLN E C 1
ATOM 5698 O O . GLN E 1 132 ? 52.380 9.280 99.657 1.00 24.78 132 GLN E O 1
ATOM 5704 N N . CYS E 1 133 ? 52.272 11.430 100.221 1.00 22.16 133 CYS E N 1
ATOM 5705 C CA . CYS E 1 133 ? 52.065 11.105 101.622 1.00 25.04 133 CYS E CA 1
ATOM 5706 C C . CYS E 1 133 ? 51.014 11.992 102.233 1.00 26.81 133 CYS E C 1
ATOM 5707 O O . CYS E 1 133 ? 50.758 13.091 101.772 1.00 24.43 133 CYS E O 1
ATOM 5710 N N . LYS E 1 134 ? 50.427 11.491 103.304 1.00 29.53 134 LYS E N 1
ATOM 5711 C CA . LYS E 1 134 ? 49.466 12.249 104.070 1.00 33.02 134 LYS E CA 1
ATOM 5712 C C . LYS E 1 134 ? 50.284 12.564 105.334 1.00 32.84 134 LYS E C 1
ATOM 5713 O O . LYS E 1 134 ? 50.798 11.649 105.972 1.00 34.32 134 LYS E O 1
ATOM 5719 N N . PHE E 1 135 ? 50.459 13.843 105.655 1.00 34.55 135 PHE E N 1
ATOM 5720 C CA . PHE E 1 135 ? 51.172 14.218 106.881 1.00 36.80 135 PHE E CA 1
ATOM 5721 C C . PHE E 1 135 ? 50.138 14.693 107.924 1.00 38.42 135 PHE E C 1
ATOM 5722 O O . PHE E 1 135 ? 50.270 14.333 109.110 1.00 38.56 135 PHE E O 1
#